Protein AF-0000000074144371 (afdb_homodimer)

Radius of gyration: 29.21 Å; Cα contacts (8 Å, |Δi|>4): 1105; chains: 2; bounding box: 71×114×64 Å

Secondary structure (DSSP, 8-state):
-HHHHHHHHHHHHHHHHHHHHHHS-S-----EEEEESTTSHHHHHHHHHHHHTT-EEEEEESS-HHHHHHHHHHHHHHTTTTSS---TTS--------S---------GGGGEEEEE--TTSHHHHHHHHHHHHHHT----EEEE-------B-GGG--HHHHHHHHIIIIIHHHHHHHHHHHHHHTSSS-EEEEE--GGGTS--TTBHHHHHHHHHHHHHHHHHHHHHHHTT---EEEEEEE--B-BTTB-S--S-TTTSPPBPHHHHHHHHHHHHHHT--EEEEESGGGGGGGGTTTS-HHHHHHHHHHHTGGGSSS-----/-HHHHHHHHHHHHHHHHHHHHHHS-S-----EEEEESTTSHHHHHHHHHHHHTT-EEEEEESS-HHHHHHHHHHHHHHTTTTSS---TTS--------S---------GGGGEEEEE--TT-HHHHHHHHHHHHHHT----EEEE-------B-GGG--HHHHHHHHIIIIIHHHHHHHHHHHHHHTSSS-EEEEE--GGGTS--TTBHHHHHHHHHHHHHHHHHHHHHHHTT---EEEEEEE--B-BTTB-S--S-TTTSPPBPHHHHHHHHHHHHHHT--EEEEESGGGGGGGGTTTS-HHHHHHHHHHHTTTTTTT-----

Sequence (648 aa):
MCLLLFLIVVPVAAALVFSVFRLKNDMWRERCVVITGATGSLGRALCKICLQLGDQVIAVDVKDADSVKSVLSEVTATGAGVAARGDENVRARNVSSTGSKKDTEPVKAVDRLLTVTCDITKQADVDRLFQRIQESKWQPEVLVNAAAIAPKKMLLDSSGDELLHCLSVNVAGQLNVIRSLRNLLERAKKPHIINIASALAHFSAVGVGAYAASKAALLSVHETLENELRQQHSNIDMSLYSFGQFESPMFPEDTPNKFLAPILKAEDVAISIAYNIRKHKCGRHFKPRYVHAMPWMRPLPLWLQRIARAFSGMDNVYARKKEDMCLLLFLIVVPVAAALVFSVFRLKNDMWRERCVVITGATGSLGRALCKICLQLGDQVIAVDVKDADSVKSVLSEVTATGAGVAARGDENVRARNVSSTGSKKDTEPVKAVDRLLTVTCDITKQADVDRLFQRIQESKWQPEVLVNAAAIAPKKMLLDSSGDELLHCLSVNVAGQLNVIRSLRNLLERAKKPHIINIASALAHFSAVGVGAYAASKAALLSVHETLENELRQQHSNIDMSLYSFGQFESPMFPEDTPNKFLAPILKAEDVAISIAYNIRKHKCGRHFKPRYVHAMPWMRPLPLWLQRIARAFSGMDNVYARKKED

Foldseek 3Di:
DVVVVVVPVVVVVLVVLVVVVPPVDDQQDAAEEEEEPCLFQLNLLLLLSSLLSVHQYEYEYQDDPVSNCVSNVVSQVCSVPVPPPPDPPVPPPCPDPPDDPPPPPPCGSVNRYHYANADLLDLVRLLVVLVVCVVNVHQHAEYEYPWAAFAFAFPVPDDPVRLVVRLSGLPVSVVSNCVSCVVSNLPDPQHEYEHEAELLLLPPAGRRRSNSVNRVNRVVVQVVVQVVCVVVVGNYFYAYEYEYAACTPNQPDPQPCCPLTPHDRSNVVSSVVVVCVSVVPHYYHYPDPCSVCSNVLVVDDPVVNVVVCVVRCRHVRRDDPPDD/DVVVVVVPVVVVVLVVLVVVVPPVDDQQDAAEEEEEPCLFQLNLLLLLSSLLSVHQYEYEYQDDPVSNCVSNVVSQVCSVPVPPPPPPPPPPPCPDPPDDPPPPPPCGSVNRYHYANADLLDLVRLLVVLVVCVVNVHQHAEYEYPFAAFAFAFPVPDDPVRLVVRLSGLPVSVVSNCVSCVVSNLPDPQHEYEHEAELLLLPPAGRRRSNSVNRVNRVVVQVVVQVVCVVVVGNYFYAYEYEYAACTPNQPDPQPCCPLTPHDRSNVVSSVVVVCVSVVPHYYHYPDPNSVCSNVLVPDDPVVNVVVCVVRCRHVRRPDPVPD

InterPro domains:
  IPR002347 Short-chain dehydrogenase/reductase SDR [PF00106] (110-254)
  IPR002347 Short-chain dehydrogenase/reductase SDR [PR00081] (32-49)
  IPR002347 Short-chain dehydrogenase/reductase SDR [PR00081] (185-201)
  IPR002347 Short-chain dehydrogenase/reductase SDR [PR00081] (211-230)
  IPR036291 NAD(P)-binding domain superfamily [SSF51735] (29-311)

Solvent-accessible surface area (backbone atoms only — not comparable to full-atom values): 34228 Å² total; per-residue (Å²): 115,72,70,61,52,59,66,51,51,54,54,46,52,53,42,46,52,40,48,59,57,58,58,69,73,87,76,75,67,67,45,27,36,37,30,30,22,24,72,40,65,50,21,37,31,33,53,44,52,39,42,74,68,59,20,35,35,38,37,25,20,66,57,52,53,66,59,44,46,60,66,44,49,67,47,48,63,50,66,68,67,71,66,71,80,63,70,80,76,74,67,72,74,77,70,83,74,74,73,87,82,73,81,75,70,78,82,54,53,65,80,32,53,44,70,42,63,28,45,48,68,37,66,71,35,42,52,49,50,48,50,52,44,60,72,66,68,62,67,44,26,32,39,37,48,52,42,67,68,58,61,77,44,44,56,85,78,47,52,29,65,58,38,43,49,37,31,33,44,41,30,23,10,48,48,38,47,51,56,67,43,42,70,58,26,60,71,32,91,72,12,35,40,35,43,62,50,29,36,32,33,46,51,48,33,33,17,29,21,41,31,17,15,19,25,16,18,33,53,27,40,49,54,17,48,55,51,47,34,55,74,66,66,49,72,58,42,50,29,40,36,26,33,53,56,42,66,26,94,77,40,62,90,53,57,77,44,52,84,78,48,54,64,40,53,37,57,61,51,26,50,52,52,53,51,30,60,68,68,64,61,66,40,84,44,58,36,57,77,64,38,67,52,33,39,53,44,68,56,43,56,67,71,58,41,52,49,52,45,64,71,59,37,51,51,62,48,47,51,78,80,68,71,135,116,73,71,61,51,58,66,52,50,56,53,46,52,53,43,46,53,39,47,59,54,56,59,68,74,87,77,74,68,68,45,27,36,35,31,31,21,24,71,41,66,50,20,37,32,34,52,43,53,41,43,74,68,58,19,35,35,37,37,26,19,66,57,52,53,65,59,43,45,62,66,44,48,67,47,48,62,49,65,68,67,72,66,71,82,63,70,80,76,74,69,72,75,76,70,80,75,74,73,86,82,76,82,75,71,77,83,54,55,66,80,33,51,46,72,42,64,29,44,48,67,38,66,69,36,42,51,48,51,49,50,51,44,59,72,68,69,62,67,45,27,31,39,37,47,51,42,66,67,59,62,78,43,44,57,86,79,46,52,28,66,57,39,42,50,39,31,34,45,41,30,23,10,48,49,39,48,50,56,66,42,42,69,58,24,58,71,32,91,70,13,36,41,35,43,63,49,32,37,34,34,46,51,47,32,35,19,28,20,43,32,16,13,19,24,17,18,33,52,27,39,50,54,16,49,55,51,48,36,53,75,66,66,48,72,59,43,51,29,41,36,25,34,52,55,42,68,26,93,76,40,63,87,54,57,75,44,50,83,78,48,54,64,39,52,39,57,61,52,25,51,53,50,52,51,30,61,68,69,63,63,65,41,84,44,58,37,58,76,65,37,66,52,32,40,55,44,67,56,43,56,67,72,58,40,52,51,51,42,64,72,57,36,52,51,60,50,53,65,64,79,77,72,129

Structure (mmCIF, N/CA/C/O backbone):
data_AF-0000000074144371-model_v1
#
loop_
_entity.id
_entity.type
_entity.pdbx_description
1 polymer 'Short chain dehydrogenase DHRS family protein'
#
loop_
_atom_site.group_PDB
_atom_site.id
_atom_site.type_symbol
_atom_site.label_atom_id
_atom_site.label_alt_id
_atom_site.label_comp_id
_atom_site.label_asym_id
_atom_site.label_entity_id
_atom_site.label_seq_id
_atom_site.pdbx_PDB_ins_code
_atom_site.Cartn_x
_atom_site.Cartn_y
_atom_site.Cartn_z
_atom_site.occupancy
_atom_site.B_iso_or_equiv
_atom_site.auth_seq_id
_atom_site.auth_comp_id
_atom_site.auth_asym_id
_atom_site.auth_atom_id
_atom_site.pdbx_PDB_model_num
ATOM 1 N N . MET A 1 1 ? 35.781 28.562 2.957 1 28.86 1 MET A N 1
ATOM 2 C CA . MET A 1 1 ? 35.062 29.641 2.289 1 28.86 1 MET A CA 1
ATOM 3 C C . MET A 1 1 ? 33.688 29.172 1.84 1 28.86 1 MET A 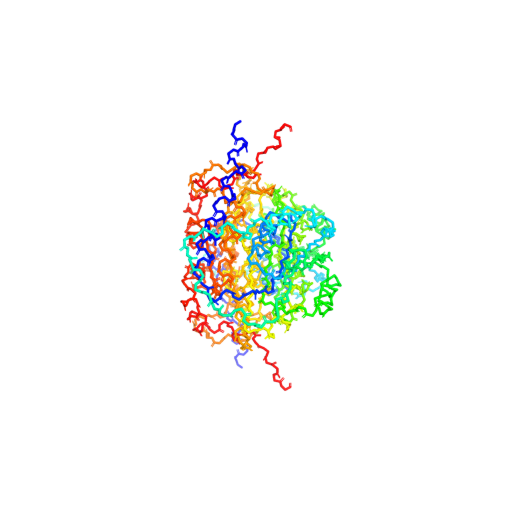C 1
ATOM 5 O O . MET A 1 1 ? 32.75 29.984 1.72 1 28.86 1 MET A O 1
ATOM 9 N N . CYS A 1 2 ? 33.594 27.906 1.422 1 31.33 2 CYS A N 1
ATOM 10 C CA . CYS A 1 2 ? 32.375 27.344 0.85 1 31.33 2 CYS A CA 1
ATOM 11 C C . CYS A 1 2 ? 31.359 27.047 1.938 1 31.33 2 CYS A C 1
ATOM 13 O O . CYS A 1 2 ? 30.156 26.953 1.659 1 31.33 2 CYS A O 1
ATOM 15 N N . LEU A 1 3 ? 31.812 26.734 3.16 1 35.78 3 LEU A N 1
ATOM 16 C CA . LEU A 1 3 ? 30.938 26.438 4.285 1 35.78 3 LEU A CA 1
ATOM 17 C C . LEU A 1 3 ? 30.203 27.688 4.754 1 35.78 3 LEU A C 1
ATOM 19 O O . LEU A 1 3 ? 29.031 27.625 5.16 1 35.78 3 LEU A O 1
ATOM 23 N N . LEU A 1 4 ? 30.891 28.875 4.625 1 36.31 4 LEU A N 1
ATOM 24 C CA . LEU A 1 4 ? 30.344 30.156 5.098 1 36.31 4 LEU A CA 1
ATOM 25 C C . LEU A 1 4 ? 29.219 30.625 4.184 1 36.31 4 LEU A C 1
ATOM 27 O O . LEU A 1 4 ? 28.297 31.297 4.637 1 36.31 4 LEU A O 1
ATOM 31 N N . LEU A 1 5 ? 29.344 30.297 2.898 1 34.91 5 LEU A N 1
ATOM 32 C CA . LEU A 1 5 ? 28.344 30.75 1.949 1 34.91 5 LEU A CA 1
ATOM 33 C C . LEU A 1 5 ? 27.031 30 2.141 1 34.91 5 LEU A C 1
ATOM 35 O O . LEU A 1 5 ? 25.953 30.562 1.955 1 34.91 5 LEU A O 1
ATOM 39 N N . PHE A 1 6 ? 27.078 28.75 2.551 1 36.94 6 PHE A N 1
ATOM 40 C CA . PHE A 1 6 ? 25.875 27.938 2.752 1 36.94 6 PHE A CA 1
ATOM 41 C C . PHE A 1 6 ? 25.094 28.422 3.967 1 36.94 6 PHE A C 1
ATOM 43 O O . PHE A 1 6 ? 23.875 28.359 3.986 1 36.94 6 PHE A O 1
ATOM 50 N N . LEU A 1 7 ? 25.719 29.062 4.973 1 38 7 LEU A N 1
ATOM 51 C CA . LEU A 1 7 ? 25.078 29.578 6.184 1 38 7 LEU A CA 1
ATOM 52 C C . LEU A 1 7 ? 24.344 30.875 5.902 1 38 7 LEU A C 1
ATOM 54 O O . LEU A 1 7 ? 23.453 31.266 6.672 1 38 7 LEU A O 1
ATOM 58 N N . ILE A 1 8 ? 24.766 31.672 4.879 1 39.94 8 ILE A N 1
ATOM 59 C CA . ILE A 1 8 ? 24.203 33 4.625 1 39.94 8 ILE A CA 1
ATOM 60 C C . ILE A 1 8 ? 23.047 32.875 3.627 1 39.94 8 ILE A C 1
ATOM 62 O O . ILE A 1 8 ? 22.047 33.594 3.75 1 39.94 8 ILE A O 1
ATOM 66 N N . VAL A 1 9 ? 23.109 31.969 2.691 1 40.44 9 VAL A N 1
ATOM 67 C CA . VAL A 1 9 ? 22.156 31.922 1.592 1 40.44 9 VAL A CA 1
ATOM 68 C C . VAL A 1 9 ? 20.844 31.297 2.068 1 40.44 9 VAL A C 1
ATOM 70 O O . VAL A 1 9 ? 19.766 31.734 1.682 1 40.44 9 VAL A O 1
ATOM 73 N N . VAL A 1 10 ? 20.875 30.438 3.025 1 42.78 10 VAL A N 1
ATOM 74 C CA . VAL A 1 10 ? 19.656 29.797 3.494 1 42.78 10 VAL A CA 1
ATOM 75 C C . VAL A 1 10 ? 18.828 30.781 4.309 1 42.78 10 VAL A C 1
ATOM 77 O O . VAL A 1 10 ? 17.625 30.906 4.09 1 42.78 10 VAL A O 1
ATOM 80 N N . PRO A 1 11 ? 19.453 31.641 5.078 1 46.47 11 PRO A N 1
ATOM 81 C CA . PRO A 1 11 ? 18.641 32.625 5.797 1 46.47 11 PRO A CA 1
ATOM 82 C C . PRO A 1 11 ? 18.125 33.75 4.883 1 46.47 11 PRO A C 1
ATOM 84 O O . PRO A 1 11 ? 17 34.219 5.074 1 46.47 11 PRO A O 1
ATOM 87 N N . VAL A 1 12 ? 18.875 34.031 3.891 1 46.72 12 VAL A N 1
ATOM 88 C CA . VAL A 1 12 ? 18.438 35.125 3.02 1 46.72 12 VAL A CA 1
ATOM 89 C C . VAL A 1 12 ? 17.266 34.656 2.158 1 46.72 12 VAL A C 1
ATOM 91 O O . VAL A 1 12 ? 16.281 35.375 2.002 1 46.72 12 VAL A O 1
ATOM 94 N N . ALA A 1 13 ? 17.328 33.469 1.604 1 47.09 13 ALA A N 1
ATOM 95 C CA . ALA A 1 13 ? 16.203 33 0.804 1 47.09 13 ALA A CA 1
ATOM 96 C C . ALA A 1 13 ? 14.961 32.812 1.669 1 47.09 13 ALA A C 1
ATOM 98 O O . ALA A 1 13 ? 13.859 33.188 1.276 1 47.09 13 ALA A O 1
ATOM 99 N N . ALA A 1 14 ? 15.172 32.25 2.803 1 46.88 14 ALA A N 1
ATOM 100 C CA . ALA A 1 14 ? 14.055 32.156 3.744 1 46.88 14 ALA A CA 1
ATOM 101 C C . ALA A 1 14 ? 13.57 33.562 4.125 1 46.88 14 ALA A C 1
ATOM 103 O O . ALA A 1 14 ? 12.367 33.812 4.18 1 46.88 14 ALA A O 1
ATOM 104 N N . ALA A 1 15 ? 14.57 34.469 4.281 1 46 15 ALA A N 1
ATOM 105 C CA . ALA A 1 15 ? 14.219 35.844 4.621 1 46 15 ALA A CA 1
ATOM 106 C C . ALA A 1 15 ? 13.5 36.531 3.459 1 46 15 ALA A C 1
ATOM 108 O O . ALA A 1 15 ? 12.539 37.281 3.668 1 46 15 ALA A O 1
ATOM 109 N N . LEU A 1 16 ? 13.945 36.281 2.309 1 45.91 16 LEU A N 1
ATOM 110 C CA . LEU A 1 16 ? 13.281 36.875 1.15 1 45.91 16 LEU A CA 1
ATOM 111 C C . LEU A 1 16 ? 11.891 36.281 0.959 1 45.91 16 LEU A C 1
ATOM 113 O O . LEU A 1 16 ? 10.938 37 0.648 1 45.91 16 LEU A O 1
ATOM 117 N N . VAL A 1 17 ? 11.867 34.969 1.036 1 46.94 17 VAL A N 1
ATOM 118 C CA . VAL A 1 17 ? 10.547 34.375 0.971 1 46.94 17 VAL A CA 1
ATOM 119 C C . VAL A 1 17 ? 9.672 34.906 2.102 1 46.94 17 VAL A C 1
ATOM 121 O O . VAL A 1 17 ? 8.508 35.25 1.888 1 46.94 17 VAL A O 1
ATOM 124 N N . PHE A 1 18 ? 10.344 35.125 3.23 1 45.72 18 PHE A N 1
ATOM 125 C CA . PHE A 1 18 ? 9.633 35.688 4.363 1 45.72 18 PHE A CA 1
ATOM 126 C C . PHE A 1 18 ? 9.211 37.125 4.066 1 45.72 18 PHE A C 1
ATOM 128 O O . PHE A 1 18 ? 8.125 37.562 4.453 1 45.72 18 PHE A O 1
ATOM 135 N N . SER A 1 19 ? 10.203 37.906 3.58 1 43.84 19 SER A N 1
ATOM 136 C CA . SER A 1 19 ? 9.883 39.312 3.244 1 43.84 19 SER A CA 1
ATOM 137 C C . SER A 1 19 ? 8.766 39.375 2.209 1 43.84 19 SER A C 1
ATOM 139 O O . SER A 1 19 ? 7.875 40.219 2.305 1 43.84 19 SER A O 1
ATOM 141 N N . VAL A 1 20 ? 8.938 38.594 1.243 1 43.66 20 VAL A N 1
ATOM 142 C CA . VAL A 1 20 ? 7.867 38.594 0.251 1 43.66 20 VAL A CA 1
ATOM 143 C C . VAL A 1 20 ? 6.574 38.094 0.889 1 43.66 20 VAL A C 1
ATOM 145 O O . VAL A 1 20 ? 5.492 38.594 0.6 1 43.66 20 VAL A O 1
ATOM 148 N N . PHE A 1 21 ? 6.75 37.062 1.688 1 46.56 21 PHE A N 1
ATOM 149 C CA . PHE A 1 21 ? 5.598 36.531 2.404 1 46.56 21 PHE A CA 1
ATOM 150 C C . PHE A 1 21 ? 5.094 37.5 3.441 1 46.56 21 PHE A C 1
ATOM 152 O O . PHE A 1 21 ? 3.889 37.594 3.68 1 46.56 21 PHE A O 1
ATOM 159 N N . ARG A 1 22 ? 5.945 38.188 4.23 1 40.16 22 ARG A N 1
ATOM 160 C CA . ARG A 1 22 ? 5.527 39.219 5.148 1 40.16 22 ARG A CA 1
ATOM 161 C C . ARG A 1 22 ? 4.812 40.344 4.402 1 40.16 22 ARG A C 1
ATOM 163 O O . ARG A 1 22 ? 4.062 41.125 5.004 1 40.16 22 ARG A O 1
ATOM 170 N N . LEU A 1 23 ? 5.402 40.875 3.365 1 37.81 23 LEU A N 1
ATOM 171 C CA . LEU A 1 23 ? 4.801 42.062 2.797 1 37.81 23 LEU A CA 1
ATOM 172 C C . LEU A 1 23 ? 3.312 41.875 2.537 1 37.81 23 LEU A C 1
ATOM 174 O O . LEU A 1 23 ? 2.566 42.812 2.363 1 37.81 23 LEU A O 1
ATOM 178 N N . LYS A 1 24 ? 2.967 40.875 1.668 1 40.84 24 LYS A N 1
ATOM 179 C CA . LYS A 1 24 ? 1.528 41.062 1.482 1 40.84 24 LYS A CA 1
ATOM 180 C C . LYS A 1 24 ? 0.771 40.75 2.775 1 40.84 24 LYS A C 1
ATOM 182 O O . LYS A 1 24 ? 0.89 39.656 3.338 1 40.84 24 LYS A O 1
ATOM 187 N N . ASN A 1 25 ? 0.218 41.844 3.51 1 39.19 25 ASN A N 1
ATOM 188 C CA . ASN A 1 25 ? -0.415 42.281 4.75 1 39.19 25 ASN A CA 1
ATOM 189 C C . ASN A 1 25 ? -1.131 41.125 5.445 1 39.19 25 ASN A C 1
ATOM 191 O O . ASN A 1 25 ? -0.771 40.75 6.562 1 39.19 25 ASN A O 1
ATOM 195 N N . ASP A 1 26 ? -2.594 41.312 5.562 1 40.81 26 ASP A N 1
ATOM 196 C CA . ASP A 1 26 ? -3.814 41.125 6.344 1 40.81 26 ASP A CA 1
ATOM 197 C C . ASP A 1 26 ? -4.105 39.656 6.59 1 40.81 26 ASP A C 1
ATOM 199 O O . ASP A 1 26 ? -4.844 39.312 7.516 1 40.81 26 ASP A O 1
ATOM 203 N N . MET A 1 27 ? -3.93 38.656 5.672 1 46.44 27 MET A N 1
ATOM 204 C CA . MET A 1 27 ? -4.73 37.438 5.762 1 46.44 27 MET A CA 1
ATOM 205 C C . MET A 1 27 ? -3.922 36.312 6.379 1 46.44 27 MET A C 1
ATOM 207 O O . MET A 1 27 ? -4.293 35.125 6.258 1 46.44 27 MET A O 1
ATOM 211 N N . TRP A 1 28 ? -2.719 36.594 6.922 1 57.47 28 TRP A N 1
ATOM 212 C CA . TRP A 1 28 ? -1.955 35.469 7.445 1 57.47 28 TRP A CA 1
ATOM 213 C C . TRP A 1 28 ? -2.426 35.094 8.852 1 57.47 28 TRP A C 1
ATOM 215 O O . TRP A 1 28 ? -2.211 35.844 9.805 1 57.47 28 TRP A O 1
ATOM 225 N N . ARG A 1 29 ? -3.338 34.469 8.93 1 70.12 29 ARG A N 1
ATOM 226 C CA . ARG A 1 29 ? -3.828 34.031 10.227 1 70.12 29 ARG A CA 1
ATOM 227 C C . ARG A 1 29 ? -2.973 32.906 10.773 1 70.12 29 ARG A C 1
ATOM 229 O O . ARG A 1 29 ? -2.658 31.953 10.055 1 70.12 29 ARG A O 1
ATOM 236 N N . GLU A 1 30 ? -2.262 33.219 11.914 1 85.5 30 GLU A N 1
ATOM 237 C CA . GLU A 1 30 ? -1.576 32.156 12.656 1 85.5 30 GLU A CA 1
ATOM 238 C C . GLU A 1 30 ? -2.469 30.922 12.812 1 85.5 30 GLU A C 1
ATOM 240 O O . GLU A 1 30 ? -3.68 31.047 13.008 1 85.5 30 GLU A O 1
ATOM 245 N N . ARG A 1 31 ? -1.855 29.828 12.547 1 92 31 ARG A N 1
ATOM 246 C CA . ARG A 1 31 ? -2.572 28.562 12.672 1 92 31 ARG A CA 1
ATOM 247 C C . ARG A 1 31 ? -1.916 27.672 13.719 1 92 31 ARG A C 1
ATOM 249 O O . ARG A 1 31 ? -0.771 27.891 14.109 1 92 31 ARG A O 1
ATOM 256 N N . CYS A 1 32 ? -2.668 26.797 14.219 1 96.06 32 CYS A N 1
ATOM 257 C CA . CYS A 1 32 ? -2.119 25.719 15.031 1 96.06 32 CYS A CA 1
ATOM 258 C C . CYS A 1 32 ? -1.886 24.469 14.203 1 96.06 32 CYS A C 1
ATOM 260 O O . CYS A 1 32 ? -2.84 23.844 13.734 1 96.06 32 CYS A O 1
ATOM 262 N N . VAL A 1 33 ? -0.602 24.094 14.062 1 97.12 33 VAL A N 1
ATOM 263 C CA . VAL A 1 33 ? -0.212 23.031 13.156 1 97.12 33 VAL A CA 1
ATOM 264 C C . VAL A 1 33 ? 0.346 21.844 13.953 1 97.12 33 VAL A C 1
ATOM 266 O O . VAL A 1 33 ? 1.271 22.016 14.75 1 97.12 33 VAL A O 1
ATOM 269 N N . VAL A 1 34 ? -0.248 20.688 13.781 1 98 34 VAL A N 1
ATOM 270 C CA . VAL A 1 34 ? 0.283 19.453 14.336 1 98 34 VAL A CA 1
ATOM 271 C C . VAL A 1 34 ? 1.189 18.766 13.305 1 98 34 VAL A C 1
ATOM 273 O O . VAL A 1 34 ? 0.774 18.516 12.172 1 98 34 VAL A O 1
ATOM 276 N N . ILE A 1 35 ? 2.447 18.484 13.68 1 97.25 35 ILE A N 1
ATOM 277 C CA . ILE A 1 35 ? 3.42 17.891 12.758 1 97.25 35 ILE A CA 1
ATOM 278 C C . ILE A 1 35 ? 3.969 16.594 13.352 1 97.25 35 ILE A C 1
ATOM 280 O O . ILE A 1 35 ? 4.668 16.609 14.367 1 97.25 35 ILE A O 1
ATOM 284 N N . THR A 1 36 ? 3.6 15.477 12.711 1 97.81 36 THR A N 1
ATOM 285 C CA . THR A 1 36 ? 4.219 14.219 13.117 1 97.81 36 THR A CA 1
ATOM 286 C C . THR A 1 36 ? 5.578 14.047 12.445 1 97.81 36 THR A C 1
ATOM 288 O O . THR A 1 36 ? 5.824 14.609 11.375 1 97.81 36 THR A O 1
ATOM 291 N N . GLY A 1 37 ? 6.457 13.227 13.078 1 95.5 37 GLY A N 1
ATOM 292 C CA . GLY A 1 37 ? 7.805 13.102 12.555 1 95.5 37 GLY A CA 1
ATOM 293 C C . GLY A 1 37 ? 8.609 14.383 12.656 1 95.5 37 GLY A C 1
ATOM 294 O O . GLY A 1 37 ? 9.359 14.727 11.734 1 95.5 37 GLY A O 1
ATOM 295 N N . ALA A 1 38 ? 8.477 15.078 13.727 1 93.62 38 ALA A N 1
ATOM 296 C CA . ALA A 1 38 ? 9 16.422 13.891 1 93.62 38 ALA A CA 1
ATOM 297 C C . ALA A 1 38 ? 10.531 16.422 13.914 1 93.62 38 ALA A C 1
ATOM 299 O O . ALA A 1 38 ? 11.164 17.453 13.672 1 93.62 38 ALA A O 1
ATOM 300 N N . THR A 1 39 ? 11.156 15.32 14.172 1 89.56 39 THR A N 1
ATOM 301 C CA . THR A 1 39 ? 12.609 15.281 14.266 1 89.56 39 THR A CA 1
ATOM 302 C C . THR A 1 39 ? 13.227 14.836 12.945 1 89.56 39 THR A C 1
ATOM 304 O O . THR A 1 39 ? 14.445 14.867 12.781 1 89.56 39 THR A O 1
ATOM 307 N N . GLY A 1 40 ? 12.391 14.398 12.047 1 88.44 40 GLY A N 1
ATOM 308 C CA . GLY A 1 40 ? 12.898 14.055 10.727 1 88.44 40 GLY A CA 1
ATOM 309 C C . GLY A 1 40 ? 13.273 15.266 9.898 1 88.44 40 GLY A C 1
ATOM 310 O O . GLY A 1 40 ? 13.062 16.406 10.32 1 88.44 40 GLY A O 1
ATOM 311 N N . SER A 1 41 ? 13.82 15.055 8.727 1 86.12 41 SER A N 1
ATOM 312 C CA . SER A 1 41 ? 14.312 16.125 7.867 1 86.12 41 SER A CA 1
ATOM 313 C C . SER A 1 41 ? 13.195 17.094 7.5 1 86.12 41 SER A C 1
ATOM 315 O O . SER A 1 41 ? 13.328 18.297 7.699 1 86.12 41 SER A O 1
ATOM 317 N N . LEU A 1 42 ? 12.102 16.562 7.012 1 90.88 42 LEU A N 1
ATOM 318 C CA . LEU A 1 42 ? 10.992 17.422 6.621 1 90.88 42 LEU A CA 1
ATOM 319 C C . LEU A 1 42 ? 10.281 17.984 7.848 1 90.88 42 LEU A C 1
ATOM 321 O O . LEU A 1 42 ? 9.93 19.172 7.875 1 90.88 42 LEU A O 1
ATOM 325 N N . GLY A 1 43 ? 10.07 17.141 8.867 1 92.69 43 GLY A N 1
ATOM 326 C CA . GLY A 1 43 ? 9.398 17.578 10.078 1 92.69 43 GLY A CA 1
ATOM 327 C C . GLY A 1 43 ? 10.102 18.734 10.766 1 92.69 43 GLY A C 1
ATOM 328 O O . GLY A 1 43 ? 9.461 19.719 11.148 1 92.69 43 GLY A O 1
ATOM 329 N N . ARG A 1 44 ? 11.359 18.641 10.844 1 90 44 ARG A N 1
ATOM 330 C CA . ARG A 1 44 ? 12.156 19.688 11.477 1 90 44 ARG A CA 1
ATOM 331 C C . ARG A 1 44 ? 12.039 21 10.695 1 90 44 ARG A C 1
ATOM 333 O O . ARG A 1 44 ? 11.844 22.062 11.289 1 90 44 ARG A O 1
ATOM 340 N N . ALA A 1 45 ? 12.188 20.875 9.383 1 89.81 45 ALA A N 1
ATOM 341 C CA . ALA A 1 45 ? 12.094 22.047 8.523 1 89.81 45 ALA A CA 1
ATOM 342 C C . ALA A 1 45 ? 10.719 22.703 8.625 1 89.81 45 ALA A C 1
ATOM 344 O O . ALA A 1 45 ? 10.602 23.922 8.664 1 89.81 45 ALA A O 1
ATOM 345 N N . LEU A 1 46 ? 9.703 21.906 8.727 1 93.44 46 LEU A N 1
ATOM 346 C CA . LEU A 1 46 ? 8.336 22.406 8.82 1 93.44 46 LEU A CA 1
ATOM 347 C C . LEU A 1 46 ? 8.102 23.109 10.156 1 93.44 46 LEU A C 1
ATOM 349 O O . LEU A 1 46 ? 7.504 24.188 10.195 1 93.44 46 LEU A O 1
ATOM 353 N N . CYS A 1 47 ? 8.578 22.469 11.211 1 92.62 47 CYS A N 1
ATOM 354 C CA . CYS A 1 47 ? 8.445 23.094 12.523 1 92.62 47 CYS A CA 1
ATOM 355 C C . CYS A 1 47 ? 9.109 24.453 12.547 1 92.62 47 CYS A C 1
ATOM 357 O O . CYS A 1 47 ? 8.516 25.438 13.008 1 92.62 47 CYS A O 1
ATOM 359 N N . LYS A 1 48 ? 10.266 24.516 12.008 1 88.38 48 LYS A N 1
ATOM 360 C CA . LYS A 1 48 ? 11.031 25.766 11.992 1 88.38 48 LYS A CA 1
ATOM 361 C C . LYS A 1 48 ? 10.297 26.859 11.219 1 88.38 48 LYS A C 1
ATOM 363 O O . LYS A 1 48 ? 10.109 27.969 11.719 1 88.38 48 LYS A O 1
ATOM 368 N N . ILE A 1 49 ? 9.852 26.5 10.039 1 89.38 49 ILE A N 1
ATOM 369 C CA . ILE A 1 49 ? 9.227 27.484 9.164 1 89.38 49 ILE A CA 1
ATOM 370 C C . ILE A 1 49 ? 7.895 27.938 9.758 1 89.38 49 ILE A C 1
ATOM 372 O O . ILE A 1 49 ? 7.586 29.125 9.766 1 89.38 49 ILE A O 1
ATOM 376 N N . CYS A 1 50 ? 7.121 27.078 10.297 1 91.19 50 CYS A N 1
ATOM 377 C CA . CYS A 1 50 ? 5.832 27.438 10.891 1 91.19 50 CYS A CA 1
ATOM 378 C C . CYS A 1 50 ? 6.016 28.328 12.109 1 91.19 50 CYS A C 1
ATOM 380 O O . CYS A 1 50 ? 5.27 29.281 12.297 1 91.19 50 CYS A O 1
ATOM 382 N N . LEU A 1 51 ? 7.004 28.016 12.93 1 88.62 51 LEU A N 1
ATOM 383 C CA . LEU A 1 51 ? 7.289 28.859 14.094 1 88.62 51 LEU A CA 1
ATOM 384 C C . LEU A 1 51 ? 7.727 30.25 13.672 1 88.62 51 LEU A C 1
ATOM 386 O O . LEU A 1 51 ? 7.301 31.25 14.258 1 88.62 51 LEU A O 1
ATOM 390 N N . GLN A 1 52 ? 8.523 30.25 12.625 1 83.81 52 GLN A N 1
ATOM 391 C CA . GLN A 1 52 ? 9.008 31.531 12.102 1 83.81 52 GLN A CA 1
ATOM 392 C C . GLN A 1 52 ? 7.855 32.375 11.562 1 83.81 52 GLN A C 1
ATOM 394 O O . GLN A 1 52 ? 7.902 33.594 11.625 1 83.81 52 GLN A O 1
ATOM 399 N N . LEU A 1 53 ? 6.82 31.703 11.133 1 84.44 53 LEU A N 1
ATOM 400 C CA . LEU A 1 53 ? 5.668 32.406 10.562 1 84.44 53 LEU A CA 1
ATOM 401 C C . LEU A 1 53 ? 4.66 32.75 11.648 1 84.44 53 LEU A C 1
ATOM 403 O O . LEU A 1 53 ? 3.627 33.375 11.367 1 84.44 53 LEU A O 1
ATOM 407 N N . GLY A 1 54 ? 4.934 32.375 12.898 1 86 54 GLY A N 1
ATOM 408 C CA . GLY A 1 54 ? 4.109 32.75 14.031 1 86 54 GLY A CA 1
ATOM 409 C C . GLY A 1 54 ? 3.049 31.734 14.375 1 86 54 GLY A C 1
ATOM 410 O O . GLY A 1 54 ? 2.182 31.984 15.219 1 86 54 GLY A O 1
ATOM 411 N N . ASP A 1 55 ? 3.092 30.547 13.75 1 91.38 55 ASP A N 1
ATOM 412 C CA . ASP A 1 55 ? 2.125 29.484 14.023 1 91.38 55 ASP A CA 1
ATOM 413 C C . ASP A 1 55 ? 2.4 28.828 15.375 1 91.38 55 ASP A C 1
ATOM 415 O O . ASP A 1 55 ? 3.523 28.875 15.883 1 91.38 55 ASP A O 1
ATOM 419 N N . GLN A 1 56 ? 1.345 28.359 15.984 1 93.81 56 GLN A N 1
ATOM 420 C CA . GLN A 1 56 ? 1.514 27.375 17.047 1 93.81 56 GLN A CA 1
ATOM 421 C C . GLN A 1 56 ? 1.854 26 16.469 1 93.81 56 GLN A C 1
ATOM 423 O O . GLN A 1 56 ? 1.228 25.547 15.508 1 93.81 56 GLN A O 1
ATOM 428 N N . VAL A 1 57 ? 2.916 25.422 17.047 1 95.06 57 VAL A N 1
ATOM 429 C CA . VAL A 1 57 ? 3.367 24.156 16.5 1 95.06 57 VAL A CA 1
ATOM 430 C C . VAL A 1 57 ? 3.322 23.078 17.562 1 95.06 57 VAL A C 1
ATOM 432 O O . VAL A 1 57 ? 3.896 23.234 18.641 1 95.06 57 VAL A O 1
ATOM 435 N N . ILE A 1 58 ? 2.561 22.047 17.297 1 96.25 58 ILE A N 1
ATOM 436 C CA . ILE A 1 58 ? 2.613 20.828 18.094 1 96.25 58 ILE A CA 1
ATOM 437 C C . ILE A 1 58 ? 3.498 19.797 17.406 1 96.25 58 ILE A C 1
ATOM 439 O O . ILE A 1 58 ? 3.09 19.188 16.422 1 96.25 58 ILE A O 1
ATOM 443 N N . ALA A 1 59 ? 4.711 19.594 17.922 1 95.62 59 ALA A N 1
ATOM 444 C CA . ALA A 1 59 ? 5.711 18.703 17.344 1 95.62 59 ALA A CA 1
ATOM 445 C C . ALA A 1 59 ? 5.617 17.312 17.953 1 95.62 59 ALA A C 1
ATOM 447 O O . ALA A 1 59 ? 5.859 17.125 19.156 1 95.62 59 ALA A O 1
ATOM 448 N N . VAL A 1 60 ? 5.297 16.375 17.125 1 96.31 60 VAL A N 1
ATOM 449 C CA . VAL A 1 60 ? 5.059 15.008 17.562 1 96.31 60 VAL A CA 1
ATOM 450 C C . VAL A 1 60 ? 6.133 14.078 17 1 96.31 60 VAL A C 1
ATOM 452 O O . VAL A 1 60 ? 6.379 14.078 15.789 1 96.31 60 VAL A O 1
ATOM 455 N N . ASP A 1 61 ? 6.75 13.273 17.828 1 95.94 61 ASP A N 1
ATOM 456 C CA . ASP A 1 61 ? 7.754 12.32 17.375 1 95.94 61 ASP A CA 1
ATOM 457 C C . ASP A 1 61 ? 7.898 11.164 18.375 1 95.94 61 ASP A C 1
ATOM 459 O O . ASP A 1 61 ? 7.531 11.297 19.547 1 95.94 61 ASP A O 1
ATOM 463 N N . VAL A 1 62 ? 8.391 10.102 17.812 1 95.38 62 VAL A N 1
ATOM 464 C CA . VAL A 1 62 ? 8.625 8.953 18.672 1 95.38 62 VAL A CA 1
ATOM 465 C C . VAL A 1 62 ? 9.812 9.234 19.594 1 95.38 62 VAL A C 1
ATOM 467 O O . VAL A 1 62 ? 9.891 8.703 20.703 1 95.38 62 VAL A O 1
ATOM 470 N N . LYS A 1 63 ? 10.758 10.07 19.125 1 88.06 63 LYS A N 1
ATOM 471 C CA . LYS A 1 63 ? 11.906 10.453 19.938 1 88.06 63 LYS A CA 1
ATOM 472 C C . LYS A 1 63 ? 11.492 11.383 21.078 1 88.06 63 LYS A C 1
ATOM 474 O O . LYS A 1 63 ? 10.461 12.055 20.984 1 88.06 63 LYS A O 1
ATOM 479 N N . ASP A 1 64 ? 12.352 11.5 21.984 1 81.88 64 ASP A N 1
ATOM 480 C CA . ASP A 1 64 ? 12.023 12.25 23.203 1 81.88 64 ASP A CA 1
ATOM 481 C C . ASP A 1 64 ? 12.023 13.75 22.938 1 81.88 64 ASP A C 1
ATOM 483 O O . ASP A 1 64 ? 12.609 14.219 21.953 1 81.88 64 ASP A O 1
ATOM 487 N N . ALA A 1 65 ? 11.383 14.414 23.859 1 75 65 ALA A N 1
ATOM 488 C CA . ALA A 1 65 ? 11.141 15.852 23.766 1 75 65 ALA A CA 1
ATOM 489 C C . ALA A 1 65 ? 12.453 16.625 23.641 1 75 65 ALA A C 1
ATOM 491 O O . ALA A 1 65 ? 12.531 17.609 22.906 1 75 65 ALA A O 1
ATOM 492 N N . ASP A 1 66 ? 13.43 16.109 24.219 1 74.06 66 ASP A N 1
ATOM 493 C CA . ASP A 1 66 ? 14.711 16.812 24.188 1 74.06 66 ASP A CA 1
ATOM 494 C C . ASP A 1 66 ? 15.305 16.797 22.781 1 74.06 66 ASP A C 1
ATOM 496 O O . ASP A 1 66 ? 15.914 17.781 22.344 1 74.06 66 ASP A O 1
ATOM 500 N N . SER A 1 67 ? 15.062 15.773 22.125 1 73.31 67 SER A N 1
ATOM 501 C CA . SER A 1 67 ? 15.523 15.672 20.734 1 73.31 67 SER A CA 1
ATOM 502 C C . SER A 1 67 ? 14.789 16.656 19.844 1 73.31 67 SER A C 1
ATOM 504 O O . SER A 1 67 ? 15.406 17.312 18.984 1 73.31 67 SER A O 1
ATOM 506 N N . VAL A 1 68 ? 13.547 16.797 20.141 1 73.44 68 VAL A N 1
ATOM 507 C CA . VAL A 1 68 ? 12.734 17.719 19.344 1 73.44 68 VAL A CA 1
ATOM 508 C C . VAL A 1 68 ? 13.156 19.156 19.609 1 73.44 68 VAL A C 1
ATOM 510 O O . VAL A 1 68 ? 13.305 19.953 18.688 1 73.44 68 VAL A O 1
ATOM 513 N N . LYS A 1 69 ? 13.406 19.422 20.875 1 73 69 LYS A N 1
ATOM 514 C CA . LYS A 1 69 ? 13.812 20.766 21.266 1 73 69 LYS A CA 1
ATOM 515 C C . LYS A 1 69 ? 15.188 21.109 20.703 1 73 69 LYS A C 1
ATOM 517 O O . LYS A 1 69 ? 15.414 22.25 20.281 1 73 69 LYS A O 1
ATOM 522 N N . SER A 1 70 ? 16.016 20.156 20.719 1 69.88 70 SER A N 1
ATOM 523 C CA . SER A 1 70 ? 17.344 20.375 20.188 1 69.88 70 SER A CA 1
ATOM 524 C C . SER A 1 70 ? 17.297 20.75 18.703 1 69.88 70 SER A C 1
ATOM 526 O O . SER A 1 70 ? 18.062 21.609 18.25 1 69.88 70 SER A O 1
ATOM 528 N N . VAL A 1 71 ? 16.344 20.188 18.141 1 64.06 71 VAL A N 1
ATOM 529 C CA . VAL A 1 71 ? 16.219 20.406 16.703 1 64.06 71 VAL A CA 1
ATOM 530 C C . VAL A 1 71 ? 15.648 21.781 16.438 1 64.06 71 VAL A C 1
ATOM 532 O O . VAL A 1 71 ? 16.031 22.453 15.461 1 64.06 71 VAL A O 1
ATOM 535 N N . LEU A 1 72 ? 14.875 22.219 17.391 1 68.88 72 LEU A N 1
ATOM 536 C CA . LEU A 1 72 ? 14.172 23.469 17.141 1 68.88 72 LEU A CA 1
ATOM 537 C C . LEU A 1 72 ? 14.867 24.641 17.844 1 68.88 72 LEU A C 1
ATOM 539 O O . LEU A 1 72 ? 14.477 25.797 17.672 1 68.88 72 LEU A O 1
ATOM 543 N N . SER A 1 73 ? 15.836 24.359 18.672 1 64.81 73 SER A N 1
ATOM 544 C CA . SER A 1 73 ? 16.578 25.391 19.406 1 64.81 73 SER A CA 1
ATOM 545 C C . SER A 1 73 ? 17.156 26.422 18.469 1 64.81 73 SER A C 1
ATOM 547 O O . SER A 1 73 ? 17.25 27.609 18.812 1 64.81 73 SER A O 1
ATOM 549 N N . GLU A 1 74 ? 17.547 25.938 17.312 1 57.56 74 GLU A N 1
ATOM 550 C CA . GLU A 1 74 ? 18.125 26.906 16.406 1 57.56 74 GLU A CA 1
ATOM 551 C C . GLU A 1 74 ? 17.109 27.953 15.984 1 57.56 74 GLU A C 1
ATOM 553 O O . GLU A 1 74 ? 17.469 29.094 15.688 1 57.56 74 GLU A O 1
ATOM 558 N N . VAL A 1 75 ? 15.867 27.625 15.953 1 54.75 75 VAL A N 1
ATOM 559 C CA . VAL A 1 75 ? 14.812 28.531 15.492 1 54.75 75 VAL A CA 1
ATOM 560 C C . VAL A 1 75 ? 14.508 29.562 16.562 1 54.75 75 VAL A C 1
ATOM 562 O O . VAL A 1 75 ? 14.234 30.734 16.266 1 54.75 75 VAL A O 1
ATOM 565 N N . THR A 1 76 ? 14.492 29.156 17.828 1 51.03 76 THR A N 1
ATOM 566 C CA . THR A 1 76 ? 14.133 30.062 18.922 1 51.03 76 THR A CA 1
ATOM 567 C C . THR A 1 76 ? 15.188 31.141 19.094 1 51.03 76 THR A C 1
ATOM 569 O O . THR A 1 76 ? 14.875 32.25 19.531 1 51.03 76 THR A O 1
ATOM 572 N N . ALA A 1 77 ? 16.328 30.859 18.703 1 47.25 77 ALA A N 1
ATOM 573 C CA . ALA A 1 77 ? 17.359 31.875 18.844 1 47.25 77 ALA A CA 1
ATOM 574 C C . ALA A 1 77 ? 17.219 32.969 17.766 1 47.25 77 ALA A C 1
ATOM 576 O O . ALA A 1 77 ? 17.484 34.125 18.031 1 47.25 77 ALA A O 1
ATOM 577 N N . THR A 1 78 ? 16.797 32.531 16.625 1 42.47 78 THR A N 1
ATOM 578 C CA . THR A 1 78 ? 16.781 33.5 15.539 1 42.47 78 THR A CA 1
ATOM 579 C C . THR A 1 78 ? 15.508 34.344 15.578 1 42.47 78 THR A C 1
ATOM 581 O O . THR A 1 78 ? 15.438 35.406 14.969 1 42.47 78 THR A O 1
ATOM 584 N N . GLY A 1 79 ? 14.461 34 16.031 1 40.66 79 GLY A N 1
ATOM 585 C CA . GLY A 1 79 ? 13.25 34.781 16.094 1 40.66 79 GLY A CA 1
ATOM 586 C C . GLY A 1 79 ? 13.414 36.094 16.859 1 40.66 79 GLY A C 1
ATOM 587 O O . GLY A 1 79 ? 12.516 36.938 16.859 1 40.66 79 GLY A O 1
ATOM 588 N N . ALA A 1 80 ? 14.375 36.312 17.719 1 35.56 80 ALA A N 1
ATOM 589 C CA . ALA A 1 80 ? 14.617 37.625 18.312 1 35.56 80 ALA A CA 1
ATOM 590 C C . ALA A 1 80 ? 15.094 38.625 17.266 1 35.56 80 ALA A C 1
ATOM 592 O O . ALA A 1 80 ? 14.797 39.812 17.359 1 35.56 80 ALA A O 1
ATOM 593 N N . GLY A 1 81 ? 15.883 38.25 16.297 1 33.91 81 GLY A N 1
ATOM 594 C CA . GLY A 1 81 ? 16.562 39.219 15.445 1 33.91 81 GLY A CA 1
ATOM 595 C C . GLY A 1 81 ? 15.695 39.719 14.305 1 33.91 81 GLY A C 1
ATOM 596 O O . GLY A 1 81 ? 16.125 40.562 13.531 1 33.91 81 GLY A O 1
ATOM 597 N N . VAL A 1 82 ? 14.75 38.969 13.883 1 32.91 82 VAL A N 1
ATOM 598 C CA . VAL A 1 82 ? 14.062 39.469 12.688 1 32.91 82 VAL A CA 1
ATOM 599 C C . VAL A 1 82 ? 13.109 40.594 13.07 1 32.91 82 VAL A C 1
ATOM 601 O O . VAL A 1 82 ? 12.32 41.062 12.242 1 32.91 82 VAL A O 1
ATOM 604 N N . ALA A 1 83 ? 12.992 41.062 14.352 1 30.36 83 ALA A N 1
ATOM 605 C CA . ALA A 1 83 ? 12.18 42.281 14.562 1 30.36 83 ALA A CA 1
ATOM 606 C C . ALA A 1 83 ? 12.586 43.375 13.609 1 30.36 83 ALA A C 1
ATOM 608 O O . ALA A 1 83 ? 11.734 44 12.961 1 30.36 83 ALA A O 1
ATOM 609 N N . ALA A 1 84 ? 13.68 44.188 13.938 1 28.81 84 ALA A N 1
ATOM 610 C CA . ALA A 1 84 ? 13.859 45.656 13.797 1 28.81 84 ALA A CA 1
ATOM 611 C C . ALA A 1 84 ? 14.367 46 12.406 1 28.81 84 ALA A C 1
ATOM 613 O O . ALA A 1 84 ? 14.719 47.156 12.148 1 28.81 84 ALA A O 1
ATOM 614 N N . ARG A 1 85 ? 14.766 45.188 11.547 1 29.78 85 ARG A N 1
ATOM 615 C CA . ARG A 1 85 ? 15.336 45.969 10.461 1 29.78 85 ARG A CA 1
ATOM 616 C C . ARG A 1 85 ? 14.25 46.531 9.547 1 29.78 85 ARG A C 1
ATOM 618 O O . ARG A 1 85 ? 13.836 45.875 8.594 1 29.78 85 ARG A O 1
ATOM 625 N N . GLY A 1 86 ? 13.031 47.062 10.07 1 27.72 86 GLY A N 1
ATOM 626 C CA . GLY A 1 86 ? 12.219 48 9.328 1 27.72 86 GLY A CA 1
ATOM 627 C C . GLY A 1 86 ? 13.039 49.062 8.586 1 27.72 86 GLY A C 1
ATOM 628 O O . GLY A 1 86 ? 13.992 49.594 9.133 1 27.72 86 GLY A O 1
ATOM 629 N N . ASP A 1 87 ? 13.195 48.938 7.398 1 27.31 87 ASP A N 1
ATOM 630 C CA . ASP A 1 87 ? 13.688 50.125 6.707 1 27.31 87 ASP A CA 1
ATOM 631 C C . ASP A 1 87 ? 13.008 51.375 7.23 1 27.31 87 ASP A C 1
ATOM 633 O O . ASP A 1 87 ? 11.844 51.344 7.629 1 27.31 87 ASP A O 1
ATOM 637 N N . GLU A 1 88 ? 13.555 52.469 7.527 1 27.83 88 GLU A N 1
ATOM 638 C CA . GLU A 1 88 ? 13.273 53.875 7.801 1 27.83 88 GLU A CA 1
ATOM 639 C C . GLU A 1 88 ? 12.18 54.406 6.875 1 27.83 88 GLU A C 1
ATOM 641 O O . GLU A 1 88 ? 11.484 55.344 7.215 1 27.83 88 GLU A O 1
ATOM 646 N N . ASN A 1 89 ? 12.078 54.094 5.617 1 30.34 89 ASN A N 1
ATOM 647 C CA . ASN A 1 89 ? 11.258 54.969 4.801 1 30.34 89 ASN A CA 1
ATOM 648 C C . ASN A 1 89 ? 9.773 54.656 4.93 1 30.34 89 ASN A C 1
ATOM 650 O O . ASN A 1 89 ? 8.938 55.281 4.273 1 30.34 89 ASN A O 1
ATOM 654 N N . VAL A 1 90 ? 9.352 53.375 5.133 1 25.88 90 VAL A N 1
ATOM 655 C CA . VAL A 1 90 ? 7.895 53.438 5.195 1 25.88 90 VAL A CA 1
ATOM 656 C C . VAL A 1 90 ? 7.453 54 6.535 1 25.88 90 VAL A C 1
ATOM 658 O O . VAL A 1 90 ? 7.668 53.406 7.586 1 25.88 90 VAL A O 1
ATOM 661 N N . ARG A 1 91 ? 7.465 55.312 6.742 1 25.88 91 ARG A N 1
ATOM 662 C CA . ARG A 1 91 ? 6.859 56.188 7.746 1 25.88 91 ARG A CA 1
ATOM 663 C C . ARG A 1 91 ? 5.508 55.656 8.195 1 25.88 91 ARG A C 1
ATOM 665 O O . ARG A 1 91 ? 4.602 55.469 7.383 1 25.88 91 ARG A O 1
ATOM 672 N N . ALA A 1 92 ? 5.492 54.781 9.219 1 27.61 92 ALA A N 1
ATOM 673 C CA . ALA A 1 92 ? 4.289 54.625 10.031 1 27.61 92 ALA A CA 1
ATOM 674 C C . ALA A 1 92 ? 3.518 55.938 10.148 1 27.61 92 ALA A C 1
ATOM 676 O O . ALA A 1 92 ? 4.062 56.938 10.602 1 27.61 92 ALA A O 1
ATOM 677 N N . ARG A 1 93 ? 2.617 56.219 9.312 1 27.34 93 ARG A N 1
ATOM 678 C CA . ARG A 1 93 ? 1.7 57.25 9.797 1 27.34 93 ARG A CA 1
ATOM 679 C C . ARG A 1 93 ? 1.385 57.062 11.273 1 27.34 93 ARG A C 1
ATOM 681 O O . ARG A 1 93 ? 1.286 55.906 11.75 1 27.34 93 ARG A O 1
ATOM 688 N N . ASN A 1 94 ? 1.664 58 12.164 1 25.16 94 ASN A N 1
ATOM 689 C CA . ASN A 1 94 ? 1.412 58.312 13.57 1 25.16 94 ASN A CA 1
ATOM 690 C C . ASN A 1 94 ? -0.005 57.906 13.984 1 25.16 94 ASN A C 1
ATOM 692 O O . ASN A 1 94 ? -0.96 58.625 13.695 1 25.16 94 ASN A O 1
ATOM 696 N N . VAL A 1 95 ? -0.585 56.75 13.609 1 26.95 95 VAL A N 1
ATOM 697 C CA . VAL A 1 95 ? -1.872 56.656 14.297 1 26.95 95 VAL A CA 1
ATOM 698 C C . VAL A 1 95 ? -1.709 57.062 15.758 1 26.95 95 VAL A C 1
ATOM 700 O O . VAL A 1 95 ? -0.668 56.812 16.359 1 26.95 95 VAL A O 1
ATOM 703 N N . SER A 1 96 ? -2.262 58.062 16.25 1 27.7 96 SER A N 1
ATOM 704 C CA . SER A 1 96 ? -2.32 58.688 17.578 1 27.7 96 SER A CA 1
ATOM 705 C C . SER A 1 96 ? -2.217 57.656 18.688 1 27.7 96 SER A C 1
ATOM 707 O O . SER A 1 96 ? -2.783 56.562 18.578 1 27.7 96 SER A O 1
ATOM 709 N N . SER A 1 97 ? -1.062 57.594 19.5 1 27.84 97 SER A N 1
ATOM 710 C CA . SER A 1 97 ? -0.494 57.062 20.734 1 27.84 97 SER A CA 1
ATOM 711 C C . SER A 1 97 ? -1.527 57.031 21.844 1 27.84 97 SER A C 1
ATOM 713 O O . SER A 1 97 ? -1.172 56.938 23.031 1 27.84 97 SER A O 1
ATOM 715 N N . THR A 1 98 ? -2.773 57.438 21.719 1 28.2 98 THR A N 1
ATOM 716 C CA . THR A 1 98 ? -3.309 57.688 23.047 1 28.2 98 THR A CA 1
ATOM 717 C C . THR A 1 98 ? -3.209 56.438 23.922 1 28.2 98 THR A C 1
ATOM 719 O O . THR A 1 98 ? -3.146 56.531 25.156 1 28.2 98 THR A O 1
ATOM 722 N N . GLY A 1 99 ? -3.789 55.25 23.547 1 31.33 99 GLY A N 1
ATOM 723 C CA . GLY A 1 99 ? -4.121 54.406 24.688 1 31.33 99 GLY A CA 1
ATOM 724 C C . GLY A 1 99 ? -2.91 53.75 25.312 1 31.33 99 GLY A C 1
ATOM 725 O O . GLY A 1 99 ? -1.827 53.75 24.719 1 31.33 99 GLY A O 1
ATOM 726 N N . SER A 1 100 ? -2.879 53.031 26.578 1 32.47 100 SER A N 1
ATOM 727 C CA . SER A 1 100 ? -1.87 52.531 27.5 1 32.47 100 SER A CA 1
ATOM 728 C C . SER A 1 100 ? -0.861 51.656 26.812 1 32.47 100 SER A C 1
ATOM 730 O O . SER A 1 100 ? -1.237 50.812 25.984 1 32.47 100 SER A O 1
ATOM 732 N N . LYS A 1 101 ? 0.452 51.938 26.562 1 35.19 101 LYS A N 1
ATOM 733 C CA . LYS A 1 101 ? 1.754 51.375 26.188 1 35.19 101 LYS A CA 1
ATOM 734 C C . LYS A 1 101 ? 1.939 49.969 26.734 1 35.19 101 LYS A C 1
ATOM 736 O O . LYS A 1 101 ? 2.625 49.781 27.75 1 35.19 101 LYS A O 1
ATOM 741 N N . LYS A 1 102 ? 0.902 49.125 26.922 1 36.62 102 LYS A N 1
ATOM 742 C CA . LYS A 1 102 ? 1.261 47.844 27.516 1 36.62 102 LYS A CA 1
ATOM 743 C C . LYS A 1 102 ? 2.33 47.125 26.688 1 36.62 102 LYS A C 1
ATOM 745 O O . LYS A 1 102 ? 2.266 47.125 25.469 1 36.62 102 LYS A O 1
ATOM 750 N N . ASP A 1 103 ? 3.631 46.906 27.219 1 33.84 103 ASP A N 1
ATOM 751 C CA . ASP A 1 103 ? 4.855 46.156 26.906 1 33.84 103 ASP A CA 1
ATOM 752 C C . ASP A 1 103 ? 4.543 44.844 26.25 1 33.84 103 ASP A C 1
ATOM 754 O O . ASP A 1 103 ? 4.062 43.906 26.906 1 33.84 103 ASP A O 1
ATOM 758 N N . THR A 1 104 ? 4.074 44.719 25.094 1 33.97 104 THR A N 1
ATOM 759 C CA . THR A 1 104 ? 3.869 43.438 24.391 1 33.97 104 THR A CA 1
ATOM 760 C C . THR A 1 104 ? 5.164 42.625 24.344 1 33.97 104 THR A C 1
ATOM 762 O O . THR A 1 104 ? 6.109 43 23.641 1 33.97 104 THR A O 1
ATOM 765 N N . GLU A 1 105 ? 5.766 42 25.438 1 34.97 105 GLU A N 1
ATOM 766 C CA . GLU A 1 105 ? 6.863 41.031 25.422 1 34.97 105 GLU A CA 1
ATOM 767 C C . GLU A 1 105 ? 6.809 40.156 24.188 1 34.97 105 GLU A C 1
ATOM 769 O O . GLU A 1 105 ? 5.73 39.719 23.781 1 34.97 105 GLU A O 1
ATOM 774 N N . PRO A 1 106 ? 7.781 40.281 23.234 1 39.69 106 PRO A N 1
ATOM 775 C CA . PRO A 1 106 ? 7.844 39.406 22.062 1 39.69 106 PRO A CA 1
ATOM 776 C C . PRO A 1 106 ? 7.438 37.969 22.359 1 39.69 106 PRO A C 1
ATOM 778 O O . PRO A 1 106 ? 7.91 37.375 23.344 1 39.69 106 PRO A O 1
ATOM 781 N N . VAL A 1 107 ? 6.309 37.5 22.25 1 44.31 107 VAL A N 1
ATOM 782 C CA . VAL A 1 107 ? 5.91 36.125 22.406 1 44.31 107 VAL A CA 1
ATOM 783 C C . VAL A 1 107 ? 7.008 35.219 21.859 1 44.31 107 VAL A C 1
ATOM 785 O O . VAL A 1 107 ? 7.348 35.25 20.688 1 44.31 107 VAL A O 1
ATOM 788 N N . LYS A 1 108 ? 8.039 34.656 22.641 1 52.66 108 LYS A N 1
ATOM 789 C CA . LYS A 1 108 ? 9.18 33.812 22.328 1 52.66 108 LYS A CA 1
ATOM 790 C C . LYS A 1 108 ? 8.734 32.531 21.641 1 52.66 108 LYS A C 1
ATOM 792 O O . LYS A 1 108 ? 7.641 32.031 21.906 1 52.66 108 LYS A O 1
ATOM 797 N N . ALA A 1 109 ? 9.32 32.125 20.453 1 57.12 109 ALA A N 1
ATOM 798 C CA . ALA A 1 109 ? 9.125 30.891 19.688 1 57.12 109 ALA A CA 1
ATOM 799 C C . ALA A 1 109 ? 8.891 29.703 20.609 1 57.12 109 ALA A C 1
ATOM 801 O O . ALA A 1 109 ? 8.094 28.812 20.297 1 57.12 109 ALA A O 1
ATOM 802 N N . VAL A 1 110 ? 9.359 29.812 21.844 1 63.31 110 VAL A N 1
ATOM 803 C CA . VAL A 1 110 ? 9.273 28.703 22.781 1 63.31 110 VAL A CA 1
ATOM 804 C C . VAL A 1 110 ? 7.836 28.578 23.297 1 63.31 110 VAL A C 1
ATOM 806 O O . VAL A 1 110 ? 7.352 27.469 23.516 1 63.31 110 VAL A O 1
ATOM 809 N N . ASP A 1 111 ? 7.098 29.734 23.266 1 80.31 111 ASP A N 1
ATOM 810 C CA . ASP A 1 111 ? 5.738 29.703 23.797 1 80.31 111 ASP A CA 1
ATOM 811 C C . ASP A 1 111 ? 4.758 29.172 22.75 1 80.31 111 ASP A C 1
ATOM 813 O O . ASP A 1 111 ? 3.607 28.859 23.078 1 80.31 111 ASP A O 1
ATOM 817 N N . ARG A 1 112 ? 5.254 28.953 21.625 1 90.06 112 ARG A N 1
ATOM 818 C CA . ARG A 1 112 ? 4.363 28.516 20.547 1 90.06 112 ARG A CA 1
ATOM 819 C C . ARG A 1 112 ? 4.695 27.094 20.109 1 90.06 112 ARG A C 1
ATOM 821 O O . ARG A 1 112 ? 4.211 26.625 19.078 1 90.06 112 ARG A O 1
ATOM 828 N N . LEU A 1 113 ? 5.512 26.438 20.922 1 91.69 113 LEU A N 1
ATOM 829 C CA . LEU A 1 113 ? 5.922 25.062 20.594 1 91.69 113 LEU A CA 1
ATOM 830 C C . LEU A 1 113 ? 5.5 24.094 21.688 1 91.69 113 LEU A C 1
ATOM 832 O O . LEU A 1 113 ? 5.82 24.297 22.859 1 91.69 113 LEU A O 1
ATOM 836 N N . LEU A 1 114 ? 4.73 23.156 21.375 1 92.94 114 LEU A N 1
ATOM 837 C CA . LEU A 1 114 ? 4.41 22.016 22.234 1 92.94 114 LEU A CA 1
ATOM 838 C C . LEU A 1 114 ? 5.016 20.734 21.672 1 92.94 114 LEU A C 1
ATOM 840 O O . LEU A 1 114 ? 4.758 20.359 20.516 1 92.94 114 LEU A O 1
ATOM 844 N N . THR A 1 115 ? 5.902 20.094 22.438 1 93.56 115 THR A N 1
ATOM 845 C CA . THR A 1 115 ? 6.516 18.844 22.016 1 93.56 115 THR A CA 1
ATOM 846 C C . THR A 1 115 ? 5.832 17.656 22.703 1 93.56 115 THR A C 1
ATOM 848 O O . THR A 1 115 ? 5.602 17.672 23.906 1 93.56 115 THR A O 1
ATOM 851 N N . VAL A 1 116 ? 5.488 16.672 21.922 1 95 116 VAL A N 1
ATOM 852 C CA . VAL A 1 116 ? 4.832 15.484 22.469 1 95 116 VAL A CA 1
ATOM 853 C C . VAL A 1 116 ? 5.527 14.227 21.953 1 95 116 VAL A C 1
ATOM 855 O O . VAL A 1 116 ? 5.664 14.039 20.734 1 95 116 VAL A O 1
ATOM 858 N N . THR A 1 117 ? 6.02 13.375 22.875 1 96 117 THR A N 1
ATOM 859 C CA . THR A 1 117 ? 6.543 12.07 22.5 1 96 117 THR A CA 1
ATOM 860 C C . THR A 1 117 ? 5.402 11.094 22.219 1 96 117 THR A C 1
ATOM 862 O O . THR A 1 117 ? 4.555 10.852 23.078 1 96 117 THR A O 1
ATOM 865 N N . CYS A 1 118 ? 5.43 10.531 20.984 1 96.94 118 CYS A N 1
ATOM 866 C CA . CYS A 1 118 ? 4.32 9.672 20.594 1 96.94 118 CYS A CA 1
ATOM 867 C C . CYS A 1 118 ? 4.754 8.695 19.5 1 96.94 118 CYS A C 1
ATOM 869 O O . CYS A 1 118 ? 5.238 9.102 18.453 1 96.94 118 CYS A O 1
ATOM 871 N N . ASP A 1 119 ? 4.684 7.469 19.844 1 97.94 119 ASP A N 1
ATOM 872 C CA . ASP A 1 119 ? 4.727 6.457 18.781 1 97.94 119 ASP A CA 1
ATOM 873 C C . ASP A 1 119 ? 3.367 6.305 18.109 1 97.94 119 ASP A C 1
ATOM 875 O O . ASP A 1 119 ? 2.447 5.715 18.688 1 97.94 119 ASP A O 1
ATOM 879 N N . ILE A 1 120 ? 3.295 6.762 16.922 1 98.19 120 ILE A N 1
ATOM 880 C CA . ILE A 1 120 ? 1.999 6.883 16.266 1 98.19 120 ILE A CA 1
ATOM 881 C C . ILE A 1 120 ? 1.453 5.492 15.938 1 98.19 120 ILE A C 1
ATOM 883 O O . ILE A 1 120 ? 0.284 5.344 15.578 1 98.19 120 ILE A O 1
ATOM 887 N N . THR A 1 121 ? 2.301 4.406 16.016 1 97.75 121 THR A N 1
ATOM 888 C CA . THR A 1 121 ? 1.845 3.049 15.75 1 97.75 121 THR A CA 1
ATOM 889 C C . THR A 1 121 ? 1.128 2.471 16.969 1 97.75 121 THR A C 1
ATOM 891 O O . THR A 1 121 ? 0.503 1.412 16.875 1 97.75 121 THR A O 1
ATOM 894 N N . LYS A 1 122 ? 1.231 3.115 18.109 1 97.88 122 LYS A N 1
ATOM 895 C CA . LYS A 1 122 ? 0.592 2.674 19.344 1 97.88 122 LYS A CA 1
ATOM 896 C C . LYS A 1 122 ? -0.612 3.547 19.688 1 97.88 122 LYS A C 1
ATOM 898 O O . LYS A 1 122 ? -0.458 4.723 20.031 1 97.88 122 LYS A O 1
ATOM 903 N N . GLN A 1 123 ? -1.749 2.965 19.672 1 96.56 123 GLN A N 1
ATOM 904 C CA . GLN A 1 123 ? -2.979 3.709 19.922 1 96.56 123 GLN A CA 1
ATOM 905 C C . GLN A 1 123 ? -2.934 4.414 21.281 1 96.56 123 GLN A C 1
ATOM 907 O O . GLN A 1 123 ? -3.42 5.539 21.422 1 96.56 123 GLN A O 1
ATOM 912 N N . ALA A 1 124 ? -2.404 3.789 22.266 1 97.06 124 ALA A N 1
ATOM 913 C CA . ALA A 1 124 ? -2.312 4.379 23.594 1 97.06 124 ALA A CA 1
ATOM 914 C C . ALA A 1 124 ? -1.527 5.688 23.562 1 97.06 124 ALA A C 1
ATOM 916 O O . ALA A 1 124 ? -1.898 6.66 24.234 1 97.06 124 ALA A O 1
ATOM 917 N N . ASP A 1 125 ? -0.418 5.742 22.828 1 97.81 125 ASP A N 1
ATOM 918 C CA . ASP A 1 125 ? 0.376 6.961 22.672 1 97.81 125 ASP A CA 1
ATOM 919 C C . ASP A 1 125 ? -0.412 8.047 21.938 1 97.81 125 ASP A C 1
ATOM 921 O O . ASP A 1 125 ? -0.347 9.219 22.312 1 97.81 125 ASP A O 1
ATOM 925 N N . VAL A 1 126 ? -1.157 7.66 20.938 1 98.06 126 VAL A N 1
ATOM 926 C CA . VAL A 1 126 ? -1.941 8.609 20.156 1 98.06 126 VAL A CA 1
ATOM 927 C C . VAL A 1 126 ? -3.053 9.195 21.016 1 98.06 126 VAL A C 1
ATOM 929 O O . VAL A 1 126 ? -3.363 10.391 20.906 1 98.06 126 VAL A O 1
ATOM 932 N N . ASP A 1 127 ? -3.621 8.367 21.906 1 96.81 127 ASP A N 1
ATOM 933 C CA . ASP A 1 127 ? -4.621 8.859 22.844 1 96.81 127 ASP A CA 1
ATOM 934 C C . ASP A 1 127 ? -4.016 9.891 23.797 1 96.81 127 ASP A C 1
ATOM 936 O O . ASP A 1 127 ? -4.652 10.898 24.109 1 96.81 127 ASP A O 1
ATOM 940 N N . ARG A 1 128 ? -2.857 9.641 24.219 1 97.12 128 ARG A N 1
ATOM 941 C CA . ARG A 1 128 ? -2.164 10.594 25.078 1 97.12 128 ARG A CA 1
ATOM 942 C C . ARG A 1 128 ? -1.87 11.891 24.328 1 97.12 128 ARG A C 1
ATOM 944 O O . ARG A 1 128 ? -1.926 12.977 24.922 1 97.12 128 ARG A O 1
ATOM 951 N N . LEU A 1 129 ? -1.478 11.758 23.062 1 97.25 129 LEU A N 1
ATOM 952 C CA . LEU A 1 129 ? -1.304 12.945 22.234 1 97.25 129 LEU A CA 1
ATOM 953 C C . LEU A 1 129 ? -2.568 13.797 22.219 1 97.25 129 LEU A C 1
ATOM 955 O O . LEU A 1 129 ? -2.506 15.008 22.438 1 97.25 129 LEU A O 1
ATOM 959 N N . PHE A 1 130 ? -3.74 13.164 22 1 97.5 130 PHE A N 1
ATOM 960 C CA . PHE A 1 130 ? -5.031 13.844 22 1 97.5 130 PHE A CA 1
ATOM 961 C C . PHE A 1 130 ? -5.254 14.578 23.312 1 97.5 130 PHE A C 1
ATOM 963 O O . PHE A 1 130 ? -5.633 15.758 23.312 1 97.5 130 PHE A O 1
ATOM 970 N N . GLN A 1 131 ? -4.965 13.891 24.391 1 97.25 131 GLN A N 1
ATOM 971 C CA . GLN A 1 131 ? -5.16 14.469 25.719 1 97.25 131 GLN A CA 1
ATOM 972 C C . GLN A 1 131 ? -4.246 15.672 25.938 1 97.25 131 GLN A C 1
ATOM 974 O O . GLN A 1 131 ? -4.672 16.688 26.469 1 97.25 131 GLN A O 1
ATOM 979 N N . ARG A 1 132 ? -3.035 15.547 25.516 1 96.44 132 ARG A N 1
ATOM 980 C CA . ARG A 1 132 ? -2.072 16.641 25.672 1 96.44 132 ARG A CA 1
ATOM 981 C C . ARG A 1 132 ? -2.508 17.875 24.891 1 96.44 132 ARG A C 1
ATOM 983 O O . ARG A 1 132 ? -2.314 19 25.344 1 96.44 132 ARG A O 1
ATOM 990 N N . ILE A 1 133 ? -3.029 17.672 23.688 1 96.88 133 ILE A N 1
ATOM 991 C CA . ILE A 1 133 ? -3.518 18.781 22.891 1 96.88 133 ILE A CA 1
ATOM 992 C C . ILE A 1 133 ? -4.707 19.453 23.578 1 96.88 133 ILE A C 1
ATOM 994 O O . ILE A 1 133 ? -4.781 20.672 23.672 1 96.88 133 ILE A O 1
ATOM 998 N N . GLN A 1 134 ? -5.574 18.641 24.125 1 95.69 134 GLN A N 1
ATOM 999 C CA . GLN A 1 134 ? -6.73 19.188 24.844 1 95.69 134 GLN A CA 1
ATOM 1000 C C . GLN A 1 134 ? -6.293 20.016 26.047 1 95.69 134 GLN A C 1
ATOM 1002 O O . GLN A 1 134 ? -6.848 21.078 26.297 1 95.69 134 GLN A O 1
ATOM 1007 N N . GLU A 1 135 ? -5.32 19.547 26.703 1 96.25 135 GLU A N 1
ATOM 1008 C CA . GLU A 1 135 ? -4.82 20.219 27.891 1 96.25 135 GLU A CA 1
ATOM 1009 C C . GLU A 1 135 ? -4.176 21.547 27.547 1 96.25 135 GLU A C 1
ATOM 1011 O O . GLU A 1 135 ? -4.195 22.484 28.344 1 96.25 135 GLU A O 1
ATOM 1016 N N . SER A 1 136 ? -3.568 21.656 26.359 1 94.5 136 SER A N 1
ATOM 1017 C CA . SER A 1 136 ? -2.914 22.891 25.938 1 94.5 136 SER A CA 1
ATOM 1018 C C . SER A 1 136 ? -3.936 23.984 25.625 1 94.5 136 SER A C 1
ATOM 1020 O O . SER A 1 136 ? -3.588 25.156 25.562 1 94.5 136 SER A O 1
ATOM 1022 N N . LYS A 1 137 ? -5.156 23.641 25.312 1 94.44 137 LYS A N 1
ATOM 1023 C CA . LYS A 1 137 ? -6.266 24.516 24.953 1 94.44 137 LYS A CA 1
ATOM 1024 C C . LYS A 1 137 ? -6.055 25.141 23.578 1 94.44 137 LYS A C 1
ATOM 1026 O O . LYS A 1 137 ? -6.75 26.094 23.203 1 94.44 137 LYS A O 1
ATOM 1031 N N . TRP A 1 138 ? -5.016 24.672 22.906 1 95.56 138 TRP A N 1
ATOM 1032 C CA . TRP A 1 138 ? -4.832 25.094 21.531 1 95.56 138 TRP A CA 1
ATOM 1033 C C . TRP A 1 138 ? -5.848 24.422 20.609 1 95.56 138 TRP A C 1
ATOM 1035 O O . TRP A 1 138 ? -6.332 23.328 20.906 1 95.56 138 TRP A O 1
ATOM 1045 N N . GLN A 1 139 ? -6.215 25.109 19.531 1 96.31 139 GLN A N 1
ATOM 1046 C CA . GLN A 1 139 ? -7.129 24.562 18.531 1 96.31 139 GLN A CA 1
ATOM 1047 C C . GLN A 1 139 ? -6.375 24.156 17.266 1 96.31 139 GLN A C 1
ATOM 1049 O O . GLN A 1 139 ? -6.078 24.984 16.422 1 96.31 139 GLN A O 1
ATOM 1054 N N . PRO A 1 140 ? -6.113 22.828 17.141 1 97.44 140 PRO A N 1
ATOM 1055 C CA . PRO A 1 140 ? -5.457 22.391 15.906 1 97.44 140 PRO A CA 1
ATOM 1056 C C . PRO A 1 140 ? -6.277 22.719 14.656 1 97.44 140 PRO A C 1
ATOM 1058 O O . PRO A 1 140 ? -7.5 22.547 14.656 1 97.44 140 PRO A O 1
ATOM 1061 N N . GLU A 1 141 ? -5.582 23.219 13.672 1 97.44 141 GLU A N 1
ATOM 1062 C CA . GLU A 1 141 ? -6.23 23.562 12.414 1 97.44 141 GLU A CA 1
ATOM 1063 C C . GLU A 1 141 ? -5.648 22.766 11.25 1 97.44 141 GLU A C 1
ATOM 1065 O O . GLU A 1 141 ? -6.324 22.531 10.25 1 97.44 141 GLU A O 1
ATOM 1070 N N . VAL A 1 142 ? -4.395 22.391 11.359 1 98.06 142 VAL A N 1
ATOM 1071 C CA . VAL A 1 142 ? -3.697 21.672 10.297 1 98.06 142 VAL A CA 1
ATOM 1072 C C . VAL A 1 142 ? -2.961 20.469 10.883 1 98.06 142 VAL A C 1
ATOM 1074 O O . VAL A 1 142 ? -2.334 20.578 11.945 1 98.06 142 VAL A O 1
ATOM 1077 N N . LEU A 1 143 ? -3.09 19.359 10.273 1 98.56 143 LEU A N 1
ATOM 1078 C CA . LEU A 1 143 ? -2.307 18.156 10.57 1 98.56 143 LEU A CA 1
ATOM 1079 C C . LEU A 1 143 ? -1.396 17.797 9.406 1 98.56 143 LEU A C 1
ATOM 1081 O O . LEU A 1 143 ? -1.87 17.594 8.289 1 98.56 143 LEU A O 1
ATOM 1085 N N . VAL A 1 144 ? -0.087 17.828 9.641 1 98.44 144 VAL A N 1
ATOM 1086 C CA . VAL A 1 144 ? 0.883 17.359 8.648 1 98.44 144 VAL A CA 1
ATOM 1087 C C . VAL A 1 144 ? 1.44 16 9.07 1 98.44 144 VAL A C 1
ATOM 1089 O O . VAL A 1 144 ? 2.225 15.914 10.016 1 98.44 144 VAL A O 1
ATOM 1092 N N . ASN A 1 145 ? 1.042 15.008 8.359 1 98.25 145 ASN A N 1
ATOM 1093 C CA . ASN A 1 145 ? 1.557 13.656 8.578 1 98.25 145 ASN A CA 1
ATOM 1094 C C . ASN A 1 145 ? 2.891 13.445 7.867 1 98.25 145 ASN A C 1
ATOM 1096 O O . ASN A 1 145 ? 2.926 12.953 6.738 1 98.25 145 ASN A O 1
ATOM 1100 N N . ALA A 1 146 ? 3.982 13.734 8.625 1 96.62 146 ALA A N 1
ATOM 1101 C CA . ALA A 1 146 ? 5.305 13.672 8.016 1 96.62 146 ALA A CA 1
ATOM 1102 C C . ALA A 1 146 ? 6.125 12.523 8.594 1 96.62 146 ALA A C 1
ATOM 1104 O O . ALA A 1 146 ? 7.23 12.242 8.125 1 96.62 146 ALA A O 1
ATOM 1105 N N . ALA A 1 147 ? 5.629 11.859 9.641 1 96.38 147 ALA A N 1
ATOM 1106 C CA . ALA A 1 147 ? 6.328 10.703 10.203 1 96.38 147 ALA A CA 1
ATOM 1107 C C . ALA A 1 147 ? 6.438 9.578 9.18 1 96.38 147 ALA A C 1
ATOM 1109 O O . ALA A 1 147 ? 5.434 9.172 8.586 1 96.38 147 ALA A O 1
ATOM 1110 N N . ALA A 1 148 ? 7.656 9.117 8.922 1 95.44 148 ALA A N 1
ATOM 1111 C CA . ALA A 1 148 ? 7.867 8.023 7.984 1 95.44 148 ALA A CA 1
ATOM 1112 C C . ALA A 1 148 ? 9.25 7.402 8.164 1 95.44 148 ALA A C 1
ATOM 1114 O O . ALA A 1 148 ? 10.164 8.047 8.688 1 95.44 148 ALA A O 1
ATOM 1115 N N . ILE A 1 149 ? 9.344 6.188 7.805 1 94.25 149 ILE A N 1
ATOM 1116 C CA . ILE A 1 149 ? 10.633 5.504 7.699 1 94.25 149 ILE A CA 1
ATOM 1117 C C . ILE A 1 149 ? 10.82 4.988 6.273 1 94.25 149 ILE A C 1
ATOM 1119 O O . ILE A 1 149 ? 9.852 4.758 5.555 1 94.25 149 ILE A O 1
ATOM 1123 N N . ALA A 1 150 ? 12.031 4.879 5.848 1 92.19 150 ALA A N 1
ATOM 1124 C CA . ALA A 1 150 ? 12.375 4.406 4.508 1 92.19 150 ALA A CA 1
ATOM 1125 C C . ALA A 1 150 ? 13.531 3.412 4.559 1 92.19 150 ALA A C 1
ATOM 1127 O O . ALA A 1 150 ? 14.656 3.736 4.164 1 92.19 150 ALA A O 1
ATOM 1128 N N . PRO A 1 151 ? 13.227 2.199 4.961 1 91.12 151 PRO A N 1
ATOM 1129 C CA . PRO A 1 151 ? 14.305 1.209 4.973 1 91.12 151 PRO A CA 1
ATOM 1130 C C . PRO A 1 151 ? 14.875 0.941 3.582 1 91.12 151 PRO A C 1
ATOM 1132 O O . PRO A 1 151 ? 14.125 0.82 2.613 1 91.12 151 PRO A O 1
ATOM 1135 N N . LYS A 1 152 ? 16.188 0.914 3.502 1 90.25 152 LYS A N 1
ATOM 1136 C CA . LYS A 1 152 ? 16.891 0.554 2.275 1 90.25 152 LYS A CA 1
ATOM 1137 C C . LYS A 1 152 ? 17.328 -0.911 2.297 1 90.25 152 LYS A C 1
ATOM 1139 O O . LYS A 1 152 ? 18.344 -1.254 2.889 1 90.25 152 LYS A O 1
ATOM 1144 N N . LYS A 1 153 ? 16.594 -1.744 1.665 1 92.31 153 LYS A N 1
ATOM 1145 C CA . LYS A 1 153 ? 16.812 -3.188 1.629 1 92.31 153 LYS A CA 1
ATOM 1146 C C . LYS A 1 153 ? 16.016 -3.836 0.505 1 92.31 153 LYS A C 1
ATOM 1148 O O . LYS A 1 153 ? 14.875 -3.438 0.24 1 92.31 153 LYS A O 1
ATOM 1153 N N . MET A 1 154 ? 16.578 -4.77 -0.163 1 94 154 MET A N 1
ATOM 1154 C CA . MET A 1 154 ? 15.828 -5.531 -1.155 1 94 154 MET A CA 1
ATOM 1155 C C . MET A 1 154 ? 14.648 -6.254 -0.507 1 94 154 MET A C 1
ATOM 1157 O O . MET A 1 154 ? 14.781 -6.793 0.594 1 94 154 MET A O 1
ATOM 1161 N N . LEU A 1 155 ? 13.523 -6.254 -1.192 1 94.81 155 LEU A N 1
ATOM 1162 C CA . LEU A 1 155 ? 12.375 -6.992 -0.678 1 94.81 155 LEU A CA 1
ATOM 1163 C C . LEU A 1 155 ? 12.688 -8.484 -0.577 1 94.81 155 LEU A C 1
ATOM 1165 O O . LEU A 1 155 ? 12.266 -9.141 0.377 1 94.81 155 LEU A O 1
ATOM 1169 N N . LEU A 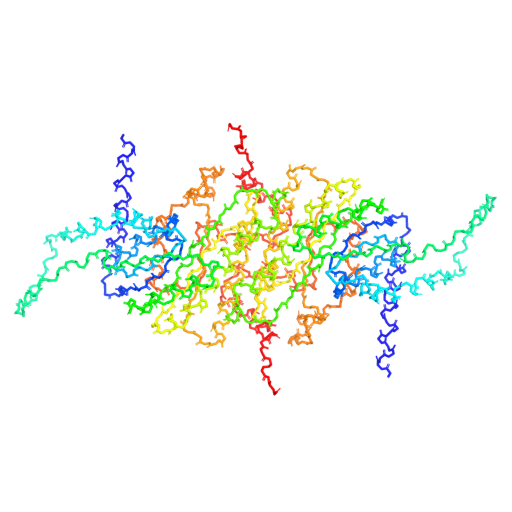1 156 ? 13.43 -8.961 -1.507 1 94 156 LEU A N 1
ATOM 1170 C CA . LEU A 1 156 ? 13.789 -10.375 -1.533 1 94 156 LEU A CA 1
ATOM 1171 C C . LEU A 1 156 ? 14.617 -10.75 -0.311 1 94 156 LEU A C 1
ATOM 1173 O O . LEU A 1 156 ? 14.742 -11.93 0.025 1 94 156 LEU A O 1
ATOM 1177 N N . ASP A 1 157 ? 15.18 -9.766 0.328 1 93.56 157 ASP A N 1
ATOM 1178 C CA . ASP A 1 157 ? 15.992 -9.977 1.522 1 93.56 157 ASP A CA 1
ATOM 1179 C C . ASP A 1 157 ? 15.266 -9.484 2.773 1 93.56 157 ASP A C 1
ATOM 1181 O O . ASP A 1 157 ? 15.852 -9.453 3.859 1 93.56 157 ASP A O 1
ATOM 1185 N N . SER A 1 158 ? 14.055 -9.047 2.619 1 94.38 158 SER A N 1
ATOM 1186 C CA . SER A 1 158 ? 13.273 -8.508 3.727 1 94.38 158 SER A CA 1
ATOM 1187 C C . SER A 1 158 ? 12.234 -9.516 4.203 1 94.38 158 SER A C 1
ATOM 1189 O O . SER A 1 158 ? 11.633 -10.227 3.395 1 94.38 158 SER A O 1
ATOM 1191 N N . SER A 1 159 ? 12.047 -9.562 5.52 1 94 159 SER A N 1
ATOM 1192 C CA . SER A 1 159 ? 10.961 -10.375 6.039 1 94 159 SER A CA 1
ATOM 1193 C C . SER A 1 159 ? 9.617 -9.664 5.906 1 94 159 SER A C 1
ATOM 1195 O O . SER A 1 159 ? 9.578 -8.445 5.727 1 94 159 SER A O 1
ATOM 1197 N N . GLY A 1 160 ? 8.57 -10.461 5.992 1 96.06 160 GLY A N 1
ATOM 1198 C CA . GLY A 1 160 ? 7.242 -9.867 6.051 1 96.06 160 GLY A CA 1
ATOM 1199 C C . GLY A 1 160 ? 7.074 -8.906 7.211 1 96.06 160 GLY A C 1
ATOM 1200 O O . GLY A 1 160 ? 6.414 -7.871 7.07 1 96.06 160 GLY A O 1
ATOM 1201 N N . ASP A 1 161 ? 7.742 -9.242 8.266 1 96.62 161 ASP A N 1
ATOM 1202 C CA . ASP A 1 161 ? 7.648 -8.406 9.461 1 96.62 161 ASP A CA 1
ATOM 1203 C C . ASP A 1 161 ? 8.312 -7.051 9.227 1 96.62 161 ASP A C 1
ATOM 1205 O O . ASP A 1 161 ? 7.832 -6.027 9.719 1 96.62 161 ASP A O 1
ATOM 1209 N N . GLU A 1 162 ? 9.414 -7.051 8.539 1 96.62 162 GLU A N 1
ATOM 1210 C CA . GLU A 1 162 ? 10.094 -5.793 8.219 1 96.62 162 GLU A CA 1
ATOM 1211 C C . GLU A 1 162 ? 9.234 -4.922 7.309 1 96.62 162 GLU A C 1
ATOM 1213 O O . GLU A 1 162 ? 9.117 -3.713 7.523 1 96.62 162 GLU A O 1
ATOM 1218 N N . LEU A 1 163 ? 8.695 -5.516 6.281 1 98 163 LEU A N 1
ATOM 1219 C CA . LEU A 1 163 ? 7.77 -4.797 5.406 1 98 163 LEU A CA 1
ATOM 1220 C C . LEU A 1 163 ? 6.586 -4.254 6.199 1 98 163 LEU A C 1
ATOM 1222 O O . LEU A 1 163 ? 6.207 -3.094 6.035 1 98 163 LEU A O 1
ATOM 1226 N N . LEU A 1 164 ? 6.078 -5.098 7.094 1 98.19 164 LEU A N 1
ATOM 1227 C CA . LEU A 1 164 ? 4.906 -4.719 7.875 1 98.19 164 LEU A CA 1
ATOM 1228 C C . LEU A 1 164 ? 5.234 -3.568 8.82 1 98.19 164 LEU A C 1
ATOM 1230 O O . LEU A 1 164 ? 4.387 -2.709 9.078 1 98.19 164 LEU A O 1
ATOM 1234 N N . HIS A 1 165 ? 6.371 -3.586 9.328 1 97.88 165 HIS A N 1
ATOM 1235 C CA . HIS A 1 165 ? 6.781 -2.488 10.203 1 97.88 165 HIS A CA 1
ATOM 1236 C C . HIS A 1 165 ? 6.75 -1.156 9.453 1 97.88 165 HIS A C 1
ATOM 1238 O O . HIS A 1 165 ? 6.273 -0.153 9.992 1 97.88 165 HIS A O 1
ATOM 1244 N N . CYS A 1 166 ? 7.258 -1.14 8.266 1 98 166 CYS A N 1
ATOM 1245 C CA . CYS A 1 166 ? 7.211 0.063 7.441 1 98 166 CYS A CA 1
ATOM 1246 C C . CYS A 1 166 ? 5.773 0.501 7.195 1 98 166 CYS A C 1
ATOM 1248 O O . CYS A 1 166 ? 5.449 1.685 7.32 1 98 166 CYS A O 1
ATOM 1250 N N . LEU A 1 167 ? 4.926 -0.418 6.934 1 98.62 167 LEU A N 1
ATOM 1251 C CA . LEU A 1 167 ? 3.512 -0.137 6.711 1 98.62 167 LEU A CA 1
ATOM 1252 C C . LEU A 1 167 ? 2.85 0.365 7.988 1 98.62 167 LEU A C 1
ATOM 1254 O O . LEU A 1 167 ? 1.945 1.203 7.938 1 98.62 167 LEU A O 1
ATOM 1258 N N . SER A 1 168 ? 3.283 -0.124 9.109 1 98.56 168 SER A N 1
ATOM 1259 C CA . SER A 1 168 ? 2.742 0.28 10.406 1 98.56 168 SER A CA 1
ATOM 1260 C C . SER A 1 168 ? 3.018 1.754 10.68 1 98.56 168 SER A C 1
ATOM 1262 O O . SER A 1 168 ? 2.127 2.486 11.117 1 98.56 168 SER A O 1
ATOM 1264 N N . VAL A 1 169 ? 4.156 2.174 10.375 1 98.19 169 VAL A N 1
ATOM 1265 C CA . VAL A 1 169 ? 4.555 3.551 10.656 1 98.19 169 VAL A CA 1
ATOM 1266 C C . VAL A 1 169 ? 3.998 4.477 9.57 1 98.19 169 VAL A C 1
ATOM 1268 O O . VAL A 1 169 ? 3.309 5.453 9.875 1 98.19 169 VAL A O 1
ATOM 1271 N N . ASN A 1 170 ? 4.223 4.129 8.312 1 98.25 170 ASN A N 1
ATOM 1272 C CA . ASN A 1 170 ? 3.98 5.035 7.195 1 98.25 170 ASN A CA 1
ATOM 1273 C C . ASN A 1 170 ? 2.498 5.094 6.832 1 98.25 170 ASN A C 1
ATOM 1275 O O . ASN A 1 170 ? 2.066 6 6.117 1 98.25 170 ASN A O 1
ATOM 1279 N N . VAL A 1 171 ? 1.722 4.109 7.289 1 98.56 171 VAL A N 1
ATOM 1280 C CA . VAL A 1 171 ? 0.341 4.051 6.82 1 98.56 171 VAL A CA 1
ATOM 1281 C C . VAL A 1 171 ? -0.606 3.947 8.016 1 98.56 171 VAL A C 1
ATOM 1283 O O . VAL A 1 171 ? -1.291 4.914 8.352 1 98.56 171 VAL A O 1
ATOM 1286 N N . ALA A 1 172 ? -0.515 2.848 8.766 1 98.56 172 ALA A N 1
ATOM 1287 C CA . ALA A 1 172 ? -1.469 2.605 9.844 1 98.56 172 ALA A CA 1
ATOM 1288 C C . ALA A 1 172 ? -1.328 3.652 10.945 1 98.56 172 ALA A C 1
ATOM 1290 O O . ALA A 1 172 ? -2.324 4.086 11.523 1 98.56 172 ALA A O 1
ATOM 1291 N N . GLY A 1 173 ? -0.096 3.984 11.266 1 98.44 173 GLY A N 1
ATOM 1292 C CA . GLY A 1 173 ? 0.141 5.004 12.281 1 98.44 173 GLY A CA 1
ATOM 1293 C C . GLY A 1 173 ? -0.453 6.352 11.914 1 98.44 173 GLY A C 1
ATOM 1294 O O . GLY A 1 173 ? -0.979 7.059 12.781 1 98.44 173 GLY A O 1
ATOM 1295 N N . GLN A 1 174 ? -0.371 6.711 10.68 1 97.81 174 GLN A N 1
ATOM 1296 C CA . GLN A 1 174 ? -0.94 7.969 10.219 1 97.81 174 GLN A CA 1
ATOM 1297 C C . GLN A 1 174 ? -2.461 7.969 10.344 1 97.81 174 GLN A C 1
ATOM 1299 O O . GLN A 1 174 ? -3.061 8.992 10.688 1 97.81 174 GLN A O 1
ATOM 1304 N N . LEU A 1 175 ? -3.055 6.832 10.023 1 98.25 175 LEU A N 1
ATOM 1305 C CA . LEU A 1 175 ? -4.496 6.695 10.195 1 98.25 175 LEU A CA 1
ATOM 1306 C C . LEU A 1 175 ? -4.887 6.867 11.656 1 98.25 175 LEU A C 1
ATOM 1308 O O . LEU A 1 175 ? -5.898 7.508 11.961 1 98.25 175 LEU A O 1
ATOM 1312 N N . ASN A 1 176 ? -4.109 6.293 12.602 1 98.38 176 ASN A N 1
ATOM 1313 C CA . ASN A 1 176 ? -4.363 6.457 14.023 1 98.38 176 ASN A CA 1
ATOM 1314 C C . ASN A 1 176 ? -4.441 7.93 14.414 1 98.38 176 ASN A C 1
ATOM 1316 O O . ASN A 1 176 ? -5.34 8.336 15.156 1 98.38 176 ASN A O 1
ATOM 1320 N N . VAL A 1 177 ? -3.545 8.719 13.883 1 98.38 177 VAL A N 1
ATOM 1321 C CA . VAL A 1 177 ? -3.467 10.141 14.227 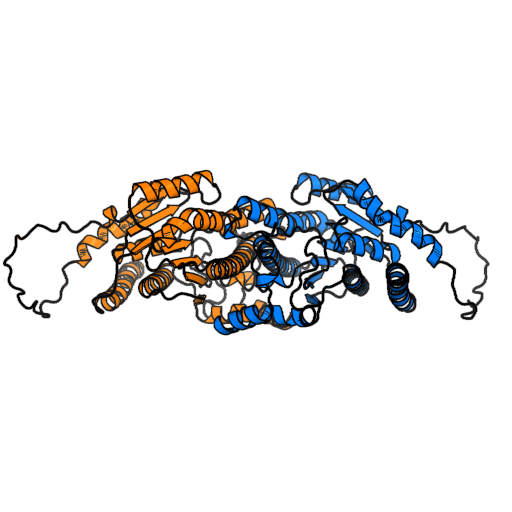1 98.38 177 VAL A CA 1
ATOM 1322 C C . VAL A 1 177 ? -4.664 10.875 13.633 1 98.38 177 VAL A C 1
ATOM 1324 O O . VAL A 1 177 ? -5.32 11.664 14.32 1 98.38 177 VAL A O 1
ATOM 1327 N N . ILE A 1 178 ? -4.973 10.625 12.375 1 98.12 178 ILE A N 1
ATOM 1328 C CA . ILE A 1 178 ? -6.082 11.273 11.688 1 98.12 178 ILE A CA 1
ATOM 1329 C C . ILE A 1 178 ? -7.383 11.008 12.445 1 98.12 178 ILE A C 1
ATOM 1331 O O . ILE A 1 178 ? -8.148 11.93 12.727 1 98.12 178 ILE A O 1
ATOM 1335 N N . ARG A 1 179 ? -7.598 9.766 12.797 1 96.94 179 ARG A N 1
ATOM 1336 C CA . ARG A 1 179 ? -8.828 9.383 13.469 1 96.94 179 ARG A CA 1
ATOM 1337 C C . ARG A 1 179 ? -8.938 10.047 14.844 1 96.94 179 ARG A C 1
ATOM 1339 O O . ARG A 1 179 ? -10 10.531 15.227 1 96.94 179 ARG A O 1
ATOM 1346 N N . SER A 1 180 ? -7.863 10.047 15.531 1 96.75 180 SER A N 1
ATOM 1347 C CA . SER A 1 180 ? -7.863 10.57 16.891 1 96.75 180 SER A CA 1
ATOM 1348 C C . SER A 1 180 ? -8.078 12.078 16.906 1 96.75 180 SER A C 1
ATOM 1350 O O . SER A 1 180 ? -8.703 12.609 17.828 1 96.75 180 SER A O 1
ATOM 1352 N N . LEU A 1 181 ? -7.594 12.805 15.906 1 97.31 181 LEU A N 1
ATOM 1353 C CA . LEU A 1 181 ? -7.617 14.258 15.938 1 97.31 181 LEU A CA 1
ATOM 1354 C C . LEU A 1 181 ? -8.758 14.805 15.078 1 97.31 181 LEU A C 1
ATOM 1356 O O . LEU A 1 181 ? -8.984 16.016 15.039 1 97.31 181 LEU A O 1
ATOM 1360 N N . ARG A 1 182 ? -9.469 13.938 14.391 1 96.81 182 ARG A N 1
ATOM 1361 C CA . ARG A 1 182 ? -10.477 14.352 13.414 1 96.81 182 ARG A CA 1
ATOM 1362 C C . ARG A 1 182 ? -11.492 15.297 14.039 1 96.81 182 ARG A C 1
ATOM 1364 O O . ARG A 1 182 ? -11.758 16.375 13.5 1 96.81 182 ARG A O 1
ATOM 1371 N N . ASN A 1 183 ? -12.031 14.93 15.195 1 95.62 183 ASN A N 1
ATOM 1372 C CA . ASN A 1 183 ? -13.055 15.742 15.836 1 95.62 183 ASN A CA 1
ATOM 1373 C C . ASN A 1 183 ? -12.508 17.109 16.25 1 95.62 183 ASN A C 1
ATOM 1375 O O . ASN A 1 183 ? -13.195 18.125 16.125 1 95.62 183 ASN A O 1
ATOM 1379 N N . LEU A 1 184 ? -11.336 17.125 16.75 1 96.69 184 LEU A N 1
ATOM 1380 C CA . LEU A 1 184 ? -10.703 18.391 17.125 1 96.69 184 LEU A CA 1
ATOM 1381 C C . LEU A 1 184 ? -10.477 19.266 15.898 1 96.69 184 LEU A C 1
ATOM 1383 O O . LEU A 1 184 ? -10.711 20.469 15.945 1 96.69 184 LEU A O 1
ATOM 1387 N N . LEU A 1 185 ? -10.055 18.672 14.812 1 97.56 185 LEU A N 1
ATOM 1388 C CA . LEU A 1 185 ? -9.797 19.406 13.578 1 97.56 185 LEU A CA 1
ATOM 1389 C C . LEU A 1 185 ? -11.094 19.984 13.008 1 97.56 185 LEU A C 1
ATOM 1391 O O . LEU A 1 185 ? -11.117 21.125 12.547 1 97.56 185 LEU A O 1
ATOM 1395 N N . GLU A 1 186 ? -12.109 19.234 13.094 1 97 186 GLU A N 1
ATOM 1396 C CA . GLU A 1 186 ? -13.391 19.641 12.508 1 97 186 GLU A CA 1
ATOM 1397 C C . GLU A 1 186 ? -13.953 20.875 13.211 1 97 186 GLU A C 1
ATOM 1399 O O . GLU A 1 186 ? -14.844 21.547 12.68 1 97 186 GLU A O 1
ATOM 1404 N N . ARG A 1 187 ? -13.484 21.188 14.406 1 96.62 187 ARG A N 1
ATOM 1405 C CA . ARG A 1 187 ? -13.93 22.375 15.141 1 96.62 187 ARG A CA 1
ATOM 1406 C C . ARG A 1 187 ? -13.297 23.641 14.586 1 96.62 187 ARG A C 1
ATOM 1408 O O . ARG A 1 187 ? -13.75 24.75 14.875 1 96.62 187 ARG A O 1
ATOM 1415 N N . ALA A 1 188 ? -12.258 23.5 13.828 1 95.81 188 ALA A N 1
ATOM 1416 C CA . ALA A 1 188 ? -11.586 24.656 13.227 1 95.81 188 ALA A CA 1
ATOM 1417 C C . ALA A 1 188 ? -12.375 25.188 12.031 1 95.81 188 ALA A C 1
ATOM 1419 O O . ALA A 1 188 ? -13.234 24.5 11.492 1 95.81 188 ALA A O 1
ATOM 1420 N N . LYS A 1 189 ? -12.109 26.375 11.664 1 91.38 189 LYS A N 1
ATOM 1421 C CA . LYS A 1 189 ? -12.828 27 10.562 1 91.38 189 LYS A CA 1
ATOM 1422 C C . LYS A 1 189 ? -12.422 26.391 9.219 1 91.38 189 LYS A C 1
ATOM 1424 O O . LYS A 1 189 ? -13.273 26.141 8.367 1 91.38 189 LYS A O 1
ATOM 1429 N N . LYS A 1 190 ? -11.156 26.172 9.016 1 93.38 190 LYS A N 1
ATOM 1430 C CA . LYS A 1 190 ? -10.641 25.609 7.77 1 93.38 190 LYS A CA 1
ATOM 1431 C C . LYS A 1 190 ? -9.617 24.516 8.039 1 93.38 190 LYS A C 1
ATOM 1433 O O . LYS A 1 190 ? -8.43 24.672 7.742 1 93.38 190 LYS A O 1
ATOM 1438 N N . PRO A 1 191 ? -10.102 23.422 8.578 1 97.38 191 PRO A N 1
ATOM 1439 C CA . PRO A 1 191 ? -9.164 22.344 8.906 1 97.38 191 PRO A CA 1
ATOM 1440 C C . PRO A 1 191 ? -8.578 21.672 7.668 1 97.38 191 PRO A C 1
ATOM 1442 O O . PRO A 1 191 ? -9.258 21.547 6.648 1 97.38 191 PRO A O 1
ATOM 1445 N N . HIS A 1 192 ? -7.289 21.328 7.773 1 97.81 192 HIS A N 1
ATOM 1446 C CA . HIS A 1 192 ? -6.504 20.828 6.652 1 97.81 192 HIS A CA 1
ATOM 1447 C C . HIS A 1 192 ? -5.613 19.656 7.078 1 97.81 192 HIS A C 1
ATOM 1449 O O . HIS A 1 192 ? -4.844 19.781 8.031 1 97.81 192 HIS A O 1
ATOM 1455 N N . ILE A 1 193 ? -5.785 18.531 6.48 1 98.44 193 ILE A N 1
ATOM 1456 C CA . ILE A 1 193 ? -4.895 17.406 6.699 1 98.44 193 ILE A CA 1
ATOM 1457 C C . ILE A 1 193 ? -3.965 17.234 5.5 1 98.44 193 ILE A C 1
ATOM 1459 O O . ILE A 1 193 ? -4.422 17.203 4.355 1 98.44 193 ILE A O 1
ATOM 1463 N N . ILE A 1 194 ? -2.678 17.141 5.758 1 98.38 194 ILE A N 1
ATOM 1464 C CA . ILE A 1 194 ? -1.65 17.016 4.73 1 98.38 194 ILE A CA 1
ATOM 1465 C C . ILE A 1 194 ? -0.916 15.688 4.902 1 98.38 194 ILE A C 1
ATOM 1467 O O . ILE A 1 194 ? -0.322 15.43 5.953 1 98.38 194 ILE A O 1
ATOM 1471 N N . ASN A 1 195 ? -1.005 14.82 3.926 1 98 195 ASN A N 1
ATOM 1472 C CA . ASN A 1 195 ? -0.229 13.586 3.869 1 98 195 ASN A CA 1
ATOM 1473 C C . ASN A 1 195 ? 0.971 13.719 2.938 1 98 195 ASN A C 1
ATOM 1475 O O . ASN A 1 195 ? 0.865 14.312 1.864 1 98 195 ASN A O 1
ATOM 1479 N N . ILE A 1 196 ? 2.092 13.172 3.355 1 96.38 196 ILE A N 1
ATOM 1480 C CA . ILE A 1 196 ? 3.32 13.234 2.572 1 96.38 196 ILE A CA 1
ATOM 1481 C C . ILE A 1 196 ? 3.572 11.891 1.898 1 96.38 196 ILE A C 1
ATOM 1483 O O . ILE A 1 196 ? 4.016 10.938 2.545 1 96.38 196 ILE A O 1
ATOM 1487 N N . ALA A 1 197 ? 3.334 11.844 0.647 1 94.31 197 ALA A N 1
ATOM 1488 C CA . ALA A 1 197 ? 3.629 10.648 -0.139 1 94.31 197 ALA A CA 1
ATOM 1489 C C . ALA A 1 197 ? 5.02 10.727 -0.767 1 94.31 197 ALA A C 1
ATOM 1491 O O . ALA A 1 197 ? 5.977 11.148 -0.115 1 94.31 197 ALA A O 1
ATOM 1492 N N . SER A 1 198 ? 5.203 10.102 -1.927 1 88.5 198 SER A N 1
ATOM 1493 C CA . SER A 1 198 ? 6.453 10.047 -2.676 1 88.5 198 SER A CA 1
ATOM 1494 C C . SER A 1 198 ? 6.199 9.773 -4.156 1 88.5 198 SER A C 1
ATOM 1496 O O . SER A 1 198 ? 5.145 9.25 -4.523 1 88.5 198 SER A O 1
ATOM 1498 N N . ALA A 1 199 ? 7.148 10.234 -4.918 1 85.31 199 ALA A N 1
ATOM 1499 C CA . ALA A 1 199 ? 7.141 9.773 -6.305 1 85.31 199 ALA A CA 1
ATOM 1500 C C . ALA A 1 199 ? 7.086 8.258 -6.383 1 85.31 199 ALA A C 1
ATOM 1502 O O . ALA A 1 199 ? 6.492 7.695 -7.309 1 85.31 199 ALA A O 1
ATOM 1503 N N . LEU A 1 200 ? 7.574 7.633 -5.422 1 85.88 200 LEU A N 1
ATOM 1504 C CA . LEU A 1 200 ? 7.684 6.18 -5.391 1 85.88 200 LEU A CA 1
ATOM 1505 C C . LEU A 1 200 ? 6.344 5.543 -5.039 1 85.88 200 LEU A C 1
ATOM 1507 O O . LEU A 1 200 ? 6.191 4.32 -5.129 1 85.88 200 LEU A O 1
ATOM 1511 N N . ALA A 1 201 ? 5.402 6.32 -4.699 1 86.56 201 ALA A N 1
ATOM 1512 C CA . ALA A 1 201 ? 4.043 5.812 -4.516 1 86.56 201 ALA A CA 1
ATOM 1513 C C . ALA A 1 201 ? 3.436 5.379 -5.848 1 86.56 201 ALA A C 1
ATOM 1515 O O . ALA A 1 201 ? 2.537 4.535 -5.883 1 86.56 201 ALA A O 1
ATOM 1516 N N . HIS A 1 202 ? 3.953 5.984 -6.879 1 86.81 202 HIS A N 1
ATOM 1517 C CA . HIS A 1 202 ? 3.373 5.805 -8.203 1 86.81 202 HIS A CA 1
ATOM 1518 C C . HIS A 1 202 ? 4.152 4.773 -9.016 1 86.81 202 HIS A C 1
ATOM 1520 O O . HIS A 1 202 ? 3.631 4.211 -9.977 1 86.81 202 HIS A O 1
ATOM 1526 N N . PHE A 1 203 ? 5.336 4.578 -8.656 1 86.06 203 PHE A N 1
ATOM 1527 C CA . PHE A 1 203 ? 6.223 3.668 -9.375 1 86.06 203 PHE A CA 1
ATOM 1528 C C . PHE A 1 203 ? 7.398 3.258 -8.5 1 86.06 203 PHE A C 1
ATOM 1530 O O . PHE A 1 203 ? 8.234 4.09 -8.141 1 86.06 203 PHE A O 1
ATOM 1537 N N . SER A 1 204 ? 7.52 1.987 -8.219 1 87.5 204 SER A N 1
ATOM 1538 C CA . SER A 1 204 ? 8.445 1.526 -7.188 1 87.5 204 SER A CA 1
ATOM 1539 C C . SER A 1 204 ? 9.859 1.383 -7.742 1 87.5 204 SER A C 1
ATOM 1541 O O . SER A 1 204 ? 10.055 1.3 -8.961 1 87.5 204 SER A O 1
ATOM 1543 N N . ALA A 1 205 ? 10.859 1.399 -6.848 1 83.75 205 ALA A N 1
ATOM 1544 C CA . ALA A 1 205 ? 12.266 1.24 -7.211 1 83.75 205 ALA A CA 1
ATOM 1545 C C . ALA A 1 205 ? 12.914 0.109 -6.418 1 83.75 205 ALA A C 1
ATOM 1547 O O . ALA A 1 205 ? 12.492 -0.19 -5.297 1 83.75 205 ALA A O 1
ATOM 1548 N N . VAL A 1 206 ? 13.961 -0.433 -7.031 1 87.88 206 VAL A N 1
ATOM 1549 C CA . VAL A 1 206 ? 14.727 -1.498 -6.395 1 87.88 206 VAL A CA 1
ATOM 1550 C C . VAL A 1 206 ? 15.453 -0.949 -5.168 1 87.88 206 VAL A C 1
ATOM 1552 O O . VAL A 1 206 ? 16 0.157 -5.203 1 87.88 206 VAL A O 1
ATOM 1555 N N . GLY A 1 207 ? 15.367 -1.686 -4.094 1 89.69 207 GLY A N 1
ATOM 1556 C CA . GLY A 1 207 ? 16.141 -1.335 -2.912 1 89.69 207 GLY A CA 1
ATOM 1557 C C . GLY A 1 207 ? 15.336 -0.542 -1.895 1 89.69 207 GLY A C 1
ATOM 1558 O O . GLY A 1 207 ? 15.797 -0.316 -0.774 1 89.69 207 GLY A O 1
ATOM 1559 N N . VAL A 1 208 ? 14.148 -0.101 -2.254 1 91.81 208 VAL A N 1
ATOM 1560 C CA . VAL A 1 208 ? 13.297 0.642 -1.331 1 91.81 208 VAL A CA 1
ATOM 1561 C C . VAL A 1 208 ? 11.859 0.142 -1.44 1 91.81 208 VAL A C 1
ATOM 1563 O O . VAL A 1 208 ? 10.914 0.934 -1.388 1 91.81 208 VAL A O 1
ATOM 1566 N N . GLY A 1 209 ? 11.766 -1.084 -1.617 1 94.75 209 GLY A N 1
ATOM 1567 C CA . GLY A 1 209 ? 10.469 -1.685 -1.893 1 94.75 209 GLY A CA 1
ATOM 1568 C C . GLY A 1 209 ? 9.469 -1.495 -0.766 1 94.75 209 GLY A C 1
ATOM 1569 O O . GLY A 1 209 ? 8.289 -1.235 -1.011 1 94.75 209 GLY A O 1
ATOM 1570 N N . ALA A 1 210 ? 9.969 -1.654 0.474 1 96.69 210 ALA A N 1
ATOM 1571 C CA . ALA A 1 210 ? 9.07 -1.478 1.607 1 96.69 210 ALA A CA 1
ATOM 1572 C C . ALA A 1 210 ? 8.547 -0.045 1.675 1 96.69 210 ALA A C 1
ATOM 1574 O O . ALA A 1 210 ? 7.359 0.179 1.924 1 96.69 210 ALA A O 1
ATOM 1575 N N . TYR A 1 211 ? 9.398 0.88 1.428 1 95.12 211 TYR A N 1
ATOM 1576 C CA . TYR A 1 211 ? 9.023 2.289 1.434 1 95.12 211 TYR A CA 1
ATOM 1577 C C . TYR A 1 211 ? 8.047 2.598 0.303 1 95.12 211 TYR A C 1
ATOM 1579 O O . TYR A 1 211 ? 6.996 3.197 0.529 1 95.12 211 TYR A O 1
ATOM 1587 N N . ALA A 1 212 ? 8.375 2.16 -0.898 1 95.38 212 ALA A N 1
ATOM 1588 C CA . ALA A 1 212 ? 7.52 2.396 -2.057 1 95.38 212 ALA A CA 1
ATOM 1589 C C . ALA A 1 212 ? 6.133 1.793 -1.845 1 95.38 212 ALA A C 1
ATOM 1591 O O . ALA A 1 212 ? 5.121 2.43 -2.141 1 95.38 212 ALA A O 1
ATOM 1592 N N . ALA A 1 213 ? 6.113 0.606 -1.306 1 97.88 213 ALA A N 1
ATOM 1593 C CA . ALA A 1 213 ? 4.84 -0.048 -1.028 1 97.88 213 ALA A CA 1
ATOM 1594 C C . ALA A 1 213 ? 4.023 0.748 -0.013 1 97.88 213 ALA A C 1
ATOM 1596 O O . ALA A 1 213 ? 2.809 0.903 -0.166 1 97.88 213 ALA A O 1
ATOM 1597 N N . SER A 1 214 ? 4.645 1.214 1.006 1 98.06 214 SER A N 1
ATOM 1598 C CA . SER A 1 214 ? 3.959 1.987 2.035 1 98.06 214 SER A CA 1
ATOM 1599 C C . SER A 1 214 ? 3.395 3.285 1.467 1 98.06 214 SER A C 1
ATOM 1601 O O . SER A 1 214 ? 2.295 3.703 1.832 1 98.06 214 SER A O 1
ATOM 1603 N N . LYS A 1 215 ? 4.141 3.893 0.638 1 96.81 215 LYS A N 1
ATOM 1604 C CA . LYS A 1 215 ? 3.682 5.156 0.072 1 96.81 215 LYS A CA 1
ATOM 1605 C C . LYS A 1 215 ? 2.562 4.93 -0.942 1 96.81 215 LYS A C 1
ATOM 1607 O O . LYS A 1 215 ? 1.659 5.758 -1.072 1 96.81 215 LYS A O 1
ATOM 1612 N N . ALA A 1 216 ? 2.641 3.832 -1.646 1 97.06 216 ALA A N 1
ATOM 1613 C CA . ALA A 1 216 ? 1.509 3.463 -2.494 1 97.06 216 ALA A CA 1
ATOM 1614 C C . ALA A 1 216 ? 0.248 3.244 -1.662 1 97.06 216 ALA A C 1
ATOM 1616 O O . ALA A 1 216 ? -0.832 3.717 -2.025 1 97.06 216 ALA A O 1
ATOM 1617 N N . ALA A 1 217 ? 0.394 2.531 -0.617 1 98.31 217 ALA A N 1
ATOM 1618 C CA . ALA A 1 217 ? -0.731 2.295 0.284 1 98.31 217 ALA A CA 1
ATOM 1619 C C . ALA A 1 217 ? -1.257 3.607 0.859 1 98.31 217 ALA A C 1
ATOM 1621 O O . ALA A 1 217 ? -2.471 3.807 0.958 1 98.31 217 ALA A O 1
ATOM 1622 N N . LEU A 1 218 ? -0.369 4.465 1.237 1 98.12 218 LEU A N 1
ATOM 1623 C CA . LEU A 1 218 ? -0.761 5.754 1.8 1 98.12 218 LEU A CA 1
ATOM 1624 C C . LEU A 1 218 ? -1.56 6.566 0.787 1 98.12 218 LEU A C 1
ATOM 1626 O O . LEU A 1 218 ? -2.545 7.215 1.144 1 98.12 218 LEU A O 1
ATOM 1630 N N . LEU A 1 219 ? -1.076 6.617 -0.408 1 96.81 219 LEU A N 1
ATOM 1631 C CA . LEU A 1 219 ? -1.811 7.293 -1.474 1 96.81 219 LEU A CA 1
ATOM 1632 C C . LEU A 1 219 ? -3.242 6.773 -1.56 1 96.81 219 LEU A C 1
ATOM 1634 O O . LEU A 1 219 ? -4.188 7.562 -1.654 1 96.81 219 LEU A O 1
ATOM 1638 N N . SER A 1 220 ? -3.402 5.492 -1.532 1 97 220 SER A N 1
ATOM 1639 C CA . SER A 1 220 ? -4.723 4.871 -1.574 1 97 220 SER A CA 1
ATOM 1640 C C . SER A 1 220 ? -5.555 5.262 -0.358 1 97 220 SER A C 1
ATOM 1642 O O . SER A 1 220 ? -6.742 5.574 -0.486 1 97 220 SER A O 1
ATOM 1644 N N . VAL A 1 221 ? -4.969 5.227 0.781 1 97.81 221 VAL A N 1
ATOM 1645 C CA . VAL A 1 221 ? -5.641 5.617 2.016 1 97.81 221 VAL A CA 1
ATOM 1646 C C . VAL A 1 221 ? -6.109 7.066 1.914 1 97.81 221 VAL A C 1
ATOM 1648 O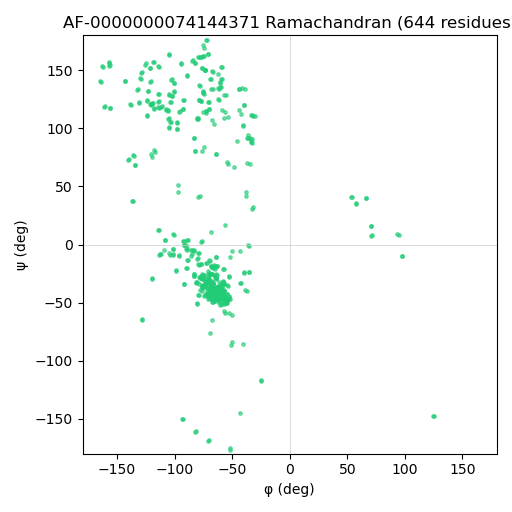 O . VAL A 1 221 ? -7.234 7.391 2.297 1 97.81 221 VAL A O 1
ATOM 1651 N N . HIS A 1 222 ? -5.234 7.902 1.419 1 97.25 222 HIS A N 1
ATOM 1652 C CA . HIS A 1 222 ? -5.586 9.305 1.22 1 97.25 222 HIS A CA 1
ATOM 1653 C C . HIS A 1 222 ? -6.836 9.445 0.358 1 97.25 222 HIS A C 1
ATOM 1655 O O . HIS A 1 222 ? -7.766 10.164 0.72 1 97.25 222 HIS A O 1
ATOM 1661 N N . GLU A 1 223 ? -6.828 8.773 -0.75 1 94.81 223 GLU A N 1
ATOM 1662 C CA . GLU A 1 223 ? -7.953 8.828 -1.677 1 94.81 223 GLU A CA 1
ATOM 1663 C C . GLU A 1 223 ? -9.25 8.398 -0.996 1 94.81 223 GLU A C 1
ATOM 1665 O O . GLU A 1 223 ? -10.289 9.031 -1.171 1 94.81 223 GLU A O 1
ATOM 1670 N N . THR A 1 224 ? -9.141 7.328 -0.267 1 95.12 224 THR A N 1
ATOM 1671 C CA . THR A 1 224 ? -10.32 6.805 0.42 1 95.12 224 THR A CA 1
ATOM 1672 C C . THR A 1 224 ? -10.82 7.793 1.465 1 95.12 224 THR A C 1
ATOM 1674 O O . THR A 1 224 ? -12.016 8.102 1.511 1 95.12 224 THR A O 1
ATOM 1677 N N . LEU A 1 225 ? -9.953 8.297 2.232 1 96.44 225 LEU A N 1
ATOM 1678 C CA . LEU A 1 225 ? -10.32 9.211 3.303 1 96.44 225 LEU A CA 1
ATOM 1679 C C . LEU A 1 225 ? -10.945 10.484 2.734 1 96.44 225 LEU A C 1
ATOM 1681 O O . LEU A 1 225 ? -11.93 10.992 3.275 1 96.44 225 LEU A O 1
ATOM 1685 N N . GLU A 1 226 ? -10.328 11.016 1.735 1 95.06 226 GLU A N 1
ATOM 1686 C CA . GLU A 1 226 ? -10.852 12.219 1.092 1 95.06 226 GLU A CA 1
ATOM 1687 C C . GLU A 1 226 ? -12.312 12.039 0.694 1 95.06 226 GLU A C 1
ATOM 1689 O O . GLU A 1 226 ? -13.141 12.914 0.942 1 95.06 226 GLU A O 1
ATOM 1694 N N . ASN A 1 227 ? -12.594 10.945 0.143 1 92.88 227 ASN A N 1
ATOM 1695 C CA . ASN A 1 227 ? -13.953 10.695 -0.333 1 92.88 227 ASN A CA 1
ATOM 1696 C C . ASN A 1 227 ? -14.898 10.375 0.819 1 92.88 227 ASN A C 1
ATOM 1698 O O . ASN A 1 227 ? -16.078 10.734 0.782 1 92.88 227 ASN A O 1
ATOM 1702 N N . GLU A 1 228 ? -14.461 9.664 1.817 1 93.62 228 GLU A N 1
ATOM 1703 C CA . GLU A 1 228 ? -15.289 9.398 2.992 1 93.62 228 GLU A CA 1
ATOM 1704 C C . GLU A 1 228 ? -15.641 10.695 3.721 1 93.62 228 GLU A C 1
ATOM 1706 O O . GLU A 1 228 ? -16.781 10.883 4.145 1 93.62 228 GLU A O 1
ATOM 1711 N N . LEU A 1 229 ? -14.695 11.531 3.822 1 94.88 229 LEU A N 1
ATOM 1712 C CA . LEU A 1 229 ? -14.93 12.82 4.457 1 94.88 229 LEU A CA 1
ATOM 1713 C C . LEU A 1 229 ? -15.953 13.633 3.674 1 94.88 229 LEU A C 1
ATOM 1715 O O . LEU A 1 229 ? -16.859 14.242 4.262 1 94.88 229 LEU A O 1
ATOM 1719 N N . ARG A 1 230 ? -15.781 13.617 2.42 1 91.44 230 ARG A N 1
ATOM 1720 C CA . ARG A 1 230 ? -16.734 14.328 1.567 1 91.44 230 ARG A CA 1
ATOM 1721 C C . ARG A 1 230 ? -18.141 13.766 1.734 1 91.44 230 ARG A C 1
ATOM 1723 O O . ARG A 1 230 ? -19.109 14.523 1.841 1 91.44 230 ARG A O 1
ATOM 1730 N N . GLN A 1 231 ? -18.25 12.516 1.785 1 90.12 231 GLN A N 1
ATOM 1731 C CA . GLN A 1 231 ? -19.547 11.867 1.932 1 90.12 231 GLN A CA 1
ATOM 1732 C C . GLN A 1 231 ? -20.188 12.219 3.27 1 90.12 231 GLN A C 1
ATOM 1734 O O . GLN A 1 231 ? -21.406 12.297 3.371 1 90.12 231 GLN A O 1
ATOM 1739 N N . GLN A 1 232 ? -19.406 12.461 4.203 1 92.81 232 GLN A N 1
ATOM 1740 C CA . GLN A 1 232 ? -19.906 12.805 5.531 1 92.81 232 GLN A CA 1
ATOM 1741 C C . GLN A 1 232 ? -20.047 14.312 5.688 1 92.81 232 GLN A C 1
ATOM 1743 O O . GLN A 1 232 ? -20.328 14.805 6.785 1 92.81 232 GLN A O 1
ATOM 1748 N N . HIS A 1 233 ? -19.781 14.992 4.648 1 94.75 233 HIS A N 1
ATOM 1749 C CA . HIS A 1 233 ? -19.875 16.453 4.629 1 94.75 233 HIS A CA 1
ATOM 1750 C C . HIS A 1 233 ? -18.984 17.078 5.695 1 94.75 233 HIS A C 1
ATOM 1752 O O . HIS A 1 233 ? -19.391 18.016 6.387 1 94.75 233 HIS A O 1
ATOM 1758 N N . SER A 1 234 ? -17.875 16.438 5.867 1 96.25 234 SER A N 1
ATOM 1759 C CA . SER A 1 234 ? -16.875 17.016 6.746 1 96.25 234 SER A CA 1
ATOM 1760 C C . SER A 1 234 ? -16.297 18.281 6.156 1 96.25 234 SER A C 1
ATOM 1762 O O . SER A 1 234 ? -16.188 18.422 4.938 1 96.25 234 SER A O 1
ATOM 1764 N N . ASN A 1 235 ? -15.883 19.219 7.031 1 97.12 235 ASN A N 1
ATOM 1765 C CA . ASN A 1 235 ? -15.281 20.453 6.547 1 97.12 235 ASN A CA 1
ATOM 1766 C C . ASN A 1 235 ? -13.766 20.312 6.387 1 97.12 235 ASN A C 1
ATOM 1768 O O . ASN A 1 235 ? -13.086 21.281 6.043 1 97.12 235 ASN A O 1
ATOM 1772 N N . ILE A 1 236 ? -13.25 19.141 6.617 1 97.88 236 ILE A N 1
ATOM 1773 C CA . ILE A 1 236 ? -11.812 18.906 6.516 1 97.88 236 ILE A CA 1
ATOM 1774 C C . ILE A 1 236 ? -11.414 18.766 5.047 1 97.88 236 ILE A C 1
ATOM 1776 O O . ILE A 1 236 ? -11.969 17.922 4.328 1 97.88 236 ILE A O 1
ATOM 1780 N N . ASP A 1 237 ? -10.453 19.609 4.617 1 97.31 237 ASP A N 1
ATOM 1781 C CA . ASP A 1 237 ? -9.82 19.438 3.311 1 97.31 237 ASP A CA 1
ATOM 1782 C C . ASP A 1 237 ? -8.531 18.625 3.42 1 97.31 237 ASP A C 1
ATOM 1784 O O . ASP A 1 237 ? -7.914 18.578 4.484 1 97.31 237 ASP A O 1
ATOM 1788 N N . MET A 1 238 ? -8.172 18.016 2.33 1 97.31 238 MET A N 1
ATOM 1789 C CA . MET A 1 238 ? -6.969 17.188 2.361 1 97.31 238 MET A CA 1
ATOM 1790 C C . MET A 1 238 ? -6.031 17.547 1.216 1 97.31 238 MET A C 1
ATOM 1792 O O . MET A 1 238 ? -6.48 18 0.156 1 97.31 238 MET A O 1
ATOM 1796 N N . SER A 1 239 ? -4.766 17.406 1.479 1 97.56 239 SER A N 1
ATOM 1797 C CA . SER A 1 239 ? -3.723 17.547 0.464 1 97.56 239 SER A CA 1
ATOM 1798 C C . SER A 1 239 ? -2.775 16.344 0.49 1 97.56 239 SER A C 1
ATOM 1800 O O . SER A 1 239 ? -2.471 15.812 1.558 1 97.56 239 SER A O 1
ATOM 1802 N N . LEU A 1 240 ? -2.375 15.953 -0.654 1 96.69 240 LEU A N 1
ATOM 1803 C CA . LEU A 1 240 ? -1.342 14.93 -0.814 1 96.69 240 LEU A CA 1
ATOM 1804 C C . LEU A 1 240 ? -0.131 15.5 -1.55 1 96.69 240 LEU A C 1
ATOM 1806 O O . LEU A 1 240 ? -0.266 16.047 -2.643 1 96.69 240 LEU A O 1
ATOM 1810 N N . TYR A 1 241 ? 1.012 15.43 -0.917 1 95.5 241 TYR A N 1
ATOM 1811 C CA . TYR A 1 241 ? 2.256 15.867 -1.537 1 95.5 241 TYR A CA 1
ATOM 1812 C C . TYR A 1 241 ? 3.084 14.68 -2.008 1 95.5 241 TYR A C 1
ATOM 1814 O O . TYR A 1 241 ? 3.416 13.797 -1.217 1 95.5 241 TYR A O 1
ATOM 1822 N N . SER A 1 242 ? 3.393 14.633 -3.242 1 93.25 242 SER A N 1
ATOM 1823 C CA . SER A 1 242 ? 4.309 13.648 -3.809 1 93.25 242 SER A CA 1
ATOM 1824 C C . SER A 1 242 ? 5.645 14.281 -4.18 1 93.25 242 SER A C 1
ATOM 1826 O O . SER A 1 242 ? 5.719 15.094 -5.102 1 93.25 242 SER A O 1
ATOM 1828 N N . PHE A 1 243 ? 6.637 13.805 -3.484 1 89.38 243 PHE A N 1
ATOM 1829 C CA . PHE A 1 243 ? 7.949 14.406 -3.682 1 89.38 243 PHE A CA 1
ATOM 1830 C C . PHE A 1 243 ? 8.914 13.414 -4.316 1 89.38 243 PHE A C 1
ATOM 1832 O O . PHE A 1 243 ? 8.75 12.203 -4.164 1 89.38 243 PHE A O 1
ATOM 1839 N N . GLY A 1 244 ? 9.852 13.977 -5.008 1 82.19 244 GLY A N 1
ATOM 1840 C CA . GLY A 1 244 ? 10.992 13.195 -5.477 1 82.19 244 GLY A CA 1
ATOM 1841 C C . GLY A 1 244 ? 12.055 13 -4.414 1 82.19 244 GLY A C 1
ATOM 1842 O O . GLY A 1 244 ? 11.781 13.117 -3.219 1 82.19 244 GLY A O 1
ATOM 1843 N N . GLN A 1 245 ? 13.289 12.656 -4.793 1 67.31 245 GLN A N 1
ATOM 1844 C CA . GLN A 1 245 ? 14.375 12.336 -3.871 1 67.31 245 GLN A CA 1
ATOM 1845 C C . GLN A 1 245 ? 14.859 13.586 -3.135 1 67.31 245 GLN A C 1
ATOM 1847 O O . GLN A 1 245 ? 15.031 14.641 -3.744 1 67.31 245 GLN A O 1
ATOM 1852 N N . PHE A 1 246 ? 14.766 13.43 -1.739 1 59.84 246 PHE A N 1
ATOM 1853 C CA . PHE A 1 246 ? 15.305 14.461 -0.864 1 59.84 246 PHE A CA 1
ATOM 1854 C C . PHE A 1 246 ? 16.766 14.195 -0.541 1 59.84 246 PHE A C 1
ATOM 1856 O O . PHE A 1 246 ? 17.203 13.039 -0.541 1 59.84 246 PHE A O 1
ATOM 1863 N N . GLU A 1 247 ? 17.5 15.266 -0.411 1 54.59 247 GLU A N 1
ATOM 1864 C CA . GLU A 1 247 ? 18.719 15.086 0.369 1 54.59 247 GLU A CA 1
ATOM 1865 C C . GLU A 1 247 ? 18.406 14.734 1.819 1 54.59 247 GLU A C 1
ATOM 1867 O O . GLU A 1 247 ? 17.828 15.547 2.547 1 54.59 247 GLU A O 1
ATOM 1872 N N . SER A 1 248 ? 18.062 13.625 2.193 1 54.69 248 SER A N 1
ATOM 1873 C CA . SER A 1 248 ? 17.766 13.234 3.566 1 54.69 248 SER A CA 1
ATOM 1874 C C . SER A 1 248 ? 18.672 12.102 4.027 1 54.69 248 SER A C 1
ATOM 1876 O O . SER A 1 248 ? 19.25 11.383 3.205 1 54.69 248 SER A O 1
ATOM 1878 N N . PRO A 1 249 ? 19.047 12.281 5.293 1 47.31 249 PRO A N 1
ATOM 1879 C CA . PRO A 1 249 ? 19.766 11.109 5.781 1 47.31 249 PRO A CA 1
ATOM 1880 C C . PRO A 1 249 ? 19.156 9.797 5.309 1 47.31 249 PRO A C 1
ATOM 1882 O O . PRO A 1 249 ? 19.828 8.766 5.25 1 47.31 249 PRO A O 1
ATOM 1885 N N . MET A 1 250 ? 17.844 9.938 5 1 48 250 MET A N 1
ATOM 1886 C CA . MET A 1 250 ? 17.172 8.711 4.555 1 48 250 MET A CA 1
ATOM 1887 C C . MET A 1 250 ? 17.656 8.305 3.166 1 48 250 MET A C 1
ATOM 1889 O O . MET A 1 250 ? 17.688 7.121 2.836 1 48 250 MET A O 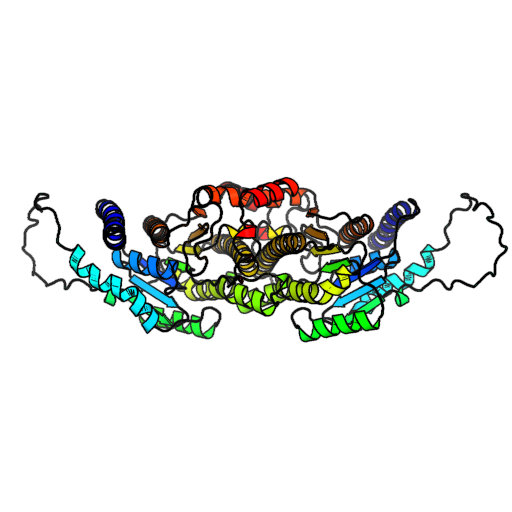1
ATOM 1893 N N . PHE A 1 251 ? 17.906 9.297 2.291 1 51.09 251 PHE A N 1
ATOM 1894 C CA . PHE A 1 251 ? 18.422 9.062 0.942 1 51.09 251 PHE A CA 1
ATOM 1895 C C . PHE A 1 251 ? 19.75 9.766 0.732 1 51.09 251 PHE A C 1
ATOM 1897 O O . PHE A 1 251 ? 19.797 10.898 0.241 1 51.09 251 PHE A O 1
ATOM 1904 N N . PRO A 1 252 ? 20.844 9.289 1.211 1 45 252 PRO A N 1
ATOM 1905 C CA . PRO A 1 252 ? 22.078 10.023 0.927 1 45 252 PRO A CA 1
ATOM 1906 C C . PRO A 1 252 ? 22.266 10.312 -0.562 1 45 252 PRO A C 1
ATOM 1908 O O . PRO A 1 252 ? 21.516 9.789 -1.393 1 45 252 PRO A O 1
ATOM 1911 N N . GLU A 1 253 ? 23.391 10.93 -1.063 1 46.62 253 GLU A N 1
ATOM 1912 C CA . GLU A 1 253 ? 23.891 11.641 -2.238 1 46.62 253 GLU A CA 1
ATOM 1913 C C . GLU A 1 253 ? 23.594 10.859 -3.518 1 46.62 253 GLU A C 1
ATOM 1915 O O . GLU A 1 253 ? 23.938 11.312 -4.617 1 46.62 253 GLU A O 1
ATOM 1920 N N . ASP A 1 254 ? 23.062 9.656 -3.549 1 46.22 254 ASP A N 1
ATOM 1921 C CA . ASP A 1 254 ? 23.469 8.938 -4.754 1 46.22 254 ASP A CA 1
ATOM 1922 C C . ASP A 1 254 ? 22.406 9.047 -5.84 1 46.22 254 ASP A C 1
ATOM 1924 O O . ASP A 1 254 ? 21.578 8.141 -6.008 1 46.22 254 ASP A O 1
ATOM 1928 N N . THR A 1 255 ? 21.922 10.234 -6.02 1 49.88 255 THR A N 1
ATOM 1929 C CA . THR A 1 255 ? 21.016 10.203 -7.164 1 49.88 255 THR A CA 1
ATOM 1930 C C . THR A 1 255 ? 21.797 10.086 -8.469 1 49.88 255 THR A C 1
ATOM 1932 O O . THR A 1 255 ? 22.672 10.906 -8.75 1 49.88 255 THR A O 1
ATOM 1935 N N . PRO A 1 256 ? 21.656 9.078 -9.133 1 46.03 256 PRO A N 1
ATOM 1936 C CA . PRO A 1 256 ? 22.5 8.969 -10.32 1 46.03 256 PRO A CA 1
ATOM 1937 C C . PRO A 1 256 ? 22.344 10.141 -11.281 1 46.03 256 PRO A C 1
ATOM 1939 O O . PRO A 1 256 ? 23.297 10.539 -11.945 1 46.03 256 PRO A O 1
ATOM 1942 N N . ASN A 1 257 ? 21.125 10.562 -11.562 1 45.62 257 ASN A N 1
ATOM 1943 C CA . ASN A 1 257 ? 21.031 11.609 -12.57 1 45.62 257 ASN A CA 1
ATOM 1944 C C . ASN A 1 257 ? 20.438 12.891 -11.992 1 45.62 257 ASN A C 1
ATOM 1946 O O . ASN A 1 257 ? 19.203 13.016 -11.867 1 45.62 257 ASN A O 1
ATOM 1950 N N . LYS A 1 258 ? 21.203 13.648 -11.32 1 50.16 258 LYS A N 1
ATOM 1951 C CA . LYS A 1 258 ? 20.938 14.93 -10.68 1 50.16 258 LYS A CA 1
ATOM 1952 C C . LYS A 1 258 ? 20.094 15.828 -11.578 1 50.16 258 LYS A C 1
ATOM 1954 O O . LYS A 1 258 ? 19.328 16.656 -11.094 1 50.16 258 LYS A O 1
ATOM 1959 N N . PHE A 1 259 ? 20.359 15.625 -12.844 1 43.19 259 PHE A N 1
ATOM 1960 C CA . PHE A 1 259 ? 19.703 16.531 -13.789 1 43.19 259 PHE A CA 1
ATOM 1961 C C . PHE A 1 259 ? 18.219 16.219 -13.875 1 43.19 259 PHE A C 1
ATOM 1963 O O . PHE A 1 259 ? 17.391 17.141 -13.945 1 43.19 259 PHE A O 1
ATOM 1970 N N . LEU A 1 260 ? 17.891 14.969 -13.875 1 45.97 260 LEU A N 1
ATOM 1971 C CA . LEU A 1 260 ? 16.5 14.594 -14.117 1 45.97 260 LEU A CA 1
ATOM 1972 C C . LEU A 1 260 ? 15.727 14.516 -12.805 1 45.97 260 LEU A C 1
ATOM 1974 O O . LEU A 1 260 ? 14.508 14.703 -12.789 1 45.97 260 LEU A O 1
ATOM 1978 N N . ALA A 1 261 ? 16.5 14.375 -11.789 1 53.72 261 ALA A N 1
ATOM 1979 C CA . ALA A 1 261 ? 15.867 14.242 -10.484 1 53.72 261 ALA A CA 1
ATOM 1980 C C . ALA A 1 261 ? 16.625 15.023 -9.414 1 53.72 261 ALA A C 1
ATOM 1982 O O . ALA A 1 261 ? 17.375 14.438 -8.625 1 53.72 261 ALA A O 1
ATOM 1983 N N . PRO A 1 262 ? 16.438 16.406 -9.516 1 53.44 262 PRO A N 1
ATOM 1984 C CA . PRO A 1 262 ? 17.188 17.156 -8.508 1 53.44 262 PRO A CA 1
ATOM 1985 C C . PRO A 1 262 ? 16.812 16.781 -7.082 1 53.44 262 PRO A C 1
ATOM 1987 O O . PRO A 1 262 ? 15.664 16.391 -6.828 1 53.44 262 PRO A O 1
ATOM 1990 N N . ILE A 1 263 ? 17.766 16.75 -6.254 1 62.69 263 ILE A N 1
ATOM 1991 C CA . ILE A 1 263 ? 17.578 16.484 -4.836 1 62.69 263 ILE A CA 1
ATOM 1992 C C . ILE A 1 263 ? 16.875 17.672 -4.168 1 62.69 263 ILE A C 1
ATOM 1994 O O . ILE A 1 263 ? 17.328 18.812 -4.309 1 62.69 263 ILE A O 1
ATOM 1998 N N . LEU A 1 264 ? 15.742 17.422 -3.678 1 71.69 264 LEU A N 1
ATOM 1999 C CA . LEU A 1 264 ? 14.977 18.453 -2.994 1 71.69 264 LEU A CA 1
ATOM 2000 C C . LEU A 1 264 ? 15.539 18.719 -1.603 1 71.69 264 LEU A C 1
ATOM 2002 O O . LEU A 1 264 ? 15.906 17.781 -0.886 1 71.69 264 LEU A O 1
ATOM 2006 N N . LYS A 1 265 ? 15.734 19.984 -1.309 1 80.06 265 LYS A N 1
ATOM 2007 C CA . LYS A 1 265 ? 16.047 20.375 0.065 1 80.06 265 LYS A CA 1
ATOM 2008 C C . LYS A 1 265 ? 14.789 20.391 0.932 1 80.06 265 LYS A C 1
ATOM 2010 O O . LYS A 1 265 ? 13.742 20.875 0.508 1 80.06 265 LYS A O 1
ATOM 2015 N N . ALA A 1 266 ? 14.875 19.875 2.098 1 86.06 266 ALA A N 1
ATOM 2016 C CA . ALA A 1 266 ? 13.758 19.797 3.027 1 86.06 266 ALA A CA 1
ATOM 2017 C C . ALA A 1 266 ? 13.18 21.188 3.297 1 86.06 266 ALA A C 1
ATOM 2019 O O . ALA A 1 266 ? 11.961 21.359 3.4 1 86.06 266 ALA A O 1
ATOM 2020 N N . GLU A 1 267 ? 14.016 22.172 3.295 1 85.12 267 GLU A N 1
ATOM 2021 C CA . GLU A 1 267 ? 13.594 23.547 3.584 1 85.12 267 GLU A CA 1
ATOM 2022 C C . GLU A 1 267 ? 12.703 24.094 2.475 1 85.12 267 GLU A C 1
ATOM 2024 O O . GLU A 1 267 ? 11.695 24.75 2.75 1 85.12 267 GLU A O 1
ATOM 2029 N N . ASP A 1 268 ? 13.07 23.781 1.22 1 83.38 268 ASP A N 1
ATOM 2030 C CA . ASP A 1 268 ? 12.281 24.25 0.087 1 83.38 268 ASP A CA 1
ATOM 2031 C C . ASP A 1 268 ? 10.898 23.625 0.083 1 83.38 268 ASP A C 1
ATOM 2033 O O . ASP A 1 268 ? 9.898 24.297 -0.186 1 83.38 268 ASP A O 1
ATOM 2037 N N . VAL A 1 269 ? 10.914 22.422 0.428 1 89.19 269 VAL A N 1
ATOM 2038 C CA . VAL A 1 269 ? 9.648 21.703 0.479 1 89.19 269 VAL A CA 1
ATOM 2039 C C . VAL A 1 269 ? 8.789 22.234 1.623 1 89.19 269 VAL A C 1
ATOM 2041 O O . VAL A 1 269 ? 7.598 22.484 1.448 1 89.19 269 VAL A O 1
ATOM 2044 N N . ALA A 1 270 ? 9.406 22.438 2.715 1 91.88 270 ALA A N 1
ATOM 2045 C CA . ALA A 1 270 ? 8.703 22.953 3.887 1 91.88 270 ALA A CA 1
ATOM 2046 C C . ALA A 1 270 ? 8.078 24.312 3.602 1 91.88 270 ALA A C 1
ATOM 2048 O O . ALA A 1 270 ? 6.945 24.594 4 1 91.88 270 ALA A O 1
ATOM 2049 N N . ILE A 1 271 ? 8.805 25.141 2.896 1 88.81 271 ILE A N 1
ATOM 2050 C CA . ILE A 1 271 ? 8.32 26.469 2.541 1 88.81 271 ILE A CA 1
ATOM 2051 C C . ILE A 1 271 ? 7.078 26.344 1.658 1 88.81 271 ILE A C 1
ATOM 2053 O O . ILE A 1 271 ? 6.086 27.047 1.869 1 88.81 271 ILE A O 1
ATOM 2057 N N . SER A 1 272 ? 7.176 25.422 0.725 1 89.56 272 SER A N 1
ATOM 2058 C CA . SER A 1 272 ? 6.051 25.219 -0.179 1 89.56 272 SER A CA 1
ATOM 2059 C C . SER A 1 272 ? 4.812 24.75 0.58 1 89.56 272 SER A C 1
ATOM 2061 O O . SER A 1 272 ? 3.707 25.25 0.341 1 89.56 272 SER A O 1
ATOM 2063 N N . ILE A 1 273 ? 4.992 23.844 1.496 1 94.19 273 ILE A N 1
ATOM 2064 C CA . ILE A 1 273 ? 3.879 23.312 2.273 1 94.19 273 ILE A CA 1
ATOM 2065 C C . ILE A 1 273 ? 3.307 24.406 3.17 1 94.19 273 ILE A C 1
ATOM 2067 O O . ILE A 1 273 ? 2.088 24.594 3.244 1 94.19 273 ILE A O 1
ATOM 2071 N N . ALA A 1 274 ? 4.176 25.203 3.828 1 91.81 274 ALA A N 1
ATOM 2072 C CA . ALA A 1 274 ? 3.732 26.297 4.699 1 91.81 274 ALA A CA 1
ATOM 2073 C C . ALA A 1 274 ? 2.93 27.328 3.918 1 91.81 274 ALA A C 1
ATOM 2075 O O . ALA A 1 274 ? 1.911 27.828 4.402 1 91.81 274 ALA A O 1
ATOM 2076 N N . TYR A 1 275 ? 3.396 27.578 2.748 1 88.25 275 TYR A N 1
ATOM 2077 C CA . TYR A 1 275 ? 2.691 28.5 1.876 1 88.25 275 TYR A CA 1
ATOM 2078 C C . TYR A 1 275 ? 1.294 27.984 1.547 1 88.25 275 TYR A C 1
ATOM 2080 O O . TYR A 1 275 ? 0.315 28.734 1.631 1 88.25 275 TYR A O 1
ATOM 2088 N N . ASN A 1 276 ? 1.223 26.75 1.201 1 90.81 276 ASN A N 1
ATOM 2089 C CA . ASN A 1 276 ? -0.061 26.156 0.844 1 90.81 276 ASN A CA 1
ATOM 2090 C C . ASN A 1 276 ? -1 26.078 2.045 1 90.81 276 ASN A C 1
ATOM 2092 O O . ASN A 1 276 ? -2.217 26.219 1.895 1 90.81 276 ASN A O 1
ATOM 2096 N N . ILE A 1 277 ? -0.436 25.875 3.197 1 91.69 277 ILE A N 1
ATOM 2097 C CA . ILE A 1 277 ? -1.229 25.875 4.422 1 91.69 277 ILE A CA 1
ATOM 2098 C C . ILE A 1 277 ? -1.851 27.266 4.621 1 91.69 277 ILE A C 1
ATOM 2100 O O . ILE A 1 277 ? -3.049 27.375 4.895 1 91.69 277 ILE A O 1
ATOM 2104 N N . ARG A 1 278 ? -1.122 28.234 4.383 1 88 278 ARG A N 1
ATOM 2105 C CA . ARG A 1 278 ? -1.565 29.609 4.602 1 88 278 ARG A CA 1
ATOM 2106 C C . ARG A 1 278 ? -2.645 30 3.598 1 88 278 ARG A C 1
ATOM 2108 O O . ARG A 1 278 ? -3.619 30.656 3.955 1 88 278 ARG A O 1
ATOM 2115 N N . LYS A 1 279 ? -2.461 29.609 2.428 1 88.38 279 LYS A N 1
ATOM 2116 C CA . LYS A 1 279 ? -3.416 29.938 1.376 1 88.38 279 LYS A CA 1
ATOM 2117 C C . LYS A 1 279 ? -4.566 28.938 1.339 1 88.38 279 LYS A C 1
ATOM 2119 O O . LYS A 1 279 ? -5.5 29.078 0.549 1 88.38 279 LYS A O 1
ATOM 2124 N N . HIS A 1 280 ? -4.477 27.891 2.18 1 91.75 280 HIS A N 1
ATOM 2125 C CA . HIS A 1 280 ? -5.434 26.797 2.219 1 91.75 280 HIS A CA 1
ATOM 2126 C C . HIS A 1 280 ? -5.617 26.172 0.836 1 91.75 280 HIS A C 1
ATOM 2128 O O . HIS A 1 280 ? -6.75 25.969 0.388 1 91.75 280 HIS A O 1
ATOM 2134 N N . LYS A 1 281 ? -4.508 26.047 0.176 1 91.44 281 LYS A N 1
ATOM 2135 C CA . LYS A 1 281 ? -4.508 25.344 -1.106 1 91.44 281 LYS A CA 1
ATOM 2136 C C . LYS A 1 281 ? -4.48 23.828 -0.91 1 91.44 281 LYS A C 1
ATOM 2138 O O . LYS A 1 281 ? -3.443 23.266 -0.567 1 91.44 281 LYS A O 1
ATOM 2143 N N . CYS A 1 282 ? -5.633 23.219 -1.215 1 93.56 282 CYS A N 1
ATOM 2144 C CA . CYS A 1 282 ? -5.766 21.797 -0.992 1 93.56 282 CYS A CA 1
ATOM 2145 C C . CYS A 1 282 ? -5.703 21.031 -2.309 1 93.56 282 CYS A C 1
ATOM 2147 O O . CYS A 1 282 ? -5.734 21.625 -3.383 1 93.56 282 CYS A O 1
ATOM 2149 N N . GLY A 1 283 ? -5.473 19.719 -2.215 1 94.38 283 GLY A N 1
ATOM 2150 C CA . GLY A 1 283 ? -5.449 18.875 -3.404 1 94.38 283 GLY A CA 1
ATOM 2151 C C . GLY A 1 283 ? -4.164 18.094 -3.551 1 94.38 283 GLY A C 1
ATOM 2152 O O . GLY A 1 283 ? -3.633 17.562 -2.566 1 94.38 283 GLY A O 1
ATOM 2153 N N . ARG A 1 284 ? -3.766 17.875 -4.855 1 94.44 284 ARG A N 1
ATOM 2154 C CA . ARG A 1 284 ? -2.57 17.094 -5.156 1 94.44 284 ARG A CA 1
ATOM 2155 C C . ARG A 1 284 ? -1.403 18 -5.527 1 94.44 284 ARG A C 1
ATOM 2157 O O . ARG A 1 284 ? -1.538 18.875 -6.383 1 94.44 284 ARG A O 1
ATOM 2164 N N . HIS A 1 285 ? -0.299 17.797 -4.852 1 93.25 285 HIS A N 1
ATOM 2165 C CA . HIS A 1 285 ? 0.901 18.578 -5.117 1 93.25 285 HIS A CA 1
ATOM 2166 C C . HIS A 1 285 ? 2.078 17.688 -5.48 1 93.25 285 HIS A C 1
ATOM 2168 O O . HIS A 1 285 ? 2.307 16.656 -4.836 1 93.25 285 HIS A O 1
ATOM 2174 N N . PHE A 1 286 ? 2.789 18.016 -6.555 1 90.31 286 PHE A N 1
ATOM 2175 C CA . PHE A 1 286 ? 3.936 17.25 -7.051 1 90.31 286 PHE A CA 1
ATOM 2176 C C . PHE A 1 286 ? 5.168 18.141 -7.145 1 90.31 286 PHE A C 1
ATOM 2178 O O . PHE A 1 286 ? 5.121 19.219 -7.742 1 90.31 286 PHE A O 1
ATOM 2185 N N . LYS A 1 287 ? 6.195 17.734 -6.5 1 86.5 287 LYS A N 1
ATOM 2186 C CA . LYS A 1 287 ? 7.469 18.453 -6.59 1 86.5 287 LYS A CA 1
ATOM 2187 C C . LYS A 1 287 ? 8.641 17.469 -6.59 1 86.5 287 LYS A C 1
ATOM 2189 O O . LYS A 1 287 ? 8.648 16.5 -5.836 1 86.5 287 LYS A O 1
ATOM 2194 N N . PRO A 1 288 ? 9.789 17.656 -7.418 1 83.25 288 PRO A N 1
ATOM 2195 C CA . PRO A 1 288 ? 9.93 18.672 -8.469 1 83.25 288 PRO A CA 1
ATOM 2196 C C . PRO A 1 288 ? 9.047 18.391 -9.68 1 83.25 288 PRO A C 1
ATOM 2198 O O . PRO A 1 288 ? 8.125 17.578 -9.609 1 83.25 288 PRO A O 1
ATOM 2201 N N . ARG A 1 289 ? 9.211 19.062 -10.797 1 78.81 289 ARG A N 1
ATOM 2202 C CA . ARG A 1 289 ? 8.312 19.062 -11.945 1 78.81 289 ARG A CA 1
ATOM 2203 C C . ARG A 1 289 ? 8.18 17.656 -12.523 1 78.81 289 ARG A C 1
ATOM 2205 O O . ARG A 1 289 ? 7.102 17.266 -12.969 1 78.81 289 ARG A O 1
ATOM 2212 N N . TYR A 1 290 ? 9.242 16.859 -12.508 1 80.81 290 TYR A N 1
ATOM 2213 C CA . TYR A 1 290 ? 9.203 15.547 -13.148 1 80.81 290 TYR A CA 1
ATOM 2214 C C . TYR A 1 290 ? 8.234 14.609 -12.43 1 80.81 290 TYR A C 1
ATOM 2216 O O . TYR A 1 290 ? 7.762 13.633 -13.008 1 80.81 290 TYR A O 1
ATOM 2224 N N . VAL A 1 291 ? 7.895 14.867 -11.195 1 86.69 291 VAL A N 1
ATOM 2225 C CA . VAL A 1 291 ? 7.035 13.992 -10.406 1 86.69 291 VAL A CA 1
ATOM 2226 C C . VAL A 1 291 ? 5.617 14.008 -10.969 1 86.69 291 VAL A C 1
ATOM 2228 O O . VAL A 1 291 ? 4.848 13.07 -10.766 1 86.69 291 VAL A O 1
ATOM 2231 N N . HIS A 1 292 ? 5.332 15.023 -11.742 1 85.69 292 HIS A N 1
ATOM 2232 C CA . HIS A 1 292 ? 4.035 15.078 -12.406 1 85.69 292 HIS A CA 1
ATOM 2233 C C . HIS A 1 292 ? 3.879 13.938 -13.406 1 85.69 292 HIS A C 1
ATOM 2235 O O . HIS A 1 292 ? 2.756 13.562 -13.758 1 85.69 292 HIS A O 1
ATOM 2241 N N . ALA A 1 293 ? 4.969 13.422 -13.805 1 86.06 293 ALA A N 1
ATOM 2242 C CA . ALA A 1 293 ? 4.938 12.383 -14.828 1 86.06 293 ALA A CA 1
ATOM 2243 C C . ALA A 1 293 ? 4.793 11 -14.203 1 86.06 293 ALA A C 1
ATOM 2245 O O . ALA A 1 293 ? 4.43 10.039 -14.891 1 86.06 293 ALA A O 1
ATOM 2246 N N . MET A 1 294 ? 4.977 10.891 -12.953 1 87.56 294 MET A N 1
ATOM 2247 C CA . MET A 1 294 ? 5.098 9.594 -12.297 1 87.56 294 MET A CA 1
ATOM 2248 C C . MET A 1 294 ? 3.77 8.836 -12.336 1 87.56 294 MET A C 1
ATOM 2250 O O . MET A 1 294 ? 3.74 7.637 -12.609 1 87.56 294 MET A O 1
ATOM 2254 N N . PRO A 1 295 ? 2.635 9.531 -12.156 1 88 295 PRO A N 1
ATOM 2255 C CA . PRO A 1 295 ? 1.356 8.82 -12.219 1 88 295 PRO A CA 1
ATOM 2256 C C . PRO A 1 295 ? 1.07 8.234 -13.602 1 88 295 PRO A C 1
ATOM 2258 O O . PRO A 1 295 ? 0.195 7.375 -13.742 1 88 295 PRO A O 1
ATOM 2261 N N . TRP A 1 296 ? 1.845 8.602 -14.578 1 88.81 296 TRP A N 1
ATOM 2262 C CA . TRP A 1 296 ? 1.619 8.148 -15.945 1 88.81 296 TRP A CA 1
ATOM 2263 C C . TRP A 1 296 ? 2.406 6.875 -16.234 1 88.81 296 TRP A C 1
ATOM 2265 O O . TRP A 1 296 ? 2.252 6.27 -17.297 1 88.81 296 TRP A O 1
ATOM 2275 N N . MET A 1 297 ? 3.105 6.391 -15.359 1 87.56 297 MET A N 1
ATOM 2276 C CA . MET A 1 297 ? 4.008 5.277 -15.625 1 87.56 297 MET A CA 1
ATOM 2277 C C . MET A 1 297 ? 3.248 3.955 -15.664 1 87.56 297 MET A C 1
ATOM 2279 O O . MET A 1 297 ? 3.43 3.156 -16.578 1 87.56 297 MET A O 1
ATOM 2283 N N . ARG A 1 298 ? 2.348 3.707 -14.766 1 86.06 298 ARG A N 1
ATOM 2284 C CA . ARG A 1 298 ? 1.7 2.406 -14.625 1 86.06 298 ARG A CA 1
ATOM 2285 C C . ARG A 1 298 ? 0.758 2.131 -15.789 1 86.06 298 ARG A C 1
ATOM 2287 O O . ARG A 1 298 ? 0.562 0.977 -16.172 1 86.06 298 ARG A O 1
ATOM 2294 N N . PRO A 1 299 ? 0.161 3.166 -16.391 1 86.69 299 PRO A N 1
ATOM 2295 C CA . PRO A 1 299 ? -0.678 2.896 -17.562 1 86.69 299 PRO A CA 1
ATOM 2296 C C . PRO A 1 299 ? 0.135 2.525 -18.797 1 86.69 299 PRO A C 1
ATOM 2298 O O . PRO A 1 299 ? -0.409 1.97 -19.766 1 86.69 299 PRO A O 1
ATOM 2301 N N . LEU A 1 300 ? 1.363 2.746 -18.859 1 87.62 300 LEU A N 1
ATOM 2302 C CA . LEU A 1 300 ? 2.193 2.477 -20.031 1 87.62 300 LEU A CA 1
ATOM 2303 C C . LEU A 1 300 ? 2.475 0.983 -20.156 1 87.62 300 LEU A C 1
ATOM 2305 O O . LEU A 1 300 ? 2.473 0.255 -19.172 1 87.62 300 LEU A O 1
ATOM 2309 N N . PRO A 1 301 ? 2.682 0.597 -21.422 1 86.94 301 PRO A N 1
ATOM 2310 C CA . PRO A 1 301 ? 3.098 -0.796 -21.609 1 86.94 301 PRO A CA 1
ATOM 2311 C C . PRO A 1 301 ? 4.398 -1.125 -20.875 1 86.94 301 PRO A C 1
ATOM 2313 O O . PRO A 1 301 ? 5.234 -0.241 -20.672 1 86.94 301 PRO A O 1
ATOM 2316 N N . LEU A 1 302 ? 4.52 -2.4 -20.531 1 87.12 302 LEU A N 1
ATOM 2317 C CA . LEU A 1 302 ? 5.629 -2.844 -19.703 1 87.12 302 LEU A CA 1
ATOM 2318 C C . LEU A 1 302 ? 6.969 -2.496 -20.344 1 87.12 302 LEU A C 1
ATOM 2320 O O . LEU A 1 302 ? 7.922 -2.133 -19.656 1 87.12 302 LEU A O 1
ATOM 2324 N N . TRP A 1 303 ? 7.074 -2.639 -21.641 1 86.44 303 TRP A N 1
ATOM 2325 C CA . TRP A 1 303 ? 8.344 -2.371 -22.297 1 86.44 303 TRP A CA 1
ATOM 2326 C C . TRP A 1 303 ? 8.734 -0.903 -22.156 1 86.44 303 TRP A C 1
ATOM 2328 O O . TRP A 1 303 ? 9.914 -0.579 -22.016 1 86.44 303 TRP A O 1
ATOM 2338 N N . LEU A 1 304 ? 7.75 -0.001 -22.203 1 87.25 304 LEU A N 1
ATOM 2339 C CA . LEU A 1 304 ? 8.023 1.42 -22.016 1 87.25 304 LEU A CA 1
ATOM 2340 C C . LEU A 1 304 ? 8.383 1.72 -20.562 1 87.25 304 LEU A C 1
ATOM 2342 O O . LEU A 1 304 ? 9.211 2.588 -20.297 1 87.25 304 LEU A O 1
ATOM 2346 N N . GLN A 1 305 ? 7.707 0.969 -19.688 1 88.06 305 GLN A N 1
ATOM 2347 C CA . GLN A 1 305 ? 8.062 1.108 -18.281 1 88.06 305 GLN A CA 1
ATOM 2348 C C . GLN A 1 305 ? 9.523 0.719 -18.047 1 88.06 305 GLN A C 1
ATOM 2350 O O . GLN A 1 305 ? 10.242 1.401 -17.312 1 88.06 305 GLN A O 1
ATOM 2355 N N . ARG A 1 306 ? 9.922 -0.327 -18.672 1 85.5 306 ARG A N 1
ATOM 2356 C CA . ARG A 1 306 ? 11.281 -0.825 -18.5 1 85.5 306 ARG A CA 1
ATOM 2357 C C . ARG A 1 306 ? 12.297 0.176 -19.047 1 85.5 306 ARG A C 1
ATOM 2359 O O . ARG A 1 306 ? 13.359 0.37 -18.453 1 85.5 306 ARG A O 1
ATOM 2366 N N . ILE A 1 307 ? 11.984 0.82 -20.141 1 83.81 307 ILE A N 1
ATOM 2367 C CA . ILE A 1 307 ? 12.859 1.824 -20.75 1 83.81 307 ILE A CA 1
ATOM 2368 C C . ILE A 1 307 ? 12.969 3.029 -19.812 1 83.81 307 ILE A C 1
ATOM 2370 O O . ILE A 1 307 ? 14.07 3.527 -19.562 1 83.81 307 ILE A O 1
ATOM 2374 N N . ALA A 1 308 ? 11.812 3.434 -19.328 1 82.88 308 ALA A N 1
ATOM 2375 C CA . ALA A 1 308 ? 11.797 4.578 -18.406 1 82.88 308 ALA A CA 1
ATOM 2376 C C . ALA A 1 308 ? 12.617 4.301 -17.156 1 82.88 308 ALA A C 1
ATOM 2378 O O . ALA A 1 308 ? 13.359 5.168 -16.688 1 82.88 308 ALA A O 1
ATOM 2379 N N . ARG A 1 309 ? 12.516 3.102 -16.703 1 82.38 309 ARG A N 1
ATOM 2380 C CA . ARG A 1 309 ? 13.281 2.693 -15.539 1 82.38 309 ARG A CA 1
ATOM 2381 C C . ARG A 1 309 ? 14.781 2.719 -15.82 1 82.38 309 ARG A C 1
ATOM 2383 O O . ARG A 1 309 ? 15.562 3.229 -15.016 1 82.38 309 ARG A O 1
ATOM 2390 N N . ALA A 1 310 ? 15.117 2.195 -16.875 1 78.94 310 ALA A N 1
ATOM 2391 C CA . ALA A 1 310 ? 16.531 2.127 -17.25 1 78.94 310 ALA A CA 1
ATOM 2392 C C . ALA A 1 310 ? 17.125 3.523 -17.406 1 78.94 310 ALA A C 1
ATOM 2394 O O . ALA A 1 310 ? 18.25 3.777 -16.953 1 78.94 310 ALA A O 1
ATOM 2395 N N . PHE A 1 311 ? 16.328 4.41 -17.891 1 77.12 311 PHE A N 1
ATOM 2396 C CA . PHE A 1 311 ? 16.812 5.758 -18.172 1 77.12 311 PHE A CA 1
ATOM 2397 C C . PHE A 1 311 ? 16.844 6.586 -16.891 1 77.12 311 PHE A C 1
ATOM 2399 O O . PHE A 1 311 ? 17.719 7.445 -16.734 1 77.12 311 PHE A O 1
ATOM 2406 N N . SER A 1 312 ? 15.945 6.324 -16.016 1 76.19 312 SER A N 1
ATOM 2407 C CA . SER A 1 312 ? 15.867 7.113 -14.797 1 76.19 312 SER A CA 1
ATOM 2408 C C . SER A 1 312 ? 16.969 6.734 -13.82 1 76.19 312 SER A C 1
ATOM 2410 O O . SER A 1 312 ? 17.359 7.539 -12.977 1 76.19 312 SER A O 1
ATOM 2412 N N . GLY A 1 313 ? 17.5 5.496 -13.875 1 74.12 313 GLY A N 1
ATOM 2413 C CA . GLY A 1 313 ? 18.484 4.996 -12.93 1 74.12 313 GLY A CA 1
ATOM 2414 C C . GLY A 1 313 ? 17.906 4.738 -11.547 1 74.12 313 GLY A C 1
ATOM 2415 O O . GLY A 1 313 ? 18.656 4.59 -10.578 1 74.12 313 GLY A O 1
ATOM 2416 N N . MET A 1 314 ? 16.688 4.68 -11.461 1 77.06 314 MET A N 1
ATOM 2417 C CA . MET A 1 314 ? 16.016 4.574 -10.172 1 77.06 314 MET A CA 1
ATOM 2418 C C . MET A 1 314 ? 16.375 3.266 -9.477 1 77.06 314 MET A C 1
ATOM 2420 O O . MET A 1 314 ? 16.391 3.193 -8.25 1 77.06 314 MET A O 1
ATOM 2424 N N . ASP A 1 315 ? 16.719 2.305 -10.195 1 76.94 315 ASP A N 1
ATOM 2425 C CA . ASP A 1 315 ? 16.953 0.984 -9.625 1 76.94 315 ASP A CA 1
ATOM 2426 C C . ASP A 1 315 ? 18.422 0.825 -9.195 1 76.94 315 ASP A C 1
ATOM 2428 O O . ASP A 1 315 ? 18.797 -0.198 -8.625 1 76.94 315 ASP A O 1
ATOM 2432 N N . ASN A 1 316 ? 19.203 1.745 -9.43 1 71.19 316 ASN A N 1
ATOM 2433 C CA . ASN A 1 316 ? 20.609 1.688 -9.086 1 71.19 316 ASN A CA 1
ATOM 2434 C C . ASN A 1 316 ? 20.922 2.557 -7.867 1 71.19 316 ASN A C 1
ATOM 2436 O O . ASN A 1 316 ? 22.031 2.488 -7.32 1 71.19 316 ASN A O 1
ATOM 2440 N N . VAL A 1 317 ? 19.938 3.262 -7.5 1 60.97 317 VAL A N 1
ATOM 2441 C CA . VAL A 1 317 ? 20.172 4.25 -6.453 1 60.97 317 VAL A CA 1
ATOM 2442 C C . VAL A 1 317 ? 20.312 3.549 -5.105 1 60.97 317 VAL A C 1
ATOM 2444 O O . VAL A 1 317 ? 21.156 3.922 -4.289 1 60.97 317 VAL A O 1
ATOM 2447 N N . TYR A 1 318 ? 19.609 2.521 -4.902 1 59.5 318 TYR A N 1
ATOM 2448 C CA . TYR A 1 318 ? 19.516 1.942 -3.568 1 59.5 318 TYR A CA 1
ATOM 2449 C C . TYR A 1 318 ? 20.25 0.608 -3.498 1 59.5 318 TYR A C 1
ATOM 2451 O O . TYR A 1 318 ? 20.328 -0.005 -2.43 1 59.5 318 TYR A O 1
ATOM 2459 N N . ALA A 1 319 ? 20.781 0.098 -4.59 1 53.72 319 ALA A N 1
ATOM 2460 C CA . ALA A 1 319 ? 21.484 -1.183 -4.594 1 53.72 319 ALA A CA 1
ATOM 2461 C C . ALA A 1 319 ? 22.719 -1.135 -3.693 1 53.72 319 ALA A C 1
ATOM 2463 O O . ALA A 1 319 ? 23.297 -0.067 -3.477 1 53.72 319 ALA A O 1
ATOM 2464 N N . ARG A 1 320 ? 23.188 -2.32 -2.936 1 47.91 320 ARG A N 1
ATOM 2465 C CA . ARG A 1 320 ? 24.219 -2.576 -1.935 1 47.91 320 ARG A CA 1
ATOM 2466 C C . ARG A 1 320 ? 25.547 -1.927 -2.33 1 47.91 320 ARG A C 1
ATOM 2468 O O . ARG A 1 320 ? 26.141 -2.285 -3.35 1 47.91 320 ARG A O 1
ATOM 2475 N N . LYS A 1 321 ? 26.016 -0.767 -2.088 1 37.88 321 LYS A N 1
ATOM 2476 C CA . LYS A 1 321 ? 27.469 -0.773 -1.942 1 37.88 321 LYS A CA 1
ATOM 2477 C C . LYS A 1 321 ? 27.922 -1.879 -0.992 1 37.88 321 LYS A C 1
ATOM 2479 O O . LYS A 1 321 ? 27.672 -1.815 0.211 1 37.88 321 LYS A O 1
ATOM 2484 N N . LYS A 1 322 ? 27.781 -3.221 -1.31 1 33.56 322 LYS A N 1
ATOM 2485 C CA . LYS A 1 322 ? 28.656 -4.145 -0.594 1 33.56 322 LYS A CA 1
ATOM 2486 C C . LYS A 1 322 ? 30.078 -3.594 -0.507 1 33.56 322 LYS A C 1
ATOM 2488 O O . LYS A 1 322 ? 31.031 -4.352 -0.303 1 33.56 322 LYS A O 1
ATOM 2493 N N . GLU A 1 323 ? 30.516 -2.5 -1.079 1 27.98 323 GLU A N 1
ATOM 2494 C CA . GLU A 1 323 ? 31.969 -2.605 -1.081 1 27.98 323 GLU A CA 1
ATOM 2495 C C . GLU A 1 323 ? 32.5 -3.117 0.26 1 27.98 323 GLU A C 1
ATOM 2497 O O . GLU A 1 323 ? 31.75 -3.139 1.249 1 27.98 323 GLU A O 1
ATOM 2502 N N . ASP A 1 324 ? 33.781 -2.541 0.658 1 23.56 324 ASP A N 1
ATOM 2503 C CA . ASP A 1 324 ? 34.938 -2.869 1.495 1 23.56 324 ASP A CA 1
ATOM 2504 C C . ASP A 1 324 ? 34.531 -2.867 2.975 1 23.56 324 ASP A C 1
ATOM 2506 O O . ASP A 1 324 ? 33.812 -1.983 3.434 1 23.56 324 ASP A O 1
ATOM 2510 N N . MET B 1 1 ? -36.75 -24.766 -12.125 1 29.22 1 MET B N 1
ATOM 2511 C CA . MET B 1 1 ? -36.25 -24.938 -13.492 1 29.22 1 MET B CA 1
ATOM 2512 C C . MET B 1 1 ? -34.969 -24.156 -13.719 1 29.22 1 MET B C 1
ATOM 2514 O O . MET B 1 1 ? -34.156 -24.531 -14.578 1 29.22 1 MET B O 1
ATOM 2518 N N . CYS B 1 2 ? -34.875 -22.984 -13.078 1 31.8 2 CYS B N 1
ATOM 2519 C CA . CYS B 1 2 ? -33.75 -22.078 -13.289 1 31.8 2 CYS B CA 1
ATOM 2520 C C . CYS B 1 2 ? -32.5 -22.578 -12.578 1 31.8 2 CYS B C 1
ATOM 2522 O O . CYS B 1 2 ? -31.375 -22.219 -12.938 1 31.8 2 CYS B O 1
ATOM 2524 N N . LEU B 1 3 ? -32.625 -23.312 -11.461 1 36 3 LEU B N 1
ATOM 2525 C CA . LEU B 1 3 ? -31.516 -23.859 -10.703 1 36 3 LEU B CA 1
ATOM 2526 C C . LEU B 1 3 ? -30.828 -24.984 -11.469 1 36 3 LEU B C 1
ATOM 2528 O O . LEU B 1 3 ? -29.609 -25.141 -11.391 1 36 3 LEU B O 1
ATOM 2532 N N . LEU B 1 4 ? -31.625 -25.734 -12.281 1 36.34 4 LEU B N 1
ATOM 2533 C CA . LEU B 1 4 ? -31.109 -26.891 -13.023 1 36.34 4 LEU B CA 1
ATOM 2534 C C . LEU B 1 4 ? -30.25 -26.438 -14.195 1 36.34 4 LEU B C 1
ATOM 2536 O O . LEU B 1 4 ? -29.312 -27.141 -14.586 1 36.34 4 LEU B O 1
ATOM 2540 N N . LEU B 1 5 ? -30.625 -25.281 -14.758 1 35.34 5 LEU B N 1
ATOM 2541 C CA . LEU B 1 5 ? -29.875 -24.812 -15.922 1 35.34 5 LEU B CA 1
ATOM 2542 C C . LEU B 1 5 ? -28.484 -24.312 -15.508 1 35.34 5 LEU B C 1
ATOM 2544 O O . LEU B 1 5 ? -27.531 -24.453 -16.266 1 35.34 5 LEU B O 1
ATOM 2548 N N . PHE B 1 6 ? -28.344 -23.781 -14.32 1 37.41 6 PHE B N 1
ATOM 2549 C CA . PHE B 1 6 ? -27.062 -23.266 -13.844 1 37.41 6 PHE B CA 1
ATOM 2550 C C . PHE B 1 6 ? -26.094 -24.406 -13.57 1 37.41 6 PHE B C 1
ATOM 2552 O O . PHE B 1 6 ? -24.891 -24.25 -13.773 1 37.41 6 PHE B O 1
ATOM 2559 N N . LEU B 1 7 ? -26.531 -25.625 -13.273 1 38.38 7 LEU B N 1
ATOM 2560 C CA . LEU B 1 7 ? -25.703 -26.797 -12.992 1 38.38 7 LEU B CA 1
ATOM 2561 C C . LEU B 1 7 ? -25.156 -27.391 -14.281 1 38.38 7 LEU B C 1
ATOM 2563 O O . LEU B 1 7 ? -24.172 -28.125 -14.258 1 38.38 7 LEU B O 1
ATOM 2567 N N . ILE B 1 8 ? -25.875 -27.219 -15.438 1 40.19 8 ILE B N 1
ATOM 2568 C CA . ILE B 1 8 ? -25.5 -27.875 -16.688 1 40.19 8 ILE B CA 1
ATOM 2569 C C . ILE B 1 8 ? -24.578 -26.953 -17.484 1 40.19 8 ILE B C 1
ATOM 2571 O O . ILE B 1 8 ? -23.625 -27.422 -18.125 1 40.19 8 ILE B O 1
ATOM 2575 N N . VAL B 1 9 ? -24.75 -25.656 -17.422 1 41.12 9 VAL B N 1
ATOM 2576 C CA . VAL B 1 9 ? -24.047 -24.734 -18.297 1 41.12 9 VAL B CA 1
ATOM 2577 C C . VAL B 1 9 ? -22.625 -24.531 -17.797 1 41.12 9 VAL B C 1
ATOM 2579 O O . VAL B 1 9 ? -21.688 -24.453 -18.594 1 41.12 9 VAL B O 1
ATOM 2582 N N . VAL B 1 10 ? -22.391 -24.672 -16.547 1 42.62 10 VAL B N 1
ATOM 2583 C CA . VAL B 1 10 ? -21.047 -24.453 -16 1 42.62 10 VAL B CA 1
ATOM 2584 C C . VAL B 1 10 ? -20.156 -25.641 -16.375 1 42.62 10 VAL B C 1
ATOM 2586 O O . VAL B 1 10 ? -19.031 -25.453 -16.844 1 42.62 10 VAL B O 1
ATOM 2589 N N . PRO B 1 11 ? -20.688 -26.828 -16.391 1 46.66 11 PRO B N 1
ATOM 2590 C CA . PRO B 1 11 ? -19.828 -27.953 -16.812 1 46.66 11 PRO B CA 1
ATOM 2591 C C . PRO B 1 11 ? -19.594 -27.969 -18.328 1 46.66 11 PRO B C 1
ATOM 2593 O O . PRO B 1 11 ? -18.5 -28.328 -18.766 1 46.66 11 PRO B O 1
ATOM 2596 N N . VAL B 1 12 ? -20.531 -27.484 -19.016 1 46.94 12 VAL B N 1
ATOM 2597 C CA . VAL B 1 12 ? -20.391 -27.547 -20.469 1 46.94 12 VAL B CA 1
ATOM 2598 C C . VAL B 1 12 ? -19.375 -26.5 -20.922 1 46.94 12 VAL B C 1
ATOM 2600 O O . VAL B 1 12 ? -18.516 -26.781 -21.766 1 46.94 12 VAL B O 1
ATOM 2603 N N . ALA B 1 13 ? -19.453 -25.297 -20.406 1 47 13 ALA B N 1
ATOM 2604 C CA . ALA B 1 13 ? -18.484 -24.297 -20.797 1 47 13 ALA B CA 1
ATOM 2605 C C . ALA B 1 13 ? -17.078 -24.672 -20.344 1 47 13 ALA B C 1
ATOM 2607 O O . ALA B 1 13 ? -16.109 -24.547 -21.109 1 47 13 ALA B O 1
ATOM 2608 N N . ALA B 1 14 ? -16.984 -25.141 -19.156 1 46.94 14 ALA B N 1
ATOM 2609 C CA . ALA B 1 14 ? -15.703 -25.672 -18.719 1 46.94 14 ALA B CA 1
ATOM 2610 C C . ALA B 1 14 ? -15.273 -26.859 -19.578 1 46.94 14 ALA B C 1
ATOM 2612 O O . ALA B 1 14 ? -14.109 -26.953 -19.969 1 46.94 14 ALA B O 1
ATOM 2613 N N . ALA B 1 15 ? -16.297 -27.672 -19.953 1 45.94 15 ALA B N 1
ATOM 2614 C CA . ALA B 1 15 ? -15.992 -28.812 -20.812 1 45.94 15 ALA B CA 1
ATOM 2615 C C . ALA B 1 15 ? -15.586 -28.375 -22.219 1 45.94 15 ALA B C 1
ATOM 2617 O O . ALA B 1 15 ? -14.672 -28.938 -22.812 1 45.94 15 ALA B O 1
ATOM 2618 N N . LEU B 1 16 ? -16.234 -27.391 -22.688 1 46.16 16 LEU B N 1
ATOM 2619 C CA . LEU B 1 16 ? -15.867 -26.875 -24 1 46.16 16 LEU B CA 1
ATOM 2620 C C . LEU B 1 16 ? -14.5 -26.203 -23.969 1 46.16 16 LEU B C 1
ATOM 2622 O O . LEU B 1 16 ? -13.695 -26.391 -24.891 1 46.16 16 LEU B O 1
ATOM 2626 N N . VAL B 1 17 ? -14.344 -25.391 -22.984 1 47.09 17 VAL B N 1
ATOM 2627 C CA . VAL B 1 17 ? -13.016 -24.797 -22.844 1 47.09 17 VAL B CA 1
ATOM 2628 C C . VAL B 1 17 ? -11.984 -25.922 -22.672 1 47.09 17 VAL B C 1
ATOM 2630 O O . VAL B 1 17 ? -10.914 -25.875 -23.297 1 47.09 17 VAL B O 1
ATOM 2633 N N . PHE B 1 18 ? -12.43 -26.938 -21.953 1 45.62 18 PHE B N 1
ATOM 2634 C CA . PHE B 1 18 ? -11.555 -28.094 -21.781 1 45.62 18 PHE B CA 1
ATOM 2635 C C . PHE B 1 18 ? -11.336 -28.812 -23.109 1 45.62 18 PHE B C 1
ATOM 2637 O O . PHE B 1 18 ? -10.234 -29.297 -23.391 1 45.62 18 PHE B O 1
ATOM 2644 N N . SER B 1 19 ? -12.469 -29.078 -23.797 1 43.97 19 SER B N 1
ATOM 2645 C CA . SER B 1 19 ? -12.352 -29.75 -25.094 1 43.97 19 SER B CA 1
ATOM 2646 C C . SER B 1 19 ? -11.484 -28.953 -26.047 1 43.97 19 SER B C 1
ATOM 2648 O O . SER B 1 19 ? -10.672 -29.516 -26.781 1 43.97 19 SER B O 1
ATOM 2650 N N . VAL B 1 20 ? -11.773 -27.734 -26.094 1 43.5 20 VAL B N 1
ATOM 2651 C CA . VAL B 1 20 ? -10.938 -26.922 -26.953 1 43.5 20 VAL B CA 1
ATOM 2652 C C . VAL B 1 20 ? -9.5 -26.922 -26.438 1 43.5 20 VAL B C 1
ATOM 2654 O O . VAL B 1 20 ? -8.547 -26.969 -27.219 1 43.5 20 VAL B O 1
ATOM 2657 N N . PHE B 1 21 ? -9.406 -26.828 -25.109 1 46.69 21 PHE B N 1
ATOM 2658 C CA . PHE B 1 21 ? -8.094 -26.875 -24.484 1 46.69 21 PHE B CA 1
ATOM 2659 C C . PHE B 1 21 ? -7.48 -28.266 -24.641 1 46.69 21 PHE B C 1
ATOM 2661 O O . PHE B 1 21 ? -6.266 -28.391 -24.797 1 46.69 21 PHE B O 1
ATOM 2668 N N . ARG B 1 22 ? -8.219 -29.359 -24.438 1 40.31 22 ARG B N 1
ATOM 2669 C CA . ARG B 1 22 ? -7.73 -30.703 -24.703 1 40.31 22 ARG B CA 1
ATOM 2670 C C . ARG B 1 22 ? -7.285 -30.859 -26.156 1 40.31 22 ARG B C 1
ATOM 2672 O O . ARG B 1 22 ? -6.48 -31.734 -26.469 1 40.31 22 ARG B O 1
ATOM 2679 N N . LEU B 1 23 ? -8.109 -30.5 -27.078 1 38.06 23 LEU B N 1
ATOM 2680 C CA . LEU B 1 23 ? -7.754 -30.844 -28.453 1 38.06 23 LEU B CA 1
ATOM 2681 C C . LEU B 1 23 ? -6.344 -30.359 -28.781 1 38.06 23 LEU B C 1
ATOM 2683 O O . LEU B 1 23 ? -5.754 -30.781 -29.781 1 38.06 23 LEU B O 1
ATOM 2687 N N . LYS B 1 24 ? -6.113 -29.047 -28.656 1 40.97 24 LYS B N 1
ATOM 2688 C CA . LYS B 1 24 ? -4.758 -28.859 -29.156 1 40.97 24 LYS B CA 1
ATOM 2689 C C . LYS B 1 24 ? -3.736 -29.562 -28.266 1 40.97 24 LYS B C 1
ATOM 2691 O O . LYS B 1 24 ? -3.65 -29.281 -27.062 1 40.97 24 LYS B O 1
ATOM 2696 N N . ASN B 1 25 ? -3.168 -30.781 -28.719 1 39.16 25 ASN B N 1
ATOM 2697 C CA . ASN B 1 25 ? -2.35 -31.938 -28.359 1 39.16 25 ASN B CA 1
ATOM 2698 C C . ASN B 1 25 ? -1.405 -31.625 -27.203 1 39.16 25 ASN B C 1
ATOM 2700 O O . ASN B 1 25 ? -1.504 -32.219 -26.141 1 39.16 25 ASN B O 1
ATOM 2704 N N . ASP B 1 26 ? 0.031 -31.719 -27.562 1 40.72 26 ASP B N 1
ATOM 2705 C CA . ASP B 1 26 ? 1.396 -32.094 -27.203 1 40.72 26 ASP B CA 1
ATOM 2706 C C . ASP B 1 26 ? 1.885 -31.266 -26 1 40.72 26 ASP B C 1
ATOM 2708 O O . ASP B 1 26 ? 2.795 -31.688 -25.281 1 40.72 26 ASP B O 1
ATOM 2712 N N . MET B 1 27 ? 1.641 -29.938 -25.828 1 46.12 27 MET B N 1
ATOM 2713 C CA . MET B 1 27 ? 2.572 -29.125 -25.047 1 46.12 27 MET B CA 1
ATOM 2714 C C . MET B 1 27 ? 2.035 -28.891 -23.641 1 46.12 27 MET B C 1
ATOM 2716 O O . MET B 1 27 ? 2.506 -27.984 -22.938 1 46.12 27 MET B O 1
ATOM 2720 N N . TRP B 1 28 ? 0.945 -29.547 -23.25 1 57.09 28 TRP B N 1
ATOM 2721 C CA . TRP B 1 28 ? 0.434 -29.203 -21.922 1 57.09 28 TRP B CA 1
ATOM 2722 C C . TRP B 1 28 ? 1.205 -29.953 -20.828 1 57.09 28 TRP B C 1
ATOM 2724 O O . TRP B 1 28 ? 1.09 -31.172 -20.703 1 57.09 28 TRP B O 1
ATOM 2734 N N . ARG B 1 29 ? 2.182 -29.547 -20.531 1 69.5 29 ARG B N 1
ATOM 2735 C CA . ARG B 1 29 ? 2.963 -30.156 -19.469 1 69.5 29 ARG B CA 1
ATOM 2736 C C . ARG B 1 29 ? 2.338 -29.875 -18.109 1 69.5 29 ARG B C 1
ATOM 2738 O O . ARG B 1 29 ? 1.963 -28.75 -17.797 1 69.5 29 ARG B O 1
ATOM 2745 N N . GLU B 1 30 ? 1.832 -30.984 -17.453 1 85.19 30 GLU B N 1
ATOM 2746 C CA . GLU B 1 30 ? 1.407 -30.891 -16.062 1 85.19 30 GLU B CA 1
ATOM 2747 C C . GLU B 1 30 ? 2.416 -30.109 -15.234 1 85.19 30 GLU B C 1
ATOM 2749 O O . GLU B 1 30 ? 3.625 -30.219 -15.445 1 85.19 30 GLU B O 1
ATOM 2754 N N . ARG B 1 31 ? 1.859 -29.234 -14.477 1 91.81 31 ARG B N 1
ATOM 2755 C CA . ARG B 1 31 ? 2.693 -28.406 -13.602 1 91.81 31 ARG B CA 1
ATOM 2756 C C . ARG B 1 31 ? 2.342 -28.641 -12.133 1 91.81 31 ARG B C 1
ATOM 2758 O O . ARG B 1 31 ? 1.284 -29.188 -11.828 1 91.81 31 ARG B O 1
ATOM 2765 N N . CYS B 1 32 ? 3.254 -28.359 -11.32 1 96 32 CYS B N 1
ATOM 2766 C CA . CYS B 1 32 ? 2.977 -28.297 -9.891 1 96 32 CYS B CA 1
ATOM 2767 C C . CYS B 1 32 ? 2.697 -26.859 -9.445 1 96 32 CYS B C 1
ATOM 2769 O O . CYS B 1 32 ? 3.59 -26.016 -9.477 1 96 32 CYS B O 1
ATOM 2771 N N . VAL B 1 33 ? 1.446 -26.625 -9.016 1 97.12 33 VAL B N 1
ATOM 2772 C CA . VAL B 1 33 ? 0.981 -25.281 -8.727 1 97.12 33 VAL B CA 1
ATOM 2773 C C . VAL B 1 33 ? 0.702 -25.141 -7.23 1 97.12 33 VAL B C 1
ATOM 2775 O O . VAL B 1 33 ? -0.055 -25.922 -6.656 1 97.12 33 VAL B O 1
ATOM 2778 N N . VAL B 1 34 ? 1.36 -24.172 -6.598 1 98 34 VAL B N 1
ATOM 2779 C CA . VAL B 1 34 ? 1.064 -23.797 -5.219 1 98 34 VAL B CA 1
ATOM 2780 C C . VAL B 1 34 ? 0.037 -22.672 -5.195 1 98 34 VAL B C 1
ATOM 2782 O O . VAL B 1 34 ? 0.241 -21.625 -5.82 1 98 34 VAL B O 1
ATOM 2785 N N . ILE B 1 35 ? -1.095 -22.859 -4.496 1 97.25 35 ILE B N 1
ATOM 2786 C CA . ILE B 1 35 ? -2.172 -21.891 -4.461 1 97.25 35 ILE B CA 1
ATOM 2787 C C . ILE B 1 35 ? -2.475 -21.5 -3.014 1 97.25 35 ILE B C 1
ATOM 2789 O O . ILE B 1 35 ? -2.957 -22.328 -2.234 1 97.25 35 ILE B O 1
ATOM 2793 N N . THR B 1 36 ? -2.141 -20.25 -2.662 1 97.81 36 THR B N 1
ATOM 2794 C CA . THR B 1 36 ? -2.553 -19.766 -1.35 1 97.81 36 THR B CA 1
ATOM 2795 C C . THR B 1 36 ? -3.996 -19.281 -1.384 1 97.81 36 THR B C 1
ATOM 2797 O O . THR B 1 36 ? -4.5 -18.891 -2.439 1 97.81 36 THR B O 1
ATOM 2800 N N . GLY B 1 37 ? -4.648 -19.281 -0.192 1 95.38 37 GLY B N 1
ATOM 2801 C CA . GLY B 1 37 ? -6.059 -18.922 -0.174 1 95.38 37 GLY B CA 1
ATOM 2802 C C . GLY B 1 37 ? -6.938 -19.922 -0.895 1 95.38 37 GLY B C 1
ATOM 2803 O O . GLY B 1 37 ? -7.875 -19.547 -1.596 1 95.38 37 GLY B O 1
ATOM 2804 N N . ALA B 1 38 ? -6.664 -21.156 -0.747 1 93.5 38 ALA B N 1
ATOM 2805 C CA . ALA B 1 38 ? -7.266 -22.234 -1.536 1 93.5 38 ALA B CA 1
ATOM 2806 C C . ALA B 1 38 ? -8.75 -22.391 -1.217 1 93.5 38 ALA B C 1
ATOM 2808 O O . ALA B 1 38 ? -9.508 -22.953 -2.012 1 93.5 38 ALA B O 1
ATOM 2809 N N . THR B 1 39 ? -9.203 -21.906 -0.114 1 89.31 39 THR B N 1
ATOM 2810 C CA . THR B 1 39 ? -10.594 -22.078 0.269 1 89.31 39 THR B CA 1
ATOM 2811 C C . THR B 1 39 ? -11.43 -20.859 -0.127 1 89.31 39 THR B C 1
ATOM 2813 O O . THR B 1 39 ? -12.656 -20.875 -0.013 1 89.31 39 THR B O 1
ATOM 2816 N N . GLY B 1 40 ? -10.758 -19.828 -0.537 1 88.38 40 GLY B N 1
ATOM 2817 C CA . GLY B 1 40 ? -11.484 -18.672 -1.027 1 88.38 40 GLY B CA 1
ATOM 2818 C C . GLY B 1 40 ? -12.133 -18.906 -2.379 1 88.38 40 GLY B C 1
ATOM 2819 O O . GLY B 1 40 ? -11.945 -19.953 -2.99 1 88.38 40 GLY B O 1
ATOM 2820 N N . SER B 1 41 ? -12.875 -17.953 -2.873 1 86 41 SER B N 1
ATOM 2821 C CA . SER B 1 41 ? -13.625 -18.078 -4.121 1 86 41 SER B CA 1
ATOM 2822 C C . SER B 1 41 ? -12.695 -18.344 -5.297 1 86 41 SER B C 1
ATOM 2824 O O . SER B 1 41 ? -12.891 -19.312 -6.039 1 86 41 SER B O 1
ATOM 2826 N N . LEU B 1 42 ? -11.695 -17.531 -5.445 1 90.81 42 LEU B N 1
ATOM 2827 C CA . LEU B 1 42 ? -10.758 -17.703 -6.555 1 90.81 42 LEU B CA 1
ATOM 2828 C C . LEU B 1 42 ? -9.875 -18.938 -6.328 1 90.81 42 LEU B C 1
ATOM 2830 O O . LEU B 1 42 ? -9.625 -19.703 -7.254 1 90.81 42 LEU B O 1
ATOM 2834 N N . GLY B 1 43 ? -9.391 -19.094 -5.07 1 92.56 43 GLY B N 1
ATOM 2835 C CA . GLY B 1 43 ? -8.531 -20.219 -4.75 1 92.56 43 GLY B CA 1
ATOM 2836 C C . GLY B 1 43 ? -9.172 -21.562 -5.027 1 92.56 43 GLY B C 1
ATOM 2837 O O . GLY B 1 43 ? -8.562 -22.438 -5.637 1 92.56 43 GLY B O 1
ATOM 2838 N N . ARG B 1 44 ? -10.375 -21.688 -4.648 1 89.88 44 ARG B N 1
ATOM 2839 C CA . ARG B 1 44 ? -11.117 -22.922 -4.867 1 89.88 44 ARG B CA 1
ATOM 2840 C C . ARG B 1 44 ? -11.273 -23.203 -6.359 1 89.88 44 ARG B C 1
ATOM 2842 O O . ARG B 1 44 ? -11.07 -24.328 -6.805 1 89.88 44 ARG B O 1
ATOM 2849 N N . ALA B 1 45 ? -11.672 -22.172 -7.082 1 89.69 45 ALA B N 1
ATOM 2850 C CA . ALA B 1 45 ? -11.859 -22.312 -8.523 1 89.69 45 ALA B CA 1
ATOM 2851 C C . ALA B 1 45 ? -10.555 -22.688 -9.211 1 89.69 45 ALA B C 1
ATOM 2853 O O . ALA B 1 45 ? -10.539 -23.531 -10.117 1 89.69 45 ALA B O 1
ATOM 2854 N N . LEU B 1 46 ? -9.469 -22.141 -8.766 1 93.38 46 LEU B N 1
ATOM 2855 C CA . LEU B 1 46 ? -8.164 -22.422 -9.344 1 93.38 46 LEU B CA 1
ATOM 2856 C C . LEU B 1 46 ? -7.734 -23.859 -9.055 1 93.38 46 LEU B C 1
ATOM 2858 O O . LEU B 1 46 ? -7.238 -24.547 -9.945 1 93.38 46 LEU B O 1
ATOM 2862 N N . CYS B 1 47 ? -7.926 -24.25 -7.805 1 92.56 47 CYS B N 1
ATOM 2863 C CA . CYS B 1 47 ? -7.59 -25.625 -7.445 1 92.56 47 CYS B CA 1
ATOM 2864 C C . CYS B 1 47 ? -8.359 -26.625 -8.312 1 92.56 47 CYS B C 1
ATOM 2866 O O . CYS B 1 47 ? -7.777 -27.562 -8.859 1 92.56 47 CYS B O 1
ATOM 2868 N N . LYS B 1 48 ? -9.602 -26.359 -8.477 1 88.38 48 LYS B N 1
ATOM 2869 C CA . LYS B 1 48 ? -10.461 -27.25 -9.258 1 88.38 48 LYS B CA 1
ATOM 2870 C C . LYS B 1 48 ? -10 -27.344 -10.711 1 88.38 48 LYS B C 1
ATOM 2872 O O . LYS B 1 48 ? -9.82 -28.438 -11.242 1 88.38 48 LYS B O 1
ATOM 2877 N N . ILE B 1 49 ? -9.781 -26.188 -11.297 1 89.31 49 ILE B N 1
ATOM 2878 C CA . ILE B 1 49 ? -9.43 -26.141 -12.711 1 89.31 49 ILE B CA 1
ATOM 2879 C C . ILE B 1 49 ? -8.055 -26.766 -12.93 1 89.31 49 ILE B C 1
ATOM 2881 O O . ILE B 1 49 ? -7.859 -27.531 -13.875 1 89.31 49 ILE B O 1
ATOM 2885 N N . CYS B 1 50 ? -7.113 -26.516 -12.109 1 91.12 50 CYS B N 1
ATOM 2886 C CA . CYS B 1 50 ? -5.77 -27.062 -12.242 1 91.12 50 CYS B CA 1
ATOM 2887 C C . CYS B 1 50 ? -5.785 -28.578 -12.086 1 91.12 50 CYS B C 1
ATOM 2889 O O . CYS B 1 50 ? -5.109 -29.297 -12.828 1 91.12 50 CYS B O 1
ATOM 2891 N N . LEU B 1 51 ? -6.551 -29.078 -11.125 1 88.56 51 LEU B N 1
ATOM 2892 C CA . LEU B 1 51 ? -6.672 -30.531 -10.938 1 88.56 51 LEU B CA 1
ATOM 2893 C C . LEU B 1 51 ? -7.312 -31.188 -12.156 1 88.56 51 LEU B C 1
ATOM 2895 O O . LEU B 1 51 ? -6.871 -32.25 -12.594 1 88.56 51 LEU B O 1
ATOM 2899 N N . GLN B 1 52 ? -8.297 -30.484 -12.664 1 83.88 52 GLN B N 1
ATOM 2900 C CA . GLN B 1 52 ? -8.992 -30.984 -13.844 1 83.88 52 GLN B CA 1
ATOM 2901 C C . GLN B 1 52 ? -8.055 -31.047 -15.047 1 83.88 52 GLN B C 1
ATOM 2903 O O . GLN B 1 52 ? -8.195 -31.922 -15.906 1 83.88 52 GLN B O 1
ATOM 2908 N N . LEU B 1 53 ? -7.078 -30.203 -15.039 1 84.31 53 LEU B N 1
ATOM 2909 C CA . LEU B 1 53 ? -6.125 -30.141 -16.141 1 84.31 53 LEU B CA 1
ATOM 2910 C C . LEU B 1 53 ? -4.961 -31.094 -15.914 1 84.31 53 LEU B C 1
ATOM 2912 O O . LEU B 1 53 ? -4.062 -31.203 -16.75 1 84.31 53 LEU B O 1
ATOM 2916 N N . GLY B 1 54 ? -4.938 -31.781 -14.766 1 85.94 54 GLY B N 1
ATOM 2917 C CA . GLY B 1 54 ? -3.943 -32.812 -14.492 1 85.94 54 GLY B CA 1
ATOM 2918 C C . GLY B 1 54 ? -2.748 -32.281 -13.719 1 85.94 54 GLY B C 1
ATOM 2919 O O . GLY B 1 54 ? -1.758 -33 -13.539 1 85.94 54 GLY B O 1
ATOM 2920 N N . ASP B 1 55 ? -2.799 -31.031 -13.242 1 91.31 55 ASP B N 1
ATOM 2921 C CA . ASP B 1 55 ? -1.704 -30.453 -12.477 1 91.31 55 ASP B CA 1
ATOM 2922 C C . ASP B 1 55 ? -1.643 -31.031 -11.07 1 91.31 55 ASP B C 1
ATOM 2924 O O . ASP B 1 55 ? -2.645 -31.531 -10.555 1 91.31 55 ASP B O 1
ATOM 2928 N N . GLN B 1 56 ? -0.452 -31.078 -10.547 1 93.81 56 GLN B N 1
ATOM 2929 C CA . GLN B 1 56 ? -0.316 -31.219 -9.102 1 93.81 56 GLN B CA 1
ATOM 2930 C C . GLN B 1 56 ? -0.641 -29.906 -8.383 1 93.81 56 GLN B C 1
ATOM 2932 O O . GLN B 1 56 ? -0.179 -28.828 -8.797 1 93.81 56 GLN B O 1
ATOM 2937 N N . VAL B 1 57 ? -1.514 -30.047 -7.379 1 95 57 VAL B N 1
ATOM 2938 C CA . VAL B 1 57 ? -1.951 -28.812 -6.711 1 95 57 VAL B CA 1
ATOM 2939 C C . VAL B 1 57 ? -1.598 -28.891 -5.227 1 95 57 VAL B C 1
ATOM 2941 O O . VAL B 1 57 ? -1.959 -29.844 -4.539 1 95 57 VAL B O 1
ATOM 2944 N N . ILE B 1 58 ? -0.804 -27.938 -4.785 1 96.19 58 ILE B N 1
ATOM 2945 C CA . ILE B 1 58 ? -0.585 -27.719 -3.357 1 96.19 58 ILE B CA 1
ATOM 2946 C C . ILE B 1 58 ? -1.494 -26.594 -2.863 1 96.19 58 ILE B C 1
ATOM 2948 O O . ILE B 1 58 ? -1.239 -25.422 -3.129 1 96.19 58 ILE B O 1
ATOM 2952 N N . ALA B 1 59 ? -2.559 -26.953 -2.137 1 95.56 59 ALA B N 1
ATOM 2953 C CA . ALA B 1 59 ? -3.568 -26.016 -1.649 1 95.56 59 ALA B CA 1
ATOM 2954 C C . ALA B 1 59 ? -3.23 -25.531 -0.245 1 95.56 59 ALA B C 1
ATOM 2956 O O . ALA B 1 59 ? -3.207 -26.312 0.705 1 95.56 59 ALA B O 1
ATOM 2957 N N . VAL B 1 60 ? -3.002 -24.266 -0.146 1 96.25 60 VAL B N 1
ATOM 2958 C CA . VAL B 1 60 ? -2.557 -23.656 1.104 1 96.25 60 VAL B CA 1
ATOM 2959 C C . VAL B 1 60 ? -3.635 -22.719 1.634 1 96.25 60 VAL B C 1
ATOM 2961 O O . VAL B 1 60 ? -4.117 -21.844 0.907 1 96.25 60 VAL B O 1
ATOM 2964 N N . ASP B 1 61 ? -4.004 -22.844 2.877 1 95.81 61 ASP B N 1
ATOM 2965 C CA . ASP B 1 61 ? -4.992 -21.969 3.498 1 95.81 61 ASP B CA 1
ATOM 2966 C C . ASP B 1 61 ? -4.832 -21.953 5.016 1 95.81 61 ASP B C 1
ATOM 2968 O O . ASP B 1 61 ? -4.254 -22.875 5.598 1 95.81 61 ASP B O 1
ATOM 2972 N N . VAL B 1 62 ? -5.32 -20.859 5.539 1 95.31 62 VAL B N 1
ATOM 2973 C CA . VAL B 1 62 ? -5.277 -20.766 6.992 1 95.31 62 VAL B CA 1
ATOM 2974 C C . VAL B 1 62 ? -6.281 -21.734 7.609 1 95.31 62 VAL B C 1
ATOM 2976 O O . VAL B 1 62 ? -6.09 -22.203 8.734 1 95.31 62 VAL B O 1
ATOM 2979 N N . LYS B 1 63 ? -7.363 -22.016 6.879 1 88.06 63 LYS B N 1
ATOM 2980 C CA . LYS B 1 63 ? -8.359 -22.969 7.344 1 88.06 63 LYS B CA 1
ATOM 2981 C C . LYS B 1 63 ? -7.816 -24.391 7.301 1 88.06 63 LYS B C 1
ATOM 2983 O O . LYS B 1 63 ? -6.891 -24.688 6.543 1 88.06 63 LYS B O 1
ATOM 2988 N N . ASP B 1 64 ? -8.484 -25.234 7.969 1 81.25 64 ASP B N 1
ATOM 2989 C CA . ASP B 1 64 ? -7.992 -26.609 8.133 1 81.25 64 ASP B CA 1
ATOM 2990 C C . ASP B 1 64 ? -8.18 -27.406 6.848 1 81.25 64 ASP B C 1
ATOM 2992 O O . ASP B 1 64 ? -8.992 -27.047 5.992 1 81.25 64 ASP B O 1
ATOM 2996 N N . ALA B 1 65 ? -7.449 -28.484 6.816 1 74.44 65 ALA B N 1
ATOM 2997 C CA . ALA B 1 65 ? -7.359 -29.359 5.648 1 74.44 65 ALA B CA 1
ATOM 2998 C C . ALA B 1 65 ? -8.734 -29.875 5.254 1 74.44 65 ALA B C 1
ATOM 3000 O O . ALA B 1 65 ? -9.039 -30 4.066 1 74.44 65 ALA B O 1
ATOM 3001 N N . ASP B 1 66 ? -9.523 -30.047 6.207 1 73.38 66 ASP B N 1
ATOM 3002 C CA . ASP B 1 66 ? -10.844 -30.609 5.922 1 73.38 66 ASP B CA 1
ATOM 3003 C C . ASP B 1 66 ? -11.695 -29.609 5.141 1 73.38 66 ASP B C 1
ATOM 3005 O O . ASP B 1 66 ? -12.461 -30 4.258 1 73.38 66 ASP B O 1
ATOM 3009 N N . SER B 1 67 ? -11.492 -28.422 5.414 1 72.69 67 SER B N 1
ATOM 3010 C CA . SER B 1 67 ? -12.203 -27.375 4.688 1 72.69 67 SER B CA 1
ATOM 3011 C C . SER B 1 67 ? -11.758 -27.312 3.229 1 72.69 67 SER B C 1
ATOM 3013 O O . SER B 1 67 ? -12.594 -27.188 2.328 1 72.69 67 SER B O 1
ATOM 3015 N N . VAL B 1 68 ? -10.5 -27.516 3.078 1 73 68 VAL B N 1
ATOM 3016 C CA . VAL B 1 68 ? -9.953 -27.484 1.727 1 73 68 VAL B CA 1
ATOM 3017 C C . VAL B 1 68 ? -10.445 -28.688 0.935 1 73 68 VAL B C 1
ATOM 3019 O O . VAL B 1 68 ? -10.836 -28.562 -0.227 1 73 68 VAL B O 1
ATOM 3022 N N . LYS B 1 69 ? -10.453 -29.812 1.594 1 72.38 69 LYS B N 1
ATOM 3023 C CA . LYS B 1 69 ? -10.891 -31.047 0.947 1 72.38 69 LYS B CA 1
ATOM 3024 C C . LYS B 1 69 ? -12.375 -30.984 0.588 1 72.38 69 LYS B C 1
ATOM 3026 O O . LYS B 1 69 ? -12.781 -31.453 -0.476 1 72.38 69 LYS B O 1
ATOM 3031 N N . SER B 1 70 ? -13.094 -30.438 1.472 1 69.31 70 SER B N 1
ATOM 3032 C CA . SER B 1 70 ? -14.523 -30.297 1.216 1 69.31 70 SER B CA 1
ATOM 3033 C C . SER B 1 70 ? -14.789 -29.469 -0.032 1 69.31 70 SER B C 1
ATOM 3035 O O . SER B 1 70 ? -15.695 -29.766 -0.806 1 69.31 70 SER B O 1
ATOM 3037 N N . VAL B 1 71 ? -13.93 -28.578 -0.165 1 63.47 71 VAL B N 1
ATOM 3038 C CA . VAL B 1 71 ? -14.109 -27.656 -1.278 1 63.47 71 VAL B CA 1
ATOM 3039 C C . VAL B 1 71 ? -13.719 -28.344 -2.588 1 63.47 71 VAL B C 1
ATOM 3041 O O . VAL B 1 71 ? -14.344 -28.109 -3.625 1 63.47 71 VAL B O 1
ATOM 3044 N N . LEU B 1 72 ? -12.82 -29.266 -2.445 1 68.25 72 LEU B N 1
ATOM 3045 C CA . LEU B 1 72 ? -12.289 -29.859 -3.662 1 68.25 72 LEU B CA 1
ATOM 3046 C C . LEU B 1 72 ? -12.938 -31.219 -3.926 1 68.25 72 LEU B C 1
ATOM 3048 O O . LEU B 1 72 ? -12.695 -31.828 -4.969 1 68.25 72 LEU B O 1
ATOM 3052 N N . SER B 1 73 ? -13.688 -31.719 -2.994 1 64.56 73 SER B N 1
ATOM 3053 C CA . SER B 1 73 ? -14.359 -33 -3.127 1 64.56 73 SER B CA 1
ATOM 3054 C C . SER B 1 73 ? -15.203 -33.062 -4.395 1 64.56 73 SER B C 1
ATOM 3056 O O . SER B 1 73 ? -15.336 -34.125 -5.02 1 64.56 73 SER B O 1
ATOM 3058 N N . GLU B 1 74 ? -15.758 -31.922 -4.695 1 57.38 74 GLU B N 1
ATOM 3059 C CA . GLU B 1 74 ? -16.594 -31.953 -5.891 1 57.38 74 GLU B CA 1
ATOM 3060 C C . GLU B 1 74 ? -15.773 -32.25 -7.137 1 57.38 74 GLU B C 1
ATOM 3062 O O . GLU B 1 74 ? -16.281 -32.844 -8.094 1 57.38 74 GLU B O 1
ATOM 3067 N N . VAL B 1 75 ? -14.547 -31.906 -7.156 1 54.69 75 VAL B N 1
ATOM 3068 C CA . VAL B 1 75 ? -13.688 -32.062 -8.328 1 54.69 75 VAL B CA 1
ATOM 3069 C C . VAL B 1 75 ? -13.258 -33.531 -8.445 1 54.69 75 VAL B C 1
ATOM 3071 O O . VAL B 1 75 ? -13.148 -34.062 -9.555 1 54.69 75 VAL B O 1
ATOM 3074 N N . THR B 1 76 ? -12.961 -34.188 -7.328 1 50.94 76 THR B N 1
ATOM 3075 C CA . THR B 1 76 ? -12.461 -35.562 -7.348 1 50.94 76 THR B CA 1
ATOM 3076 C C . THR B 1 76 ? -13.547 -36.531 -7.828 1 50.94 76 THR B C 1
ATOM 3078 O O . THR B 1 76 ? -13.25 -37.562 -8.414 1 50.94 76 THR B O 1
ATOM 3081 N N . ALA B 1 77 ? -14.719 -36.156 -7.641 1 47.44 77 ALA B N 1
ATOM 3082 C CA . ALA B 1 77 ? -15.789 -37.031 -8.094 1 47.44 77 ALA B CA 1
ATOM 3083 C C . ALA B 1 77 ? -15.961 -36.969 -9.609 1 47.44 77 ALA B C 1
ATOM 3085 O O . ALA B 1 77 ? -16.266 -37.969 -10.25 1 47.44 77 ALA B O 1
ATOM 3086 N N . THR B 1 78 ? -15.758 -35.812 -10.125 1 42.66 78 THR B N 1
ATOM 3087 C CA . THR B 1 78 ? -16.031 -35.656 -11.555 1 42.66 78 THR B CA 1
ATOM 3088 C C . THR B 1 78 ? -14.844 -36.125 -12.391 1 42.66 78 THR B C 1
ATOM 3090 O O . THR B 1 78 ? -14.984 -36.375 -13.586 1 42.66 78 THR B O 1
ATOM 3093 N N . GLY B 1 79 ? -13.711 -36.125 -12.031 1 40.94 79 GLY B N 1
ATOM 3094 C CA . GLY B 1 79 ? -12.57 -36.594 -12.812 1 40.94 79 GLY B CA 1
ATOM 3095 C C . GLY B 1 79 ? -12.695 -38.031 -13.258 1 40.94 79 GLY B C 1
ATOM 3096 O O . GLY B 1 79 ? -11.891 -38.5 -14.062 1 40.94 79 GLY B O 1
ATOM 3097 N N . ALA B 1 80 ? -13.477 -38.906 -12.68 1 35.66 80 ALA B N 1
ATOM 3098 C CA . ALA B 1 80 ? -13.703 -40.25 -13.234 1 35.66 80 ALA B CA 1
ATOM 3099 C C . ALA B 1 80 ? -14.461 -40.188 -14.555 1 35.66 80 ALA B C 1
ATOM 3101 O O . ALA B 1 80 ? -14.258 -41.031 -15.438 1 35.66 80 ALA B O 1
ATOM 3102 N N . GLY B 1 81 ? -15.422 -39.281 -14.727 1 34.09 81 GLY B N 1
ATOM 3103 C CA . GLY B 1 81 ? -16.328 -39.375 -15.859 1 34.09 81 GLY B CA 1
ATOM 3104 C C . GLY B 1 81 ? -15.758 -38.781 -17.125 1 34.09 81 GLY B C 1
ATOM 3105 O O . GLY B 1 81 ? -16.391 -38.812 -18.188 1 34.09 81 GLY B O 1
ATOM 3106 N N . VAL B 1 82 ? -14.867 -37.875 -17.031 1 33.12 82 VAL B N 1
ATOM 3107 C CA . VAL B 1 82 ? -14.469 -37.25 -18.297 1 33.12 82 VAL B CA 1
ATOM 3108 C C . VAL B 1 82 ? -13.547 -38.219 -19.062 1 33.12 82 VAL B C 1
ATOM 3110 O O . VAL B 1 82 ? -12.969 -37.844 -20.078 1 33.12 82 VAL B O 1
ATOM 3113 N N . ALA B 1 83 ? -13.242 -39.469 -18.609 1 30.53 83 ALA B N 1
ATOM 3114 C CA . ALA B 1 83 ? -12.5 -40.344 -19.516 1 30.53 83 ALA B CA 1
ATOM 3115 C C . ALA B 1 83 ? -13.172 -40.406 -20.891 1 30.53 83 ALA B C 1
ATOM 3117 O O . ALA B 1 83 ? -12.508 -40.219 -21.906 1 30.53 83 ALA B O 1
ATOM 3118 N N . ALA B 1 84 ? -14.203 -41.344 -21.094 1 28.94 84 ALA B N 1
ATOM 3119 C CA . ALA B 1 84 ? -14.516 -42.188 -22.234 1 28.94 84 ALA B CA 1
ATOM 3120 C C . ALA B 1 84 ? -15.367 -41.438 -23.266 1 28.94 84 ALA B C 1
ATOM 3122 O O . ALA B 1 84 ? -15.875 -42.031 -24.219 1 28.94 84 ALA B O 1
ATOM 3123 N N . ARG B 1 85 ? -15.875 -40.312 -23.094 1 29.84 85 ARG B N 1
ATOM 3124 C CA . ARG B 1 85 ? -16.766 -40.094 -24.234 1 29.84 85 ARG B CA 1
ATOM 3125 C C . ARG B 1 85 ? -15.961 -39.688 -25.469 1 29.84 85 ARG B C 1
ATOM 3127 O O . ARG B 1 85 ? -15.711 -38.531 -25.703 1 29.84 85 ARG B O 1
ATOM 3134 N N . GLY B 1 86 ? -14.727 -40.312 -25.797 1 27.95 86 GLY B N 1
ATOM 3135 C CA . GLY B 1 86 ? -14.203 -40.344 -27.156 1 27.95 86 GLY B CA 1
ATOM 3136 C C . GLY B 1 86 ? -15.273 -40.594 -28.203 1 27.95 86 GLY B C 1
ATOM 3137 O O . GLY B 1 86 ? -16.141 -41.469 -28.016 1 27.95 86 GLY B O 1
ATOM 3138 N N . ASP B 1 87 ? -15.703 -39.656 -28.859 1 27.41 87 ASP B N 1
ATOM 3139 C CA . ASP B 1 87 ? -16.469 -40.031 -30.047 1 27.41 87 ASP B CA 1
ATOM 3140 C C . ASP B 1 87 ? -15.852 -41.25 -30.75 1 27.41 87 ASP B C 1
ATOM 3142 O O . ASP B 1 87 ? -14.633 -41.438 -30.719 1 27.41 87 ASP B O 1
ATOM 3146 N N . GLU B 1 88 ? -16.453 -42.25 -31.172 1 27.89 88 GLU B N 1
ATOM 3147 C CA . GLU B 1 88 ? -16.281 -43.406 -32.062 1 27.89 88 GLU B CA 1
ATOM 3148 C C . GLU B 1 88 ? -15.477 -43.031 -33.281 1 27.89 88 GLU B C 1
ATOM 3150 O O . GLU B 1 88 ? -14.828 -43.906 -33.906 1 27.89 88 GLU B O 1
ATOM 3155 N N . ASN B 1 89 ? -15.594 -41.906 -33.938 1 30.17 89 ASN B N 1
ATOM 3156 C CA . ASN B 1 89 ? -15.07 -41.844 -35.281 1 30.17 89 ASN B CA 1
ATOM 3157 C C . ASN B 1 89 ? -13.562 -41.594 -35.312 1 30.17 89 ASN B C 1
ATOM 3159 O O . ASN B 1 89 ? -12.961 -41.469 -36.375 1 30.17 89 ASN B O 1
ATOM 3163 N N . VAL B 1 90 ? -12.953 -40.844 -34.344 1 26.14 90 VAL B N 1
ATOM 3164 C CA . VAL B 1 90 ? -11.523 -40.844 -34.656 1 26.14 90 VAL B CA 1
ATOM 3165 C C . VAL B 1 90 ? -10.898 -42.188 -34.312 1 26.14 90 VAL B C 1
ATOM 3167 O O . VAL B 1 90 ? -10.844 -42.594 -33.156 1 26.14 90 VAL B O 1
ATOM 3170 N N . ARG B 1 91 ? -10.945 -43.188 -35.156 1 26.22 91 ARG B N 1
ATOM 3171 C CA . ARG B 1 91 ? -10.234 -44.438 -35.312 1 26.22 91 ARG B CA 1
ATOM 3172 C C . ARG B 1 91 ? -8.781 -44.312 -34.875 1 26.22 91 ARG B C 1
ATOM 3174 O O . ARG B 1 91 ? -8.031 -43.469 -35.375 1 26.22 91 ARG B O 1
ATOM 3181 N N . ALA B 1 92 ? -8.523 -44.562 -33.594 1 28.31 92 ALA B N 1
ATOM 3182 C CA . ALA B 1 92 ? -7.195 -44.969 -33.156 1 28.31 92 ALA B CA 1
ATOM 3183 C C . ALA B 1 92 ? -6.477 -45.781 -34.188 1 28.31 92 ALA B C 1
ATOM 3185 O O . ALA B 1 92 ? -6.977 -46.844 -34.625 1 28.31 92 ALA B O 1
ATOM 3186 N N . ARG B 1 93 ? -5.766 -45.219 -35.125 1 27.2 93 ARG B N 1
ATOM 3187 C CA . ARG B 1 93 ? -4.836 -46.188 -35.719 1 27.2 93 ARG B CA 1
ATOM 3188 C C . ARG B 1 93 ? -4.234 -47.094 -34.656 1 27.2 93 ARG B C 1
ATOM 3190 O O . ARG B 1 93 ? -3.971 -46.656 -33.531 1 27.2 93 ARG B O 1
ATOM 3197 N N . ASN B 1 94 ? -4.398 -48.406 -34.688 1 24.88 94 ASN B N 1
ATOM 3198 C CA . ASN B 1 94 ? -3.91 -49.625 -34.031 1 24.88 94 ASN B CA 1
ATOM 3199 C C . ASN B 1 94 ? -2.418 -49.531 -33.719 1 24.88 94 ASN B C 1
ATOM 3201 O O . ASN B 1 94 ? -1.582 -49.688 -34.625 1 24.88 94 ASN B O 1
ATOM 3205 N N . VAL B 1 95 ? -1.849 -48.406 -33.156 1 26.83 95 VAL B N 1
ATOM 3206 C CA . VAL B 1 95 ? -0.459 -48.75 -32.844 1 26.83 95 VAL B CA 1
ATOM 3207 C C . VAL B 1 95 ? -0.387 -50.125 -32.25 1 26.83 95 VAL B C 1
ATOM 3209 O O . VAL B 1 95 ? -1.283 -50.531 -31.5 1 26.83 95 VAL B O 1
ATOM 3212 N N . SER B 1 96 ? 0.151 -51.125 -32.812 1 27.61 96 SER B N 1
ATOM 3213 C CA . SER B 1 96 ? 0.403 -52.5 -32.469 1 27.61 96 SER B CA 1
ATOM 3214 C C . SER B 1 96 ? 0.611 -52.688 -30.969 1 27.61 96 SER B C 1
ATOM 3216 O O . SER B 1 96 ? 1.239 -51.844 -30.312 1 27.61 96 SER B O 1
ATOM 3218 N N . SER B 1 97 ? -0.343 -53.375 -30.172 1 28.28 97 SER B N 1
ATOM 3219 C CA . SER B 1 97 ? -0.597 -54 -28.875 1 28.28 97 SER B CA 1
ATOM 3220 C C . SER B 1 97 ? 0.649 -54.688 -28.344 1 28.28 97 SER B C 1
ATOM 3222 O O . SER B 1 97 ? 0.558 -55.562 -27.469 1 28.28 97 SER B O 1
ATOM 3224 N N . THR B 1 98 ? 1.799 -54.719 -29 1 28.34 98 THR B N 1
ATOM 3225 C CA . THR B 1 98 ? 2.582 -55.812 -28.438 1 28.34 98 THR B CA 1
ATOM 3226 C C . THR B 1 98 ? 2.766 -55.656 -26.938 1 28.34 98 THR B C 1
ATOM 3228 O O . THR B 1 98 ? 2.941 -56.625 -26.203 1 28.34 98 THR B O 1
ATOM 3231 N N . GLY B 1 99 ? 3.375 -54.531 -26.406 1 31.19 99 GLY B N 1
ATOM 3232 C CA . GLY B 1 99 ? 3.982 -54.812 -25.125 1 31.19 99 GLY B CA 1
ATOM 3233 C C . GLY B 1 99 ? 2.969 -54.938 -24 1 31.19 99 GLY B C 1
ATOM 3234 O O . GLY B 1 99 ? 1.802 -54.562 -24.172 1 31.19 99 GLY B O 1
ATOM 3235 N N . SER B 1 100 ? 3.24 -55.375 -22.641 1 32.5 100 SER B N 1
ATOM 3236 C CA . SER B 1 100 ? 2.488 -55.812 -21.453 1 32.5 100 SER B CA 1
ATOM 3237 C C . SER B 1 100 ? 1.482 -54.75 -21.031 1 32.5 100 SER B C 1
ATOM 3239 O O . SER B 1 100 ? 1.803 -53.562 -21 1 32.5 100 SER B O 1
ATOM 3241 N N . LYS B 1 101 ? 0.111 -54.812 -21.141 1 35.5 101 LYS B N 1
ATOM 3242 C CA . LYS B 1 101 ? -1.164 -54.25 -20.719 1 35.5 101 LYS B CA 1
ATOM 3243 C C . LYS B 1 101 ? -1.091 -53.719 -19.281 1 35.5 101 LYS B C 1
ATOM 3245 O O . LYS B 1 101 ? -1.554 -54.406 -18.359 1 35.5 101 LYS B O 1
ATOM 3250 N N . LYS B 1 102 ? 0.053 -53.188 -18.781 1 36.5 102 LYS B N 1
ATOM 3251 C CA . LYS B 1 102 ? -0.038 -52.812 -17.375 1 36.5 102 LYS B CA 1
ATOM 3252 C C . LYS B 1 102 ? -1.165 -51.781 -17.172 1 36.5 102 LYS B C 1
ATOM 3254 O O . LYS B 1 102 ? -1.35 -50.875 -17.984 1 36.5 102 LYS B O 1
ATOM 3259 N N . ASP B 1 103 ? -2.307 -52.125 -16.375 1 34 103 ASP B N 1
ATOM 3260 C CA . ASP B 1 103 ? -3.486 -51.469 -15.797 1 34 103 ASP B CA 1
ATOM 3261 C C . ASP B 1 103 ? -3.17 -50.062 -15.312 1 34 103 ASP B C 1
ATOM 3263 O O . ASP B 1 103 ? -2.436 -49.875 -14.344 1 34 103 ASP B O 1
ATOM 3267 N N . THR B 1 104 ? -2.914 -49.094 -16.094 1 33.66 104 THR B N 1
ATOM 3268 C CA . THR B 1 104 ? -2.729 -47.719 -15.68 1 33.66 104 THR B CA 1
ATOM 3269 C C . THR B 1 104 ? -3.916 -47.219 -14.844 1 33.66 104 THR B C 1
ATOM 3271 O O . THR B 1 104 ? -5.016 -47.031 -15.375 1 33.66 104 THR B O 1
ATOM 3274 N N . GLU B 1 105 ? -4.219 -47.656 -13.555 1 35.03 105 GLU B N 1
ATOM 3275 C CA . GLU B 1 105 ? -5.191 -47.094 -12.633 1 35.03 105 GLU B CA 1
ATOM 3276 C C . GLU B 1 105 ? -5.285 -45.594 -12.797 1 35.03 105 GLU B C 1
ATOM 3278 O O . GLU B 1 105 ? -4.27 -44.906 -12.953 1 35.03 105 GLU B O 1
ATOM 3283 N N . PRO B 1 106 ? -6.418 -45.031 -13.312 1 40.03 106 PRO B N 1
ATOM 3284 C CA . PRO B 1 106 ? -6.617 -43.594 -13.438 1 40.03 106 PRO B CA 1
ATOM 3285 C C . PRO B 1 106 ? -6.02 -42.781 -12.273 1 40.03 106 PRO B C 1
ATOM 3287 O O . PRO B 1 106 ? -6.23 -43.156 -11.109 1 40.03 106 PRO B O 1
ATOM 3290 N N . VAL B 1 107 ? -4.902 -42.312 -12.258 1 44.31 107 VAL B N 1
ATOM 3291 C CA . VAL B 1 107 ? -4.352 -41.438 -11.227 1 44.31 107 VAL B CA 1
ATOM 3292 C C . VAL B 1 107 ? -5.445 -40.531 -10.688 1 44.31 107 VAL B C 1
ATOM 3294 O O . VAL B 1 107 ? -6.008 -39.719 -11.422 1 44.31 107 VAL B O 1
ATOM 3297 N N . LYS B 1 108 ? -6.25 -40.812 -9.594 1 52.62 108 LYS B N 1
ATOM 3298 C CA . LYS B 1 108 ? -7.352 -40.125 -8.938 1 52.62 108 LYS B CA 1
ATOM 3299 C C . LYS B 1 108 ? -6.941 -38.719 -8.523 1 52.62 108 LYS B C 1
ATOM 3301 O O . LYS B 1 108 ? -5.777 -38.469 -8.195 1 52.62 108 LYS B O 1
ATOM 3306 N N . ALA B 1 109 ? -7.688 -37.594 -8.852 1 57.06 109 ALA B N 1
ATOM 3307 C CA . ALA B 1 109 ? -7.539 -36.188 -8.477 1 57.06 109 ALA B CA 1
ATOM 3308 C C . ALA B 1 109 ? -7.02 -36.062 -7.043 1 57.06 109 ALA B C 1
ATOM 3310 O O . ALA B 1 109 ? -6.23 -35.156 -6.742 1 57.06 109 ALA B O 1
ATOM 3311 N N . VAL B 1 110 ? -7.242 -37.062 -6.254 1 63.28 110 VAL B N 1
ATOM 3312 C CA . VAL B 1 110 ? -6.867 -37.031 -4.844 1 63.28 110 VAL B CA 1
ATOM 3313 C C . VAL B 1 110 ? -5.355 -37.188 -4.707 1 63.28 110 VAL B C 1
ATOM 3315 O O . VAL B 1 110 ? -4.734 -36.594 -3.838 1 63.28 110 VAL B O 1
ATOM 3318 N N . ASP B 1 111 ? -4.73 -37.875 -5.73 1 80.25 111 ASP B N 1
ATOM 3319 C CA . ASP B 1 111 ? -3.295 -38.125 -5.633 1 80.25 111 ASP B CA 1
ATOM 3320 C C . ASP B 1 111 ? -2.498 -36.906 -6.105 1 80.25 111 ASP B C 1
ATOM 3322 O O . ASP B 1 111 ? -1.284 -36.844 -5.902 1 80.25 111 ASP B O 1
ATOM 3326 N N . ARG B 1 112 ? -3.188 -35.969 -6.59 1 89.94 112 ARG B N 1
ATOM 3327 C CA . ARG B 1 112 ? -2.494 -34.812 -7.133 1 89.94 112 ARG B CA 1
ATOM 3328 C C . ARG B 1 112 ? -2.777 -33.562 -6.297 1 89.94 112 ARG B C 1
ATOM 3330 O O . ARG B 1 112 ? -2.465 -32.469 -6.715 1 89.94 112 ARG B O 1
ATOM 3337 N N . LEU B 1 113 ? -3.355 -33.812 -5.117 1 91.62 113 LEU B N 1
ATOM 3338 C CA . LEU B 1 113 ? -3.695 -32.688 -4.238 1 91.62 113 LEU B CA 1
ATOM 3339 C C . LEU B 1 113 ? -2.98 -32.812 -2.896 1 91.62 113 LEU B C 1
ATOM 3341 O O . LEU B 1 113 ? -3.076 -33.844 -2.234 1 91.62 113 LEU B O 1
ATOM 3345 N N . LEU B 1 114 ? -2.205 -31.875 -2.551 1 92.81 114 LEU B N 1
ATOM 3346 C CA . LEU B 1 114 ? -1.62 -31.734 -1.223 1 92.81 114 LEU B CA 1
ATOM 3347 C C . LEU B 1 114 ? -2.205 -30.516 -0.508 1 92.81 114 LEU B C 1
ATOM 3349 O O . LEU B 1 114 ? -2.152 -29.391 -1.028 1 92.81 114 LEU B O 1
ATOM 3353 N N . THR B 1 115 ? -2.867 -30.734 0.623 1 93.5 115 THR B N 1
ATOM 3354 C CA . THR B 1 115 ? -3.436 -29.641 1.401 1 93.5 115 THR B CA 1
ATOM 3355 C C . THR B 1 115 ? -2.531 -29.297 2.58 1 93.5 115 THR B C 1
ATOM 3357 O O . THR B 1 115 ? -2.072 -30.188 3.303 1 93.5 115 THR B O 1
ATOM 3360 N N . VAL B 1 116 ? -2.252 -28.031 2.756 1 94.94 116 VAL B N 1
ATOM 3361 C CA . VAL B 1 116 ? -1.399 -27.578 3.85 1 94.94 116 VAL B CA 1
ATOM 3362 C C . VAL B 1 116 ? -2.07 -26.422 4.582 1 94.94 116 VAL B C 1
ATOM 3364 O O . VAL B 1 116 ? -2.43 -25.406 3.967 1 94.94 116 VAL B O 1
ATOM 3367 N N . THR B 1 117 ? -2.301 -26.578 5.898 1 95.94 117 THR B N 1
ATOM 3368 C CA . THR B 1 117 ? -2.77 -25.469 6.727 1 95.94 117 THR B CA 1
ATOM 3369 C C . THR B 1 117 ? -1.627 -24.516 7.043 1 95.94 117 THR B C 1
ATOM 3371 O O . THR B 1 117 ? -0.607 -24.922 7.605 1 95.94 117 THR B O 1
ATOM 3374 N N . CYS B 1 118 ? -1.84 -23.234 6.68 1 96.88 118 CYS B N 1
ATOM 3375 C CA . CYS B 1 118 ? -0.761 -22.266 6.84 1 96.88 118 CYS B CA 1
ATOM 3376 C C . CYS B 1 118 ? -1.312 -20.844 6.953 1 96.88 118 CYS B C 1
ATOM 3378 O O . CYS B 1 118 ? -2.033 -20.391 6.066 1 96.88 118 CYS B O 1
ATOM 3380 N N . ASP B 1 119 ? -1.068 -20.281 8.055 1 97.88 119 ASP B N 1
ATOM 3381 C CA . ASP B 1 119 ? -1.231 -18.828 8.133 1 97.88 119 ASP B CA 1
ATOM 3382 C C . ASP B 1 119 ? -0.022 -18.109 7.543 1 97.88 119 ASP B C 1
ATOM 3384 O O . ASP B 1 119 ? 1.041 -18.047 8.164 1 97.88 119 ASP B O 1
ATOM 3388 N N . ILE B 1 120 ? -0.225 -17.531 6.422 1 98.12 120 ILE B N 1
ATOM 3389 C CA . ILE B 1 120 ? 0.898 -17 5.652 1 98.12 120 ILE B CA 1
ATOM 3390 C C . ILE B 1 120 ? 1.494 -15.789 6.363 1 98.12 120 ILE B C 1
ATOM 3392 O O . ILE B 1 120 ? 2.576 -15.32 6.004 1 98.12 120 ILE B O 1
ATOM 3396 N N . THR B 1 121 ? 0.772 -15.188 7.383 1 97.75 121 THR B N 1
ATOM 3397 C CA . THR B 1 121 ? 1.289 -14.047 8.125 1 97.75 121 THR B CA 1
ATOM 3398 C C . THR B 1 121 ? 2.283 -14.492 9.195 1 97.75 121 THR B C 1
ATOM 3400 O O . THR B 1 121 ? 2.975 -13.672 9.789 1 97.75 121 THR B O 1
ATOM 3403 N N . LYS B 1 122 ? 2.354 -15.773 9.469 1 97.88 122 LYS B N 1
ATOM 3404 C CA . LYS B 1 122 ? 3.262 -16.344 10.461 1 97.88 122 LYS B CA 1
ATOM 3405 C C . LYS B 1 122 ? 4.426 -17.062 9.797 1 97.88 122 LYS B C 1
ATOM 3407 O O . LYS B 1 122 ? 4.238 -18.109 9.188 1 97.88 122 LYS B O 1
ATOM 3412 N N . GLN B 1 123 ? 5.582 -16.578 10 1 96.5 123 GLN B N 1
ATOM 3413 C CA . GLN B 1 123 ? 6.766 -17.141 9.367 1 96.5 123 GLN B CA 1
ATOM 3414 C C . GLN B 1 123 ? 6.926 -18.609 9.727 1 96.5 123 GLN B C 1
ATOM 3416 O O . GLN B 1 123 ? 7.328 -19.422 8.883 1 96.5 123 GLN B O 1
ATOM 3421 N N . ALA B 1 124 ? 6.668 -18.969 10.938 1 97 124 ALA B N 1
ATOM 3422 C CA . ALA B 1 124 ? 6.789 -20.359 11.375 1 97 124 ALA B CA 1
ATOM 3423 C C . ALA B 1 124 ? 5.898 -21.281 10.539 1 97 124 ALA B C 1
ATOM 3425 O O . ALA B 1 124 ? 6.305 -22.391 10.172 1 97 124 ALA B O 1
ATOM 3426 N N . ASP B 1 125 ? 4.66 -20.875 10.242 1 97.75 125 ASP B N 1
ATOM 3427 C CA . ASP B 1 125 ? 3.746 -21.641 9.406 1 97.75 125 ASP B CA 1
ATOM 3428 C C . ASP B 1 125 ? 4.273 -21.75 7.977 1 97.75 125 ASP B C 1
ATOM 3430 O O . ASP B 1 125 ? 4.18 -22.812 7.359 1 97.75 125 ASP B O 1
ATOM 3434 N N . VAL B 1 126 ? 4.836 -20.688 7.461 1 98 126 VAL B N 1
ATOM 3435 C CA . VAL B 1 126 ? 5.359 -20.672 6.098 1 98 126 VAL B CA 1
ATOM 3436 C C . VAL B 1 126 ? 6.562 -21.609 6 1 98 126 VAL B C 1
ATOM 3438 O O . VAL B 1 126 ? 6.742 -22.297 4.992 1 98 126 VAL B O 1
ATOM 3441 N N . ASP B 1 127 ? 7.375 -21.656 7.074 1 96.81 127 ASP B N 1
ATOM 3442 C CA . ASP B 1 127 ? 8.492 -22.578 7.117 1 96.81 127 ASP B CA 1
ATOM 3443 C C . ASP B 1 127 ? 8 -24.031 7.086 1 96.81 127 ASP B C 1
ATOM 3445 O O . ASP B 1 127 ? 8.594 -24.875 6.414 1 96.81 127 ASP B O 1
ATOM 3449 N N . ARG B 1 128 ? 6.973 -24.281 7.766 1 97.06 128 ARG B N 1
ATOM 3450 C CA . ARG B 1 128 ? 6.379 -25.625 7.75 1 97.06 128 ARG B CA 1
ATOM 3451 C C . ARG B 1 128 ? 5.828 -25.969 6.371 1 97.06 128 ARG B C 1
ATOM 3453 O O . ARG B 1 128 ? 5.906 -27.109 5.93 1 97.06 128 ARG B O 1
ATOM 3460 N N . LEU B 1 129 ? 5.211 -24.969 5.73 1 97.25 129 LEU B N 1
ATOM 3461 C CA . LEU B 1 129 ? 4.766 -25.156 4.355 1 97.25 129 LEU B CA 1
ATOM 3462 C C . LEU B 1 129 ? 5.922 -25.609 3.467 1 97.25 129 LEU B C 1
ATOM 3464 O O . LEU B 1 129 ? 5.797 -26.578 2.719 1 97.25 129 LEU B O 1
ATOM 3468 N N . PHE B 1 130 ? 7.078 -24.922 3.559 1 97.44 130 PHE B N 1
ATOM 3469 C CA . PHE B 1 130 ? 8.273 -25.25 2.801 1 97.44 130 PHE B CA 1
ATOM 3470 C C . PHE B 1 130 ? 8.688 -26.703 3.055 1 97.44 130 PHE B C 1
ATOM 3472 O O . PHE B 1 130 ? 8.945 -27.453 2.111 1 97.44 130 PHE B O 1
ATOM 3479 N N . GLN B 1 131 ? 8.68 -27.047 4.309 1 97.25 131 GLN B N 1
ATOM 3480 C CA . GLN B 1 131 ? 9.086 -28.391 4.703 1 97.25 131 GLN B CA 1
ATOM 3481 C C . GLN B 1 131 ? 8.125 -29.438 4.137 1 97.25 131 GLN B C 1
ATOM 3483 O O . GLN B 1 131 ? 8.562 -30.484 3.645 1 97.25 131 GLN B O 1
ATOM 3488 N N . ARG B 1 132 ? 6.875 -29.172 4.191 1 96.44 132 ARG B N 1
ATOM 3489 C CA . ARG B 1 132 ? 5.871 -30.094 3.684 1 96.44 132 ARG B CA 1
ATOM 3490 C C . ARG B 1 132 ? 6.027 -30.312 2.182 1 96.44 132 ARG B C 1
ATOM 3492 O O . ARG B 1 132 ? 5.844 -31.422 1.681 1 96.44 132 ARG B O 1
ATOM 3499 N N . ILE B 1 133 ? 6.316 -29.25 1.443 1 96.81 133 ILE B N 1
ATOM 3500 C CA . ILE B 1 133 ? 6.527 -29.344 0.004 1 96.81 133 ILE B CA 1
ATOM 3501 C C . ILE B 1 133 ? 7.77 -30.188 -0.278 1 96.81 133 ILE B C 1
ATOM 3503 O O . ILE B 1 133 ? 7.75 -31.062 -1.143 1 96.81 133 ILE B O 1
ATOM 3507 N N . GLN B 1 134 ? 8.789 -29.984 0.504 1 95.62 134 GLN B N 1
ATOM 3508 C CA . GLN B 1 134 ? 10.016 -30.766 0.338 1 95.62 134 GLN B CA 1
ATOM 3509 C C . GLN B 1 134 ? 9.758 -32.25 0.586 1 95.62 134 GLN B C 1
ATOM 3511 O O . GLN B 1 134 ? 10.25 -33.094 -0.154 1 95.62 134 GLN B O 1
ATOM 3516 N N . GLU B 1 135 ? 8.984 -32.5 1.546 1 96.19 135 GLU B N 1
ATOM 3517 C CA . GLU B 1 135 ? 8.68 -33.875 1.919 1 96.19 135 GLU B CA 1
ATOM 3518 C C . GLU B 1 135 ? 7.859 -34.562 0.835 1 96.19 135 GLU B C 1
ATOM 3520 O O . GLU B 1 135 ? 7.961 -35.781 0.656 1 96.19 135 GLU B O 1
ATOM 3525 N N . SER B 1 136 ? 7.016 -33.844 0.115 1 94.38 136 SER B N 1
ATOM 3526 C CA . SER B 1 136 ? 6.18 -34.406 -0.942 1 94.38 136 SER B CA 1
ATOM 3527 C C . SER B 1 136 ? 7.02 -34.812 -2.146 1 94.38 136 SER B C 1
ATOM 3529 O O . SER B 1 136 ? 6.566 -35.594 -2.99 1 94.38 136 SER B O 1
ATOM 3531 N N . LYS B 1 137 ? 8.18 -34.219 -2.34 1 94.44 137 LYS B N 1
ATOM 3532 C CA . LYS B 1 137 ? 9.117 -34.438 -3.439 1 94.44 137 LYS B CA 1
ATOM 3533 C C . LYS B 1 137 ? 8.578 -33.875 -4.742 1 94.44 137 LYS B C 1
ATOM 3535 O O . LYS B 1 137 ? 9.094 -34.156 -5.82 1 94.44 137 LYS B O 1
ATOM 3540 N N . TRP B 1 138 ? 7.465 -33.156 -4.609 1 95.5 138 TRP B N 1
ATOM 3541 C CA . TRP B 1 138 ? 6.973 -32.438 -5.777 1 95.5 138 TRP B CA 1
ATOM 3542 C C . TRP B 1 138 ? 7.836 -31.219 -6.07 1 95.5 138 TRP B C 1
ATOM 3544 O O . TRP B 1 138 ? 8.453 -30.641 -5.16 1 95.5 138 TRP B O 1
ATOM 3554 N N . GLN B 1 139 ? 7.922 -30.844 -7.348 1 96.25 139 GLN B N 1
ATOM 3555 C CA . GLN B 1 139 ? 8.664 -29.656 -7.77 1 96.25 139 GLN B CA 1
ATOM 3556 C C . GLN B 1 139 ? 7.715 -28.516 -8.125 1 96.25 139 GLN B C 1
ATOM 3558 O O . GLN B 1 139 ? 7.176 -28.484 -9.234 1 96.25 139 GLN B O 1
ATOM 3563 N N . PRO B 1 140 ? 7.555 -27.547 -7.18 1 97.38 140 PRO B N 1
ATOM 3564 C CA . PRO B 1 140 ? 6.707 -26.406 -7.523 1 97.38 140 PRO B CA 1
ATOM 3565 C C . PRO B 1 140 ? 7.23 -25.625 -8.734 1 97.38 140 PRO B C 1
ATOM 3567 O O . PRO B 1 140 ? 8.438 -25.406 -8.852 1 97.38 140 PRO B O 1
ATOM 3570 N N . GLU B 1 141 ? 6.312 -25.297 -9.594 1 97.44 141 GLU B N 1
ATOM 3571 C CA . GLU B 1 141 ? 6.664 -24.547 -10.789 1 97.44 141 GLU B CA 1
ATOM 3572 C C . GLU B 1 141 ? 5.934 -23.203 -10.828 1 97.44 141 GLU B C 1
ATOM 3574 O O . GLU B 1 141 ? 6.41 -22.25 -11.445 1 97.44 141 GLU B O 1
ATOM 3579 N N . VAL B 1 142 ? 4.766 -23.156 -10.242 1 98.06 142 VAL B N 1
ATOM 3580 C CA . VAL B 1 142 ? 3.939 -21.953 -10.258 1 98.06 142 VAL B CA 1
ATOM 3581 C C . VAL B 1 142 ? 3.445 -21.656 -8.844 1 98.06 142 VAL B C 1
ATOM 3583 O O . VAL B 1 142 ? 3.035 -22.562 -8.117 1 98.06 142 VAL B O 1
ATOM 3586 N N . LEU B 1 143 ? 3.547 -20.438 -8.43 1 98.56 143 LEU B N 1
ATOM 3587 C CA . LEU B 1 143 ? 2.949 -19.938 -7.199 1 98.56 143 LEU B CA 1
ATOM 3588 C C . LEU B 1 143 ? 1.858 -18.906 -7.504 1 98.56 143 LEU B C 1
ATOM 3590 O O . LEU B 1 143 ? 2.115 -17.891 -8.164 1 98.56 143 LEU B O 1
ATOM 3594 N N . VAL B 1 144 ? 0.629 -19.219 -7.105 1 98.44 144 VAL B N 1
ATOM 3595 C CA . VAL B 1 144 ? -0.474 -18.266 -7.207 1 98.44 144 VAL B CA 1
ATOM 3596 C C . VAL B 1 144 ? -0.813 -17.719 -5.824 1 98.44 144 VAL B C 1
ATOM 3598 O O . VAL B 1 144 ? -1.374 -18.422 -4.984 1 98.44 144 VAL B O 1
ATOM 3601 N N . ASN B 1 145 ? -0.475 -16.484 -5.617 1 98.19 145 ASN B N 1
ATOM 3602 C CA . ASN B 1 145 ? -0.812 -15.797 -4.379 1 98.19 145 ASN B CA 1
ATOM 3603 C C . ASN B 1 145 ? -2.234 -15.25 -4.414 1 98.19 145 ASN B C 1
ATOM 3605 O O . ASN B 1 145 ? -2.451 -14.094 -4.785 1 98.19 145 ASN B O 1
ATOM 3609 N N . ALA B 1 146 ? -3.176 -16.094 -3.918 1 96.56 146 ALA B N 1
ATOM 3610 C CA . ALA B 1 146 ? -4.586 -15.719 -4.004 1 96.56 146 ALA B CA 1
ATOM 3611 C C . ALA B 1 146 ? -5.168 -15.453 -2.621 1 96.56 146 ALA B C 1
ATOM 3613 O O . ALA B 1 146 ? -6.312 -15.008 -2.496 1 96.56 146 ALA B O 1
ATOM 3614 N N . ALA B 1 147 ? -4.414 -15.75 -1.553 1 96.25 147 ALA B N 1
ATOM 3615 C CA . ALA B 1 147 ? -4.879 -15.461 -0.198 1 96.25 147 ALA B CA 1
ATOM 3616 C C . ALA B 1 147 ? -5.09 -13.961 -0.001 1 96.25 147 ALA B C 1
ATOM 3618 O O . ALA B 1 147 ? -4.191 -13.164 -0.274 1 96.25 147 ALA B O 1
ATOM 3619 N N . ALA B 1 148 ? -6.297 -13.578 0.404 1 95.38 148 ALA B N 1
ATOM 3620 C CA . ALA B 1 148 ? -6.594 -12.164 0.649 1 95.38 148 ALA B CA 1
ATOM 3621 C C . ALA B 1 148 ? -7.852 -12.008 1.498 1 95.38 148 ALA B C 1
ATOM 3623 O O . ALA B 1 148 ? -8.695 -12.906 1.539 1 95.38 148 ALA B O 1
ATOM 3624 N N . ILE B 1 149 ? -7.902 -10.945 2.193 1 94.12 149 ILE B N 1
ATOM 3625 C CA . ILE B 1 149 ? -9.117 -10.523 2.883 1 94.12 149 ILE B CA 1
ATOM 3626 C C . ILE B 1 149 ? -9.539 -9.141 2.389 1 94.12 149 ILE B C 1
ATOM 3628 O O . ILE B 1 149 ? -8.711 -8.375 1.898 1 94.12 149 ILE B O 1
ATOM 3632 N N . ALA B 1 150 ? -10.805 -8.859 2.434 1 92.12 150 ALA B N 1
ATOM 3633 C CA . ALA B 1 150 ? -11.367 -7.59 1.988 1 92.12 150 ALA B CA 1
ATOM 3634 C C . ALA B 1 150 ? -12.391 -7.062 2.988 1 92.12 150 ALA B C 1
ATOM 3636 O O . ALA B 1 150 ? -13.594 -7.086 2.721 1 92.12 150 ALA B O 1
ATOM 3637 N N . PRO B 1 151 ? -11.906 -6.527 4.094 1 91 151 PRO B N 1
ATOM 3638 C CA . PRO B 1 151 ? -12.859 -5.969 5.051 1 91 151 PRO B CA 1
ATOM 3639 C C . PRO B 1 151 ? -13.672 -4.809 4.465 1 91 151 PRO B C 1
ATOM 3641 O O . PRO B 1 151 ? -13.109 -3.947 3.783 1 91 151 PRO B O 1
ATOM 3644 N N . LYS B 1 152 ? -14.969 -4.852 4.691 1 90.19 152 LYS B N 1
ATOM 3645 C CA . LYS B 1 152 ? -15.867 -3.768 4.305 1 90.19 152 LYS B CA 1
ATOM 3646 C C . LYS B 1 152 ? -16.156 -2.844 5.488 1 90.19 152 LYS B C 1
ATOM 3648 O O . LYS B 1 152 ? -17 -3.148 6.328 1 90.19 152 LYS B O 1
ATOM 3653 N N . LYS B 1 153 ? -15.5 -1.755 5.555 1 92.38 153 LYS B N 1
ATOM 3654 C CA . LYS B 1 153 ? -15.594 -0.782 6.641 1 92.38 153 LYS B CA 1
ATOM 3655 C C . LYS B 1 153 ? -14.977 0.553 6.234 1 92.38 153 LYS B C 1
ATOM 3657 O O . LYS B 1 153 ? -13.953 0.586 5.543 1 92.38 153 LYS B O 1
ATOM 3662 N N . MET B 1 154 ? -15.578 1.621 6.609 1 94.06 154 MET B N 1
ATOM 3663 C CA . MET B 1 154 ? -14.969 2.93 6.383 1 94.06 154 MET B CA 1
ATOM 3664 C C . MET B 1 154 ? -13.625 3.039 7.094 1 94.06 154 MET B C 1
ATOM 3666 O O . MET B 1 154 ? -13.477 2.568 8.227 1 94.06 154 MET B O 1
ATOM 3670 N N . LEU B 1 155 ? -12.672 3.65 6.434 1 95.06 155 LEU B N 1
ATOM 3671 C CA . LEU B 1 155 ? -11.383 3.865 7.078 1 95.06 155 LEU B CA 1
ATOM 3672 C C . LEU B 1 155 ? -11.523 4.758 8.305 1 95.06 155 LEU B C 1
ATOM 3674 O O . LEU B 1 155 ? -10.867 4.531 9.328 1 95.06 155 LEU B O 1
ATOM 3678 N N . LEU B 1 156 ? -12.383 5.703 8.203 1 94.25 156 LEU B N 1
ATOM 3679 C CA . LEU B 1 156 ? -12.609 6.637 9.305 1 94.25 156 LEU B CA 1
ATOM 3680 C C . LEU B 1 156 ? -13.141 5.91 10.531 1 94.25 156 LEU B C 1
ATOM 3682 O O . LEU B 1 156 ? -13.086 6.438 11.648 1 94.25 156 LEU B O 1
ATOM 3686 N N . ASP B 1 157 ? -13.656 4.727 10.336 1 93.81 157 ASP B N 1
ATOM 3687 C CA . ASP B 1 157 ? -14.195 3.922 11.43 1 93.81 157 ASP B CA 1
ATOM 3688 C C . ASP B 1 157 ? -13.281 2.73 11.727 1 93.81 157 ASP B C 1
ATOM 3690 O O . ASP B 1 157 ? -13.641 1.852 12.516 1 93.81 157 ASP B O 1
ATOM 3694 N N . SER B 1 158 ? -12.172 2.645 11.062 1 94.5 158 SER B N 1
ATOM 3695 C CA . SER B 1 158 ? -11.234 1.539 11.227 1 94.5 158 SER B CA 1
ATOM 3696 C C . SER B 1 158 ? -10.039 1.952 12.078 1 94.5 158 SER B C 1
ATOM 3698 O O . SER B 1 158 ? -9.547 3.078 11.961 1 94.5 158 SER B O 1
ATOM 3700 N N . SER B 1 159 ? -9.594 1.018 12.906 1 94.38 159 SER B N 1
ATOM 3701 C CA . SER B 1 159 ? -8.352 1.275 13.633 1 94.38 159 SER B CA 1
ATOM 3702 C C . SER B 1 159 ? -7.133 1.018 12.758 1 94.38 159 SER B C 1
ATOM 3704 O O . SER B 1 159 ? -7.23 0.34 11.727 1 94.38 159 SER B O 1
ATOM 3706 N N . GLY B 1 160 ? -6.023 1.58 13.188 1 96.31 160 GLY B N 1
ATOM 3707 C CA . GLY B 1 160 ? -4.773 1.257 12.523 1 96.31 160 GLY B CA 1
ATOM 3708 C C . GLY B 1 160 ? -4.465 -0.229 12.523 1 96.31 160 GLY B C 1
ATOM 3709 O O . GLY B 1 160 ? -3.939 -0.757 11.539 1 96.31 160 GLY B O 1
ATOM 3710 N N . ASP B 1 161 ? -4.875 -0.843 13.594 1 96.69 161 ASP B N 1
ATOM 3711 C CA . ASP B 1 161 ? -4.621 -2.275 13.719 1 96.69 161 ASP B CA 1
ATOM 3712 C C . ASP B 1 161 ? -5.434 -3.07 12.703 1 96.69 161 ASP B C 1
ATOM 3714 O O . ASP B 1 161 ? -4.953 -4.07 12.164 1 96.69 161 ASP B O 1
ATOM 3718 N N . GLU B 1 162 ? -6.641 -2.654 12.484 1 96.69 162 GLU B N 1
ATOM 3719 C CA . GLU B 1 162 ? -7.473 -3.32 11.484 1 96.69 162 GLU B CA 1
ATOM 3720 C C . GLU B 1 162 ? -6.895 -3.148 10.078 1 96.69 162 GLU B C 1
ATOM 3722 O O . GLU B 1 162 ? -6.848 -4.102 9.305 1 96.69 162 GLU B O 1
ATOM 3727 N N . LEU B 1 163 ? -6.52 -1.953 9.75 1 98.06 163 LEU B N 1
ATOM 3728 C CA . LEU B 1 163 ? -5.855 -1.7 8.477 1 98.06 163 LEU B CA 1
ATOM 3729 C C . LEU B 1 163 ? -4.59 -2.541 8.344 1 98.06 163 LEU B C 1
ATOM 3731 O O . LEU B 1 163 ? -4.355 -3.16 7.301 1 98.06 163 LEU B O 1
ATOM 3735 N N . LEU B 1 164 ? -3.846 -2.592 9.43 1 98.25 164 LEU B N 1
ATOM 3736 C CA . LEU B 1 164 ? -2.58 -3.318 9.422 1 98.25 164 LEU B CA 1
ATOM 3737 C C . LEU B 1 164 ? -2.814 -4.816 9.242 1 98.25 164 LEU B C 1
ATOM 3739 O O . LEU B 1 164 ? -2.018 -5.5 8.602 1 98.25 164 LEU B O 1
ATOM 3743 N N . HIS B 1 165 ? -3.816 -5.285 9.812 1 97.88 165 HIS B N 1
ATOM 3744 C CA . HIS B 1 165 ? -4.145 -6.695 9.641 1 97.88 165 HIS B CA 1
ATOM 3745 C C . HIS B 1 165 ? -4.379 -7.031 8.172 1 97.88 165 HIS B C 1
ATOM 3747 O O . HIS B 1 165 ? -3.896 -8.055 7.68 1 97.88 165 HIS B O 1
ATOM 3753 N N . CYS B 1 166 ? -5.113 -6.207 7.496 1 98 166 CYS B N 1
ATOM 3754 C CA . CYS B 1 166 ? -5.34 -6.398 6.066 1 98 166 CYS B CA 1
ATOM 3755 C C . CYS B 1 166 ? -4.023 -6.379 5.301 1 98 166 CYS B C 1
ATOM 3757 O O . CYS B 1 166 ? -3.787 -7.234 4.445 1 98 166 CYS B O 1
ATOM 3759 N N . LEU B 1 167 ? -3.166 -5.488 5.641 1 98.62 167 LEU B N 1
ATOM 3760 C CA . LEU B 1 167 ? -1.855 -5.383 5.008 1 98.62 167 LEU B CA 1
ATOM 3761 C C . LEU B 1 167 ? -0.998 -6.602 5.324 1 98.62 167 LEU B C 1
ATOM 3763 O O . LEU B 1 167 ? -0.204 -7.043 4.488 1 98.62 167 LEU B O 1
ATOM 3767 N N . SER B 1 168 ? -1.155 -7.141 6.5 1 98.56 168 SER B N 1
ATOM 3768 C CA . SER B 1 168 ? -0.403 -8.32 6.926 1 98.56 168 SER B CA 1
ATOM 3769 C C . SER B 1 168 ? -0.751 -9.531 6.07 1 98.56 168 SER B C 1
ATOM 3771 O O . SER B 1 168 ? 0.138 -10.266 5.633 1 98.56 168 SER B O 1
ATOM 3773 N N . VAL B 1 169 ? -1.956 -9.695 5.793 1 98.19 169 VAL B N 1
ATOM 3774 C CA . VAL B 1 169 ? -2.414 -10.852 5.035 1 98.19 169 VAL B CA 1
ATOM 3775 C C . VAL B 1 169 ? -2.174 -10.625 3.545 1 98.19 169 VAL B C 1
ATOM 3777 O O . VAL B 1 169 ? -1.524 -11.438 2.883 1 98.19 169 VAL B O 1
ATOM 3780 N N . ASN B 1 170 ? -2.621 -9.484 3.029 1 98.25 170 ASN B N 1
ATOM 3781 C CA . ASN B 1 170 ? -2.689 -9.25 1.592 1 98.25 170 ASN B CA 1
ATOM 3782 C C . ASN B 1 170 ? -1.321 -8.883 1.02 1 98.25 170 ASN B C 1
ATOM 3784 O O . ASN B 1 170 ? -1.125 -8.922 -0.197 1 98.25 170 ASN B O 1
ATOM 3788 N N . VAL B 1 171 ? -0.383 -8.492 1.881 1 98.56 171 VAL B N 1
ATOM 3789 C CA . VAL B 1 171 ? 0.876 -7.98 1.349 1 98.56 171 VAL B CA 1
ATOM 3790 C C . VAL B 1 171 ? 2.047 -8.711 2.006 1 98.56 171 VAL B C 1
ATOM 3792 O O . VAL B 1 171 ? 2.697 -9.547 1.376 1 98.56 171 VAL B O 1
ATOM 3795 N N . ALA B 1 172 ? 2.205 -8.531 3.32 1 98.56 172 ALA B N 1
ATOM 3796 C CA . ALA B 1 172 ? 3.371 -9.078 4.004 1 98.56 172 ALA B CA 1
ATOM 3797 C C . ALA B 1 172 ? 3.361 -10.602 3.967 1 98.56 172 ALA B C 1
ATOM 3799 O O . ALA B 1 172 ? 4.41 -11.234 3.82 1 98.56 172 ALA B O 1
ATOM 3800 N N . GLY B 1 173 ? 2.199 -11.188 4.18 1 98.44 173 GLY B N 1
ATOM 3801 C CA . GLY B 1 173 ? 2.078 -12.633 4.121 1 98.44 173 GLY B CA 1
ATOM 3802 C C . GLY B 1 173 ? 2.467 -13.211 2.771 1 98.44 173 GLY B C 1
ATOM 3803 O O . GLY B 1 173 ? 3.088 -14.273 2.701 1 98.44 173 GLY B O 1
ATOM 3804 N N . GLN B 1 174 ? 2.109 -12.547 1.725 1 97.81 174 GLN B N 1
ATOM 3805 C CA . GLN B 1 174 ? 2.457 -12.992 0.379 1 97.81 174 GLN B CA 1
ATOM 3806 C C . GLN B 1 174 ? 3.967 -12.953 0.16 1 97.81 174 GLN B C 1
ATOM 3808 O O . GLN B 1 174 ? 4.527 -13.828 -0.495 1 97.81 174 GLN B O 1
ATOM 3813 N N . LEU B 1 175 ? 4.582 -11.891 0.676 1 98.25 175 LEU B N 1
ATOM 3814 C CA . LEU B 1 175 ? 6.035 -11.797 0.597 1 98.25 175 LEU B CA 1
ATOM 3815 C C . LEU B 1 175 ? 6.695 -12.953 1.334 1 98.25 175 LEU B C 1
ATOM 3817 O O . LEU B 1 175 ? 7.684 -13.516 0.857 1 98.25 175 LEU B O 1
ATOM 3821 N N . ASN B 1 176 ? 6.172 -13.344 2.523 1 98.38 176 ASN B N 1
ATOM 3822 C CA . ASN B 1 176 ? 6.695 -14.484 3.268 1 98.38 176 ASN B CA 1
ATOM 3823 C C . ASN B 1 176 ? 6.715 -15.75 2.414 1 98.38 176 ASN B C 1
ATOM 3825 O O . ASN B 1 176 ? 7.703 -16.484 2.41 1 98.38 176 ASN B O 1
ATOM 3829 N N . VAL B 1 177 ? 5.664 -15.969 1.667 1 98.31 177 VAL B N 1
ATOM 3830 C CA . VAL B 1 177 ? 5.527 -17.172 0.853 1 98.31 177 VAL B CA 1
ATOM 3831 C C . VAL B 1 177 ? 6.512 -17.125 -0.315 1 98.31 177 VAL B C 1
ATOM 3833 O O . VAL B 1 177 ? 7.219 -18.094 -0.584 1 98.31 177 VAL B O 1
ATOM 3836 N N . ILE B 1 178 ? 6.586 -15.992 -1 1 98.12 178 ILE B N 1
ATOM 3837 C CA . ILE B 1 178 ? 7.477 -15.82 -2.143 1 98.12 178 ILE B CA 1
ATOM 3838 C C . ILE B 1 178 ? 8.914 -16.078 -1.716 1 98.12 178 ILE B C 1
ATOM 3840 O O . ILE B 1 178 ? 9.641 -16.844 -2.369 1 98.12 178 ILE B O 1
ATOM 3844 N N . ARG B 1 179 ? 9.305 -15.5 -0.617 1 96.88 179 ARG B N 1
ATOM 3845 C CA . ARG B 1 179 ? 10.68 -15.633 -0.142 1 96.88 179 ARG B CA 1
ATOM 3846 C C . ARG B 1 179 ? 10.992 -17.078 0.227 1 96.88 179 ARG B C 1
ATOM 3848 O O . ARG B 1 179 ? 12.07 -17.578 -0.098 1 96.88 179 ARG B O 1
ATOM 3855 N N . SER B 1 180 ? 10.086 -17.688 0.876 1 96.62 180 SER B N 1
ATOM 3856 C CA . SER B 1 180 ? 10.312 -19.047 1.371 1 96.62 180 SER B CA 1
ATOM 3857 C C . SER B 1 180 ? 10.391 -20.047 0.224 1 96.62 180 SER B C 1
ATOM 3859 O O . SER B 1 180 ? 11.133 -21.016 0.301 1 96.62 180 SER B O 1
ATOM 3861 N N . LEU B 1 181 ? 9.656 -19.828 -0.868 1 97.25 181 LEU B N 1
ATOM 3862 C CA . LEU B 1 181 ? 9.555 -20.812 -1.933 1 97.25 181 LEU B CA 1
ATOM 3863 C C . LEU B 1 181 ? 10.445 -20.438 -3.111 1 97.25 181 LEU B C 1
ATOM 3865 O O . LEU B 1 181 ? 10.555 -21.203 -4.078 1 97.25 181 LEU B O 1
ATOM 3869 N N . ARG B 1 182 ? 11.086 -19.297 -3.055 1 96.75 182 ARG B N 1
ATOM 3870 C CA . ARG B 1 182 ? 11.828 -18.75 -4.184 1 96.75 182 ARG B CA 1
ATOM 3871 C C . ARG B 1 182 ? 12.859 -19.766 -4.691 1 96.75 182 ARG B C 1
ATOM 3873 O O . ARG B 1 182 ? 12.914 -20.062 -5.887 1 96.75 182 ARG B O 1
ATOM 3880 N N . ASN B 1 183 ? 13.656 -20.312 -3.773 1 95.62 183 ASN B N 1
ATOM 3881 C CA . ASN B 1 183 ? 14.703 -21.234 -4.176 1 95.62 183 ASN B CA 1
ATOM 3882 C C . ASN B 1 183 ? 14.133 -22.5 -4.812 1 95.62 183 ASN B C 1
ATOM 3884 O O . ASN B 1 183 ? 14.688 -23.031 -5.777 1 95.62 183 ASN B O 1
ATOM 3888 N N . LEU B 1 184 ? 13.086 -23 -4.27 1 96.62 184 LEU B N 1
ATOM 3889 C CA . LEU B 1 184 ? 12.43 -24.172 -4.832 1 96.62 184 LEU B CA 1
ATOM 3890 C C . LEU B 1 184 ? 11.891 -23.875 -6.227 1 96.62 184 LEU B C 1
ATOM 3892 O O . LEU B 1 184 ? 12.023 -24.688 -7.137 1 96.62 184 LEU B O 1
ATOM 3896 N N . LEU B 1 185 ? 11.305 -22.703 -6.406 1 97.56 185 LEU B N 1
ATOM 3897 C CA . LEU B 1 185 ? 10.75 -22.312 -7.691 1 97.56 185 LEU B CA 1
ATOM 3898 C C . LEU B 1 185 ? 11.844 -22.156 -8.742 1 97.56 185 LEU B C 1
ATOM 3900 O O . LEU B 1 185 ? 11.672 -22.578 -9.891 1 97.56 185 LEU B O 1
ATOM 3904 N N . GLU B 1 186 ? 12.922 -21.641 -8.336 1 97 186 GLU B N 1
ATOM 3905 C CA . GLU B 1 186 ? 14.016 -21.359 -9.266 1 97 186 GLU B CA 1
ATOM 3906 C C . GLU B 1 186 ? 14.594 -22.641 -9.836 1 97 186 GLU B C 1
ATOM 3908 O O . GLU B 1 186 ? 15.297 -22.625 -10.852 1 97 186 GLU B O 1
ATOM 3913 N N . ARG B 1 187 ? 14.344 -23.781 -9.211 1 96.56 187 ARG B N 1
ATOM 3914 C CA . ARG B 1 187 ? 14.828 -25.078 -9.695 1 96.56 187 ARG B CA 1
ATOM 3915 C C . ARG B 1 187 ? 13.977 -25.562 -10.867 1 96.56 187 ARG B C 1
ATOM 3917 O O . ARG B 1 187 ? 14.383 -26.484 -11.586 1 96.56 187 ARG B O 1
ATOM 3924 N N . ALA B 1 188 ? 12.836 -25 -11.047 1 95.75 188 ALA B N 1
ATOM 3925 C CA . ALA B 1 188 ? 11.953 -25.391 -12.141 1 95.75 188 ALA B CA 1
ATOM 3926 C C . ALA B 1 188 ? 12.43 -24.797 -13.461 1 95.75 188 ALA B C 1
ATOM 3928 O O . ALA B 1 188 ? 13.227 -23.844 -13.477 1 95.75 188 ALA B O 1
ATOM 3929 N N . LYS B 1 189 ? 12 -25.328 -14.531 1 91.31 189 LYS B N 1
ATOM 3930 C CA . LYS B 1 189 ? 12.422 -24.875 -15.852 1 91.31 189 LYS B CA 1
ATOM 3931 C C . LYS B 1 189 ? 11.812 -23.516 -16.172 1 91.31 189 LYS B C 1
ATOM 3933 O O . LYS B 1 189 ? 12.5 -22.625 -16.703 1 91.31 189 LYS B O 1
ATOM 3938 N N . LYS B 1 190 ? 10.555 -23.328 -15.891 1 93.38 190 LYS B N 1
ATOM 3939 C CA . LYS B 1 190 ? 9.859 -22.078 -16.172 1 93.38 190 LYS B CA 1
ATOM 3940 C C . LYS B 1 190 ? 9.008 -21.641 -14.984 1 93.38 190 LYS B C 1
ATOM 3942 O O . LYS B 1 190 ? 7.777 -21.625 -15.062 1 93.38 190 LYS B O 1
ATOM 3947 N N . PRO B 1 191 ? 9.688 -21.266 -13.93 1 97.38 191 PRO B N 1
ATOM 3948 C CA . PRO B 1 191 ? 8.938 -20.875 -12.734 1 97.38 191 PRO B CA 1
ATOM 3949 C C . PRO B 1 191 ? 8.172 -19.578 -12.922 1 97.38 191 PRO B C 1
ATOM 3951 O O . PRO B 1 191 ? 8.641 -18.672 -13.617 1 97.38 191 PRO B O 1
ATOM 3954 N N . HIS B 1 192 ? 6.973 -19.531 -12.336 1 97.75 192 HIS B N 1
ATOM 3955 C CA . HIS B 1 192 ? 6.027 -18.438 -12.531 1 97.75 192 HIS B CA 1
ATOM 3956 C C . HIS B 1 192 ? 5.348 -18.062 -11.219 1 97.75 192 HIS B C 1
ATOM 3958 O O . HIS B 1 192 ? 4.773 -18.922 -10.539 1 97.75 192 HIS B O 1
ATOM 3964 N N . ILE B 1 193 ? 5.5 -16.844 -10.805 1 98.44 193 ILE B N 1
ATOM 3965 C CA . ILE B 1 193 ? 4.773 -16.328 -9.648 1 98.44 193 ILE B CA 1
ATOM 3966 C C . ILE B 1 193 ? 3.645 -15.406 -10.117 1 98.44 193 ILE B C 1
ATOM 3968 O O . ILE B 1 193 ? 3.867 -14.492 -10.914 1 98.44 193 ILE B O 1
ATOM 3972 N N . ILE B 1 194 ? 2.453 -15.664 -9.625 1 98.38 194 ILE B N 1
ATOM 3973 C CA . ILE B 1 194 ? 1.258 -14.914 -9.984 1 98.38 194 ILE B CA 1
ATOM 3974 C C . ILE B 1 194 ? 0.692 -14.219 -8.75 1 98.38 194 ILE B C 1
ATOM 3976 O O . ILE B 1 194 ? 0.341 -14.875 -7.766 1 98.38 194 ILE B O 1
ATOM 3980 N N . ASN B 1 195 ? 0.666 -12.906 -8.75 1 98 195 ASN B N 1
ATOM 3981 C CA . ASN B 1 195 ? 0.009 -12.109 -7.719 1 98 195 ASN B CA 1
ATOM 3982 C C . ASN B 1 195 ? -1.359 -11.617 -8.18 1 98 195 ASN B C 1
ATOM 3984 O O . ASN B 1 195 ? -1.524 -11.219 -9.336 1 98 195 ASN B O 1
ATOM 3988 N N . ILE B 1 196 ? -2.32 -11.656 -7.285 1 96.38 196 ILE B N 1
ATOM 3989 C CA . ILE B 1 196 ? -3.682 -11.234 -7.59 1 96.38 196 ILE B CA 1
ATOM 3990 C C . ILE B 1 196 ? -3.943 -9.859 -6.977 1 96.38 196 ILE B C 1
ATOM 3992 O O . ILE B 1 196 ? -4.16 -9.742 -5.77 1 96.38 196 ILE B O 1
ATOM 3996 N N . ALA B 1 197 ? -3.959 -8.883 -7.789 1 94.31 197 ALA B N 1
ATOM 3997 C CA . ALA B 1 197 ? -4.297 -7.531 -7.352 1 94.31 197 ALA B CA 1
ATOM 3998 C C . ALA B 1 197 ? -5.785 -7.25 -7.543 1 94.31 197 ALA B C 1
ATOM 4000 O O . ALA B 1 197 ? -6.629 -8.102 -7.25 1 94.31 197 ALA B O 1
ATOM 4001 N N . SER B 1 198 ? -6.141 -5.992 -7.777 1 88.25 198 SER B N 1
ATOM 4002 C CA . SER B 1 198 ? -7.504 -5.516 -7.969 1 88.25 198 SER B CA 1
ATOM 4003 C C . SER B 1 198 ? -7.531 -4.223 -8.773 1 88.25 198 SER B C 1
ATOM 4005 O O . SER B 1 198 ? -6.527 -3.508 -8.836 1 88.25 198 SER B O 1
ATOM 4007 N N . ALA B 1 199 ? -8.656 -4.039 -9.422 1 85.25 199 ALA B N 1
ATOM 4008 C CA . ALA B 1 199 ? -8.883 -2.709 -9.977 1 85.25 199 ALA B CA 1
ATOM 4009 C C . ALA B 1 199 ? -8.711 -1.631 -8.914 1 85.25 199 ALA B C 1
ATOM 4011 O O . ALA B 1 199 ? -8.266 -0.519 -9.211 1 85.25 199 ALA B O 1
ATOM 4012 N N . LEU B 1 200 ? -8.93 -1.97 -7.742 1 86 200 LEU B N 1
ATOM 4013 C CA . LEU B 1 200 ? -8.906 -1.033 -6.621 1 86 200 LEU B CA 1
ATOM 4014 C C . LEU B 1 200 ? -7.473 -0.742 -6.191 1 86 200 LEU B C 1
ATOM 4016 O O . LEU B 1 200 ? -7.23 0.154 -5.379 1 86 200 LEU B O 1
ATOM 4020 N N . ALA B 1 201 ? -6.555 -1.43 -6.73 1 86.69 201 ALA B N 1
ATOM 4021 C CA . ALA B 1 201 ? -5.148 -1.102 -6.504 1 86.69 201 ALA B CA 1
ATOM 4022 C C . ALA B 1 201 ? -4.781 0.225 -7.164 1 86.69 201 ALA B C 1
ATOM 4024 O O . ALA B 1 201 ? -3.842 0.899 -6.734 1 86.69 201 ALA B O 1
ATOM 4025 N N . HIS B 1 202 ? -5.543 0.539 -8.172 1 86.44 202 HIS B N 1
ATOM 4026 C CA . HIS B 1 202 ? -5.227 1.69 -9.008 1 86.44 202 HIS B CA 1
ATOM 4027 C C . HIS B 1 202 ? -6.055 2.906 -8.609 1 86.44 202 HIS B C 1
ATOM 4029 O O . HIS B 1 202 ? -5.684 4.043 -8.914 1 86.44 202 HIS B O 1
ATOM 4035 N N . PHE B 1 203 ? -7.121 2.654 -8 1 85.94 203 PHE B N 1
ATOM 4036 C CA . PHE B 1 203 ? -8.039 3.715 -7.609 1 85.94 203 PHE B CA 1
ATOM 4037 C C . PHE B 1 203 ? -8.977 3.238 -6.504 1 85.94 203 PHE B C 1
ATOM 4039 O O . PHE B 1 203 ? -9.797 2.338 -6.719 1 85.94 203 PHE B O 1
ATOM 4046 N N . SER B 1 204 ? -8.938 3.869 -5.363 1 87.69 204 SER B N 1
ATOM 4047 C CA . SER B 1 204 ? -9.594 3.34 -4.172 1 87.69 204 SER B CA 1
ATOM 4048 C C . SER B 1 204 ? -11.07 3.727 -4.137 1 87.69 204 SER B C 1
ATOM 4050 O O . SER B 1 204 ? -11.484 4.676 -4.801 1 87.69 204 SER B O 1
ATOM 4052 N N . ALA B 1 205 ? -11.867 2.957 -3.385 1 83.94 205 ALA B N 1
ATOM 4053 C CA . ALA B 1 205 ? -13.297 3.209 -3.223 1 83.94 205 ALA B CA 1
ATOM 4054 C C . ALA B 1 205 ? -13.664 3.322 -1.746 1 83.94 205 ALA B C 1
ATOM 4056 O O . ALA B 1 205 ? -13 2.74 -0.886 1 83.94 205 ALA B O 1
ATOM 4057 N N . VAL B 1 206 ? -14.773 4.027 -1.537 1 88.06 206 VAL B N 1
ATOM 4058 C CA . VAL B 1 206 ? -15.297 4.195 -0.186 1 88.06 206 VAL B CA 1
ATOM 4059 C C . VAL B 1 206 ? -15.812 2.857 0.341 1 88.06 206 VAL B C 1
ATOM 4061 O O . VAL B 1 206 ? -16.453 2.096 -0.393 1 88.06 206 VAL B O 1
ATOM 4064 N N . GLY B 1 207 ? -15.445 2.568 1.555 1 89.62 207 GLY B N 1
ATOM 4065 C CA . GLY B 1 207 ? -15.992 1.388 2.209 1 89.62 207 GLY B CA 1
ATOM 4066 C C . GLY B 1 207 ? -15.078 0.181 2.121 1 89.62 207 GLY B C 1
ATOM 4067 O O . GLY B 1 207 ? -15.328 -0.84 2.766 1 89.62 207 GLY B O 1
ATOM 4068 N N . VAL B 1 208 ? -14.031 0.255 1.328 1 91.81 208 VAL B N 1
ATOM 4069 C CA . VAL B 1 208 ? -13.078 -0.843 1.203 1 91.81 208 VAL B CA 1
ATOM 4070 C C . VAL B 1 208 ? -11.656 -0.296 1.214 1 91.81 208 VAL B C 1
ATOM 4072 O O . VAL B 1 208 ? -10.789 -0.773 0.47 1 91.81 208 VAL B O 1
ATOM 4075 N N . GLY B 1 209 ? -11.484 0.662 1.99 1 94.81 209 GLY B N 1
ATOM 4076 C CA . GLY B 1 209 ? -10.219 1.382 1.997 1 94.81 209 GLY B CA 1
ATOM 4077 C C . GLY B 1 209 ? -9.039 0.512 2.383 1 94.81 209 GLY B C 1
ATOM 4078 O O . GLY B 1 209 ? -7.961 0.628 1.8 1 94.81 209 GLY B O 1
ATOM 4079 N N . ALA B 1 210 ? -9.266 -0.345 3.396 1 96.69 210 ALA B N 1
ATOM 4080 C CA . ALA B 1 210 ? -8.172 -1.219 3.814 1 96.69 210 ALA B CA 1
ATOM 4081 C C . ALA B 1 210 ? -7.781 -2.18 2.695 1 96.69 210 ALA B C 1
ATOM 4083 O O . ALA B 1 210 ? -6.59 -2.406 2.453 1 96.69 210 ALA B O 1
ATOM 4084 N N . TYR B 1 211 ? -8.75 -2.697 2.018 1 95.12 211 TYR B N 1
ATOM 4085 C CA . TYR B 1 211 ? -8.508 -3.607 0.903 1 95.12 211 TYR B CA 1
ATOM 4086 C C . TYR B 1 211 ? -7.805 -2.889 -0.245 1 95.12 211 TYR B C 1
ATOM 4088 O O . TYR B 1 211 ? -6.789 -3.365 -0.756 1 95.12 211 TYR B O 1
ATOM 4096 N N . ALA B 1 212 ? -8.32 -1.735 -0.626 1 95.38 212 ALA B N 1
ATOM 4097 C CA . ALA B 1 212 ? -7.734 -0.96 -1.716 1 95.38 212 ALA B CA 1
ATOM 4098 C C . ALA B 1 212 ? -6.289 -0.59 -1.408 1 95.38 212 ALA B C 1
ATOM 4100 O O . ALA B 1 212 ? -5.414 -0.705 -2.271 1 95.38 212 ALA B O 1
ATOM 4101 N N . ALA B 1 213 ? -6.055 -0.194 -0.192 1 97.94 213 ALA B N 1
ATOM 4102 C CA . ALA B 1 213 ? -4.695 0.152 0.217 1 97.94 213 ALA B CA 1
ATOM 4103 C C . ALA B 1 213 ? -3.768 -1.058 0.122 1 97.94 213 ALA B C 1
ATOM 4105 O O . ALA B 1 213 ? -2.629 -0.941 -0.333 1 97.94 213 ALA B O 1
ATOM 4106 N N . SER B 1 214 ? -4.219 -2.18 0.562 1 98 214 SER B N 1
ATOM 4107 C CA . SER B 1 214 ? -3.412 -3.395 0.518 1 98 214 SER B CA 1
ATOM 4108 C C . SER B 1 214 ? -3.092 -3.793 -0.919 1 98 214 SER B C 1
ATOM 4110 O O . SER B 1 214 ? -1.98 -4.242 -1.211 1 98 214 SER B O 1
ATOM 4112 N N . LYS B 1 215 ? -4.039 -3.65 -1.755 1 96.75 215 LYS B N 1
ATOM 4113 C CA . LYS B 1 215 ? -3.816 -4.039 -3.145 1 96.75 215 LYS B CA 1
ATOM 4114 C C . LYS B 1 215 ? -2.908 -3.037 -3.854 1 96.75 215 LYS B C 1
ATOM 4116 O O . LYS B 1 215 ? -2.125 -3.414 -4.727 1 96.75 215 LYS B O 1
ATOM 4121 N N . ALA B 1 216 ? -3.023 -1.788 -3.484 1 97.06 216 ALA B N 1
ATOM 4122 C CA . ALA B 1 216 ? -2.057 -0.813 -3.982 1 97.06 216 ALA B CA 1
ATOM 4123 C C . ALA B 1 216 ? -0.641 -1.167 -3.535 1 97.06 216 ALA B C 1
ATOM 4125 O O . ALA B 1 216 ? 0.299 -1.115 -4.332 1 97.06 216 ALA B O 1
ATOM 4126 N N . ALA B 1 217 ? -0.509 -1.475 -2.307 1 98.31 217 ALA B N 1
ATOM 4127 C CA . ALA B 1 217 ? 0.79 -1.881 -1.776 1 98.31 217 ALA B CA 1
ATOM 4128 C C . ALA B 1 217 ? 1.302 -3.135 -2.479 1 98.31 217 ALA B C 1
ATOM 4130 O O . ALA B 1 217 ? 2.486 -3.232 -2.805 1 98.31 217 ALA B O 1
ATOM 4131 N N . LEU B 1 218 ? 0.433 -4.07 -2.695 1 98.12 218 LEU B N 1
ATOM 4132 C CA . LEU B 1 218 ? 0.814 -5.309 -3.361 1 98.12 218 LEU B CA 1
ATOM 4133 C C . LEU B 1 218 ? 1.316 -5.035 -4.773 1 98.12 218 LEU B C 1
ATOM 4135 O O . LEU B 1 218 ? 2.291 -5.645 -5.223 1 98.12 218 LEU B O 1
ATOM 4139 N N . LEU B 1 219 ? 0.6 -4.227 -5.484 1 96.75 219 LEU B N 1
ATOM 4140 C CA . LEU B 1 219 ? 1.043 -3.824 -6.816 1 96.75 219 LEU B CA 1
ATOM 4141 C C . LEU B 1 219 ? 2.469 -3.285 -6.773 1 96.75 219 LEU B C 1
ATOM 4143 O O . LEU B 1 219 ? 3.303 -3.656 -7.605 1 96.75 219 LEU B O 1
ATOM 4147 N N . SER B 1 220 ? 2.75 -2.434 -5.84 1 97 220 SER B N 1
ATOM 4148 C CA . SER B 1 220 ? 4.086 -1.873 -5.672 1 97 220 SER B CA 1
ATOM 4149 C C . SER B 1 220 ? 5.105 -2.959 -5.34 1 97 220 SER B C 1
ATOM 4151 O O . SER B 1 220 ? 6.211 -2.967 -5.887 1 97 220 SER B O 1
ATOM 4153 N N . VAL B 1 221 ? 4.754 -3.83 -4.469 1 97.75 221 VAL B N 1
ATOM 4154 C CA . VAL B 1 221 ? 5.621 -4.941 -4.098 1 97.75 221 VAL B CA 1
ATOM 4155 C C . VAL B 1 221 ? 5.926 -5.793 -5.324 1 97.75 221 VAL B C 1
ATOM 4157 O O . VAL B 1 221 ? 7.074 -6.191 -5.543 1 97.75 221 VAL B O 1
ATOM 4160 N N . HIS B 1 222 ? 4.902 -6.066 -6.094 1 97.25 222 HIS B N 1
ATOM 4161 C CA . HIS B 1 222 ? 5.082 -6.824 -7.328 1 97.25 222 HIS B CA 1
ATOM 4162 C C . HIS B 1 222 ? 6.121 -6.164 -8.234 1 97.25 222 HIS B C 1
ATOM 4164 O O . HIS B 1 222 ? 7.039 -6.828 -8.719 1 97.25 222 HIS B O 1
ATOM 4170 N N . GLU B 1 223 ? 5.945 -4.895 -8.453 1 94.88 223 GLU B N 1
ATOM 4171 C CA . GLU B 1 223 ? 6.855 -4.141 -9.312 1 94.88 223 GLU B CA 1
ATOM 4172 C C . GLU B 1 223 ? 8.297 -4.238 -8.812 1 94.88 223 GLU B C 1
ATOM 4174 O O . GLU B 1 223 ? 9.219 -4.434 -9.602 1 94.88 223 GLU B O 1
ATOM 4179 N N . THR B 1 224 ? 8.43 -4.078 -7.531 1 95.12 224 THR B N 1
ATOM 4180 C CA . THR B 1 224 ? 9.758 -4.125 -6.934 1 95.12 224 THR B CA 1
ATOM 4181 C C . THR B 1 224 ? 10.367 -5.512 -7.094 1 95.12 224 THR B C 1
ATOM 4183 O O . THR B 1 224 ? 11.516 -5.645 -7.527 1 95.12 224 THR B O 1
ATOM 4186 N N . LEU B 1 225 ? 9.633 -6.496 -6.797 1 96.44 225 LEU B N 1
ATOM 4187 C CA . LEU B 1 225 ? 10.125 -7.867 -6.863 1 96.44 225 LEU B CA 1
ATOM 4188 C C . LEU B 1 225 ? 10.508 -8.242 -8.289 1 96.44 225 LEU B C 1
ATOM 4190 O O . LEU B 1 225 ? 11.531 -8.883 -8.516 1 96.44 225 LEU B O 1
ATOM 4194 N N . GLU B 1 226 ? 9.664 -7.914 -9.203 1 95.06 226 GLU B N 1
ATOM 4195 C CA . GLU B 1 226 ? 9.938 -8.195 -10.609 1 95.06 226 GLU B CA 1
ATOM 4196 C C . GLU B 1 226 ? 11.297 -7.648 -11.023 1 95.06 226 GLU B C 1
ATOM 4198 O O . GLU B 1 226 ? 12.078 -8.344 -11.68 1 95.06 226 GLU B O 1
ATOM 4203 N N . ASN B 1 227 ? 11.5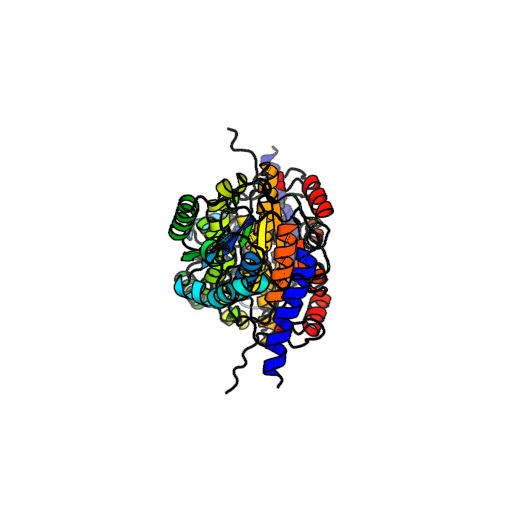62 -6.488 -10.633 1 92.81 227 ASN B N 1
ATOM 4204 C CA . ASN B 1 227 ? 12.812 -5.848 -11.023 1 92.81 227 ASN B CA 1
ATOM 4205 C C . ASN B 1 227 ? 13.992 -6.391 -10.227 1 92.81 227 ASN B C 1
ATOM 4207 O O . ASN B 1 227 ? 15.102 -6.496 -10.75 1 92.81 227 ASN B O 1
ATOM 4211 N N . GLU B 1 228 ? 13.828 -6.699 -8.977 1 93.56 228 GLU B N 1
ATOM 4212 C CA . GLU B 1 228 ? 14.891 -7.316 -8.188 1 93.56 228 GLU B CA 1
ATOM 4213 C C . GLU B 1 228 ? 15.266 -8.688 -8.742 1 93.56 228 GLU B C 1
ATOM 4215 O O . GLU B 1 228 ? 16.453 -9.023 -8.836 1 93.56 228 GLU B O 1
ATOM 4220 N N . LEU B 1 229 ? 14.289 -9.406 -9.109 1 94.81 229 LEU B N 1
ATOM 4221 C CA . LEU B 1 229 ? 14.539 -10.719 -9.695 1 94.81 229 LEU B CA 1
ATOM 4222 C C . LEU B 1 229 ? 15.305 -10.594 -11.008 1 94.81 229 LEU B C 1
ATOM 4224 O O . LEU B 1 229 ? 16.25 -11.352 -11.258 1 94.81 229 LEU B O 1
ATOM 4228 N N . ARG B 1 230 ? 14.891 -9.672 -11.766 1 91.38 230 ARG B N 1
ATOM 4229 C CA . ARG B 1 230 ? 15.578 -9.43 -13.031 1 91.38 230 ARG B CA 1
ATOM 4230 C C . ARG B 1 230 ? 17.031 -9.055 -12.789 1 91.38 230 ARG B C 1
ATOM 4232 O O . ARG B 1 230 ? 17.938 -9.555 -13.477 1 91.38 230 ARG B O 1
ATOM 4239 N N . GLN B 1 231 ? 17.266 -8.242 -11.852 1 90.12 231 GLN B N 1
ATOM 4240 C CA . GLN B 1 231 ? 18.609 -7.797 -11.539 1 90.12 231 GLN B CA 1
ATOM 4241 C C . GLN B 1 231 ? 19.484 -8.961 -11.062 1 90.12 231 GLN B C 1
ATOM 4243 O O . GLN B 1 231 ? 20.688 -8.984 -11.305 1 90.12 231 GLN B O 1
ATOM 4248 N N . GLN B 1 232 ? 18.875 -9.883 -10.492 1 92.81 232 GLN B N 1
ATOM 4249 C CA . GLN B 1 232 ? 19.609 -11.055 -9.984 1 92.81 232 GLN B CA 1
ATOM 4250 C C . GLN B 1 232 ? 19.641 -12.164 -11.031 1 92.81 232 GLN B C 1
ATOM 4252 O O . GLN B 1 232 ? 20.078 -13.281 -10.742 1 92.81 232 GLN B O 1
ATOM 4257 N N . HIS B 1 233 ? 19.109 -11.883 -12.156 1 94.62 233 HIS B N 1
ATOM 4258 C CA . HIS B 1 233 ? 19.062 -12.828 -13.258 1 94.62 233 HIS B CA 1
ATOM 4259 C C . HIS B 1 233 ? 18.344 -14.117 -12.859 1 94.62 233 HIS B C 1
ATOM 4261 O O . HIS B 1 233 ? 18.797 -15.211 -13.188 1 94.62 233 HIS B O 1
ATOM 4267 N N . SER B 1 234 ? 17.375 -13.906 -12.047 1 96.25 234 SER B N 1
ATOM 4268 C CA . SER B 1 234 ? 16.5 -15.039 -1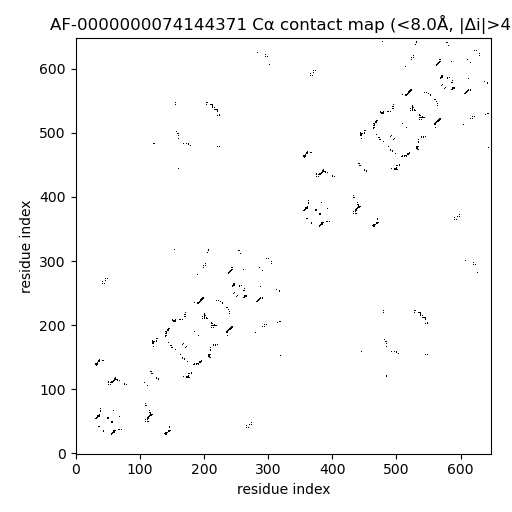1.711 1 96.25 234 SER B CA 1
ATOM 4269 C C . SER B 1 234 ? 15.703 -15.508 -12.922 1 96.25 234 SER B C 1
ATOM 4271 O O . SER B 1 234 ? 15.344 -14.703 -13.781 1 96.25 234 SER B O 1
ATOM 4273 N N . ASN B 1 235 ? 15.406 -16.797 -12.969 1 97.12 235 ASN B N 1
ATOM 4274 C CA . ASN B 1 235 ? 14.609 -17.328 -14.078 1 97.12 235 ASN B CA 1
ATOM 4275 C C . ASN B 1 235 ? 13.117 -17.25 -13.781 1 97.12 235 ASN B C 1
ATOM 4277 O O . ASN B 1 235 ? 12.297 -17.703 -14.578 1 97.12 235 ASN B O 1
ATOM 4281 N N . ILE B 1 236 ? 12.758 -16.672 -12.656 1 97.88 236 ILE B N 1
ATOM 4282 C CA . ILE B 1 236 ? 11.352 -16.578 -12.266 1 97.88 236 ILE B CA 1
ATOM 4283 C C . ILE B 1 236 ? 10.688 -15.438 -13.023 1 97.88 236 ILE B C 1
ATOM 4285 O O . ILE B 1 236 ? 11.148 -14.297 -12.977 1 97.88 236 ILE B O 1
ATOM 4289 N N . ASP B 1 237 ? 9.578 -15.773 -13.734 1 97.38 237 ASP B N 1
ATOM 4290 C CA . ASP B 1 237 ? 8.719 -14.75 -14.328 1 97.38 237 ASP B CA 1
ATOM 4291 C C . ASP B 1 237 ? 7.559 -14.406 -13.406 1 97.38 237 ASP B C 1
ATOM 4293 O O . ASP B 1 237 ? 7.164 -15.219 -12.562 1 97.38 237 ASP B O 1
ATOM 4297 N N . MET B 1 238 ? 7.055 -13.219 -13.57 1 97.31 238 MET B N 1
ATOM 4298 C CA . MET B 1 238 ? 5.961 -12.797 -12.703 1 97.31 238 MET B CA 1
ATOM 4299 C C . MET B 1 238 ? 4.785 -12.281 -13.516 1 97.31 238 MET B C 1
ATOM 4301 O O . MET B 1 238 ? 4.969 -11.75 -14.617 1 97.31 238 MET B O 1
ATOM 4305 N N . SER B 1 239 ? 3.611 -12.484 -12.984 1 97.56 239 SER B N 1
ATOM 4306 C CA . SER B 1 239 ? 2.381 -11.914 -13.523 1 97.56 239 SER B CA 1
ATOM 4307 C C . SER B 1 239 ? 1.568 -11.219 -12.438 1 97.56 239 SER B C 1
ATOM 4309 O O . SER B 1 239 ? 1.536 -11.68 -11.289 1 97.56 239 SER B O 1
ATOM 4311 N N . LEU B 1 240 ? 0.977 -10.164 -12.805 1 96.69 240 LEU B N 1
ATOM 4312 C CA . LEU B 1 240 ? 0.028 -9.453 -11.953 1 96.69 240 LEU B CA 1
ATOM 4313 C C . LEU B 1 240 ? -1.35 -9.398 -12.602 1 96.69 240 LEU B C 1
ATOM 4315 O O . LEU B 1 240 ? -1.484 -8.953 -13.742 1 96.69 240 LEU B O 1
ATOM 4319 N N . TYR B 1 241 ? -2.332 -9.914 -11.914 1 95.44 241 TYR B N 1
ATOM 4320 C CA . TYR B 1 241 ? -3.709 -9.859 -12.391 1 95.44 241 TYR B CA 1
ATOM 4321 C C . TYR B 1 241 ? -4.508 -8.797 -11.648 1 95.44 241 TYR B C 1
ATOM 4323 O O . TYR B 1 241 ? -4.598 -8.82 -10.422 1 95.44 241 TYR B O 1
ATOM 4331 N N . SER B 1 242 ? -5.055 -7.887 -12.336 1 93.25 242 SER B N 1
ATOM 4332 C CA . SER B 1 242 ? -5.973 -6.891 -11.789 1 93.25 242 SER B CA 1
ATOM 4333 C C . SER B 1 242 ? -7.406 -7.16 -12.227 1 93.25 242 SER B C 1
ATOM 4335 O O . SER B 1 242 ? -7.738 -7.023 -13.406 1 93.25 242 SER B O 1
ATOM 4337 N N . PHE B 1 243 ? -8.195 -7.434 -11.234 1 89.06 243 PHE B N 1
ATOM 4338 C CA . PHE B 1 243 ? -9.57 -7.809 -11.547 1 89.06 243 PHE B CA 1
ATOM 4339 C C . PHE B 1 243 ? -10.547 -6.762 -11.023 1 89.06 243 PHE B C 1
ATOM 4341 O O . PHE B 1 243 ? -10.25 -6.051 -10.062 1 89.06 243 PHE B O 1
ATOM 4348 N N . GLY B 1 244 ? -11.648 -6.727 -11.688 1 82.06 244 GLY B N 1
ATOM 4349 C CA . GLY B 1 244 ? -12.781 -5.957 -11.188 1 82.06 244 GLY B CA 1
ATOM 4350 C C . GLY B 1 244 ? -13.594 -6.699 -10.148 1 82.06 244 GLY B C 1
ATOM 4351 O O . GLY B 1 244 ? -13.102 -7.637 -9.516 1 82.06 244 GLY B O 1
ATOM 4352 N N . GLN B 1 245 ? -14.836 -6.293 -9.898 1 67.19 245 GLN B N 1
ATOM 4353 C CA . GLN B 1 245 ? -15.68 -6.855 -8.852 1 67.19 245 GLN B CA 1
ATOM 4354 C C . GLN B 1 245 ? -16.125 -8.273 -9.203 1 67.19 245 GLN B C 1
ATOM 4356 O O . GLN B 1 245 ? -16.516 -8.539 -10.336 1 67.19 245 GLN B O 1
ATOM 4361 N N . PHE B 1 246 ? -15.75 -9.195 -8.211 1 59.44 246 PHE B N 1
ATOM 4362 C CA . PHE B 1 246 ? -16.188 -10.578 -8.305 1 59.44 246 PHE B CA 1
ATOM 4363 C C . PHE B 1 246 ? -17.531 -10.766 -7.602 1 59.44 246 PHE B C 1
ATOM 4365 O O . PHE B 1 246 ? -17.859 -10.039 -6.66 1 59.44 246 PHE B O 1
ATOM 4372 N N . GLU B 1 247 ? -18.328 -11.641 -8.164 1 54.09 247 GLU B N 1
ATOM 4373 C CA . GLU B 1 247 ? -19.359 -12.203 -7.285 1 54.09 247 GLU B CA 1
ATOM 4374 C C . GLU B 1 247 ? -18.719 -13.016 -6.16 1 54.09 247 GLU B C 1
ATOM 4376 O O . GLU B 1 247 ? -18.125 -14.062 -6.406 1 54.09 247 GLU B O 1
ATOM 4381 N N . SER B 1 248 ? -18.203 -12.531 -5.16 1 54.66 248 SER B N 1
ATOM 4382 C CA . SER B 1 248 ? -17.609 -13.25 -4.043 1 54.66 248 SER B CA 1
ATOM 4383 C C . SER B 1 248 ? -18.297 -12.906 -2.729 1 54.66 248 SER B C 1
ATOM 4385 O O . SER B 1 248 ? -18.938 -11.859 -2.617 1 54.66 248 SER B O 1
ATOM 4387 N N . PRO B 1 249 ? -18.438 -13.992 -1.977 1 47.09 249 PRO B N 1
ATOM 4388 C CA . PRO B 1 249 ? -18.922 -13.633 -0.646 1 47.09 249 PRO B CA 1
ATOM 4389 C C . PRO B 1 249 ? -18.281 -12.359 -0.103 1 47.09 249 PRO B C 1
ATOM 4391 O O . PRO B 1 249 ? -18.875 -11.695 0.757 1 47.09 249 PRO B O 1
ATOM 4394 N N . MET B 1 250 ? -17.078 -12.109 -0.661 1 47.31 250 MET B N 1
ATOM 4395 C CA . MET B 1 250 ? -16.406 -10.906 -0.183 1 47.31 250 MET B CA 1
ATOM 4396 C C . MET B 1 250 ? -17.125 -9.648 -0.686 1 47.31 250 MET B C 1
ATOM 4398 O O . MET B 1 250 ? -17.094 -8.617 -0.021 1 47.31 250 MET B O 1
ATOM 4402 N N . PHE B 1 251 ? -17.609 -9.688 -1.933 1 50.91 251 PHE B N 1
ATOM 4403 C CA . PHE B 1 251 ? -18.344 -8.586 -2.531 1 50.91 251 PHE B CA 1
ATOM 4404 C C . PHE B 1 251 ? -19.766 -9.016 -2.92 1 50.91 251 PHE B C 1
ATOM 4406 O O . PHE B 1 251 ? -20 -9.414 -4.062 1 50.91 251 PHE B O 1
ATOM 4413 N N . PRO B 1 252 ? -20.688 -9.172 -2.039 1 44.75 252 PRO B N 1
ATOM 4414 C CA . PRO B 1 252 ? -22.016 -9.57 -2.52 1 44.75 252 PRO B CA 1
ATOM 4415 C C . PRO B 1 252 ? -22.531 -8.672 -3.643 1 44.75 252 PRO B C 1
ATOM 4417 O O . PRO B 1 252 ? -21.922 -7.637 -3.938 1 44.75 252 PRO B O 1
ATOM 4420 N N . GLU B 1 253 ? -23.781 -8.789 -4.184 1 46.19 253 GLU B N 1
ATOM 4421 C CA . GLU B 1 253 ? -24.578 -8.453 -5.363 1 46.19 253 GLU B CA 1
ATOM 4422 C C . GLU B 1 253 ? -24.469 -6.969 -5.695 1 46.19 253 GLU B C 1
ATOM 4424 O O . GLU B 1 253 ? -25.031 -6.508 -6.695 1 46.19 253 GLU B O 1
ATOM 4429 N N . ASP B 1 254 ? -23.922 -6.074 -4.918 1 45.69 254 ASP B N 1
ATOM 4430 C CA . ASP B 1 254 ? -24.516 -4.758 -5.141 1 45.69 254 ASP B CA 1
ATOM 4431 C C . ASP B 1 254 ? -23.656 -3.928 -6.094 1 45.69 254 ASP B C 1
ATOM 4433 O O . ASP B 1 254 ? -22.812 -3.148 -5.656 1 45.69 254 ASP B O 1
ATOM 4437 N N . THR B 1 255 ? -23.344 -4.543 -7.195 1 49.34 255 THR B N 1
ATOM 4438 C CA . THR B 1 255 ? -22.656 -3.607 -8.078 1 49.34 255 THR B CA 1
ATOM 4439 C C . THR B 1 255 ? -23.641 -2.594 -8.664 1 49.34 255 THR B C 1
ATOM 4441 O O . THR B 1 255 ? -24.641 -2.973 -9.266 1 49.34 255 THR B O 1
ATOM 4444 N N . PRO B 1 256 ? -23.5 -1.439 -8.359 1 45.41 256 PRO B N 1
ATOM 4445 C CA . PRO B 1 256 ? -24.516 -0.528 -8.875 1 45.41 256 PRO B CA 1
ATOM 4446 C C . PRO B 1 256 ? -24.672 -0.606 -10.391 1 45.41 256 PRO B C 1
ATOM 4448 O O . PRO B 1 256 ? -25.781 -0.443 -10.914 1 45.41 256 PRO B O 1
ATOM 4451 N N . ASN B 1 257 ? -23.594 -0.579 -11.148 1 45.66 257 ASN B N 1
ATOM 4452 C CA . ASN B 1 257 ? -23.797 -0.53 -12.594 1 45.66 257 ASN B CA 1
ATOM 4453 C C . ASN B 1 257 ? -23.219 -1.767 -13.281 1 45.66 257 ASN B C 1
ATOM 4455 O O . ASN B 1 257 ? -22.016 -1.85 -13.523 1 45.66 257 ASN B O 1
ATOM 4459 N N . LYS B 1 258 ? -23.938 -2.826 -13.266 1 49.69 258 LYS B N 1
ATOM 4460 C CA . LYS B 1 258 ? -23.656 -4.133 -13.867 1 49.69 258 LYS B CA 1
ATOM 4461 C C . LYS B 1 258 ? -23.078 -3.988 -15.266 1 49.69 258 LYS B C 1
ATOM 4463 O O . LYS B 1 258 ? -22.312 -4.848 -15.719 1 49.69 258 LYS B O 1
ATOM 4468 N N . PHE B 1 259 ? -23.562 -2.934 -15.891 1 42.69 259 PHE B N 1
ATOM 4469 C CA . PHE B 1 259 ? -23.172 -2.777 -17.281 1 42.69 259 PHE B CA 1
ATOM 4470 C C . PHE B 1 259 ? -21.703 -2.383 -17.391 1 42.69 259 PHE B C 1
ATOM 4472 O O . PHE B 1 259 ? -20.984 -2.871 -18.266 1 42.69 259 PHE B O 1
ATOM 4479 N N . LEU B 1 260 ? -21.281 -1.517 -16.531 1 45.69 260 LEU B N 1
ATOM 4480 C CA . LEU B 1 260 ? -19.938 -0.965 -16.656 1 45.69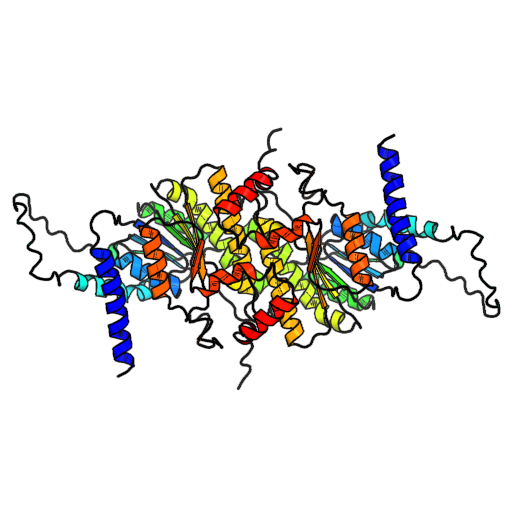 260 LEU B CA 1
ATOM 4481 C C . LEU B 1 260 ? -18.922 -1.816 -15.906 1 45.69 260 LEU B C 1
ATOM 4483 O O . LEU B 1 260 ? -17.734 -1.841 -16.25 1 45.69 260 LEU B O 1
ATOM 4487 N N . ALA B 1 261 ? -19.484 -2.561 -15 1 53.47 261 ALA B N 1
ATOM 4488 C CA . ALA B 1 261 ? -18.594 -3.383 -14.18 1 53.47 261 ALA B CA 1
ATOM 4489 C C . ALA B 1 261 ? -19.203 -4.758 -13.922 1 53.47 261 ALA B C 1
ATOM 4491 O O . ALA B 1 261 ? -19.719 -5.023 -12.828 1 53.47 261 ALA B O 1
ATOM 4492 N N . PRO B 1 262 ? -19.188 -5.586 -15.07 1 53.38 262 PRO B N 1
ATOM 4493 C CA . PRO B 1 262 ? -19.797 -6.902 -14.836 1 53.38 262 PRO B CA 1
ATOM 4494 C C . PRO B 1 262 ? -19.109 -7.68 -13.711 1 53.38 262 PRO B C 1
ATOM 4496 O O . PRO B 1 262 ? -17.906 -7.512 -13.492 1 53.38 262 PRO B O 1
ATOM 4499 N N . ILE B 1 263 ? -19.875 -8.367 -12.969 1 62.56 263 ILE B N 1
ATOM 4500 C CA . ILE B 1 263 ? -19.391 -9.219 -11.891 1 62.56 263 ILE B CA 1
ATOM 4501 C C . ILE B 1 263 ? -18.672 -10.438 -12.484 1 62.56 263 ILE B C 1
ATOM 4503 O O . ILE B 1 263 ? -19.234 -11.141 -13.336 1 62.56 263 ILE B O 1
ATOM 4507 N N . LEU B 1 264 ? -17.453 -10.523 -12.219 1 71.25 264 LEU B N 1
ATOM 4508 C CA . LEU B 1 264 ? -16.656 -11.648 -12.695 1 71.25 264 LEU B CA 1
ATOM 4509 C C . LEU B 1 264 ? -16.953 -12.906 -11.875 1 71.25 264 LEU B C 1
ATOM 4511 O O . LEU B 1 264 ? -17.062 -12.836 -10.656 1 71.25 264 LEU B O 1
ATOM 4515 N N . LYS B 1 265 ? -17.188 -14 -12.586 1 79.88 265 LYS B N 1
ATOM 4516 C CA . LYS B 1 265 ? -17.266 -15.297 -11.914 1 79.88 265 LYS B CA 1
ATOM 4517 C C . LYS B 1 265 ? -15.859 -15.828 -11.617 1 79.88 265 LYS B C 1
ATOM 4519 O O . LYS B 1 265 ? -14.969 -15.75 -12.461 1 79.88 265 LYS B O 1
ATOM 4524 N N . ALA B 1 266 ? -15.664 -16.359 -10.477 1 85.94 266 ALA B N 1
ATOM 4525 C CA . ALA B 1 266 ? -14.375 -16.891 -10.055 1 85.94 266 ALA B CA 1
ATOM 4526 C C . ALA B 1 266 ? -13.891 -17.969 -11.023 1 85.94 266 ALA B C 1
ATOM 4528 O O . ALA B 1 266 ? -12.695 -18.047 -11.32 1 85.94 266 ALA B O 1
ATOM 4529 N N . GLU B 1 267 ? -14.789 -18.688 -11.586 1 85 267 GLU B N 1
ATOM 4530 C CA . GLU B 1 267 ? -14.445 -19.781 -12.5 1 85 267 GLU B CA 1
ATOM 4531 C C . GLU B 1 267 ? -13.852 -19.25 -13.797 1 85 267 GLU B C 1
ATOM 4533 O O . GLU B 1 267 ? -12.867 -19.797 -14.305 1 85 267 GLU B O 1
ATOM 4538 N N . ASP B 1 268 ? -14.43 -18.141 -14.297 1 83.25 268 ASP B N 1
ATOM 4539 C CA . ASP B 1 268 ? -13.93 -17.547 -15.531 1 83.25 268 ASP B CA 1
ATOM 4540 C C . ASP B 1 268 ? -12.516 -17 -15.344 1 83.25 268 ASP B C 1
ATOM 4542 O O . ASP B 1 268 ? -11.664 -17.156 -16.219 1 83.25 268 ASP B O 1
ATOM 4546 N N . VAL B 1 269 ? -12.359 -16.453 -14.234 1 89.12 269 VAL B N 1
ATOM 4547 C CA . VAL B 1 269 ? -11.055 -15.898 -13.914 1 89.12 269 VAL B CA 1
ATOM 4548 C C . VAL B 1 269 ? -10.031 -17.031 -13.75 1 89.12 269 VAL B C 1
ATOM 4550 O O . VAL B 1 269 ? -8.922 -16.953 -14.281 1 89.12 269 VAL B O 1
ATOM 4553 N N . ALA B 1 270 ? -10.438 -18.031 -13.086 1 91.94 270 ALA B N 1
ATOM 4554 C CA . ALA B 1 270 ? -9.562 -19.172 -12.844 1 91.94 270 ALA B CA 1
ATOM 4555 C C . ALA B 1 270 ? -9.133 -19.812 -14.164 1 91.94 270 ALA B C 1
ATOM 4557 O O . ALA B 1 270 ? -7.969 -20.188 -14.328 1 91.94 270 ALA B O 1
ATOM 4558 N N . ILE B 1 271 ? -10.055 -19.906 -15.078 1 88.75 271 ILE B N 1
ATOM 4559 C CA . ILE B 1 271 ? -9.766 -20.484 -16.391 1 88.75 271 ILE B CA 1
ATOM 4560 C C . ILE B 1 271 ? -8.719 -19.641 -17.109 1 88.75 271 ILE B C 1
ATOM 4562 O O . ILE B 1 271 ? -7.773 -20.172 -17.688 1 88.75 271 ILE B O 1
ATOM 4566 N N . SER B 1 272 ? -8.922 -18.344 -17.016 1 89.56 272 SER B N 1
ATOM 4567 C CA . SER B 1 272 ? -7.984 -17.438 -17.672 1 89.56 272 SER B CA 1
ATOM 4568 C C . SER B 1 272 ? -6.582 -17.578 -17.078 1 89.56 272 SER B C 1
ATOM 4570 O O . SER B 1 272 ? -5.598 -17.625 -17.812 1 89.56 272 SER B O 1
ATOM 4572 N N . ILE B 1 273 ? -6.496 -17.656 -15.789 1 94.25 273 ILE B N 1
ATOM 4573 C CA . ILE B 1 273 ? -5.207 -17.781 -15.117 1 94.25 273 ILE B CA 1
ATOM 4574 C C . ILE B 1 273 ? -4.57 -19.125 -15.469 1 94.25 273 ILE B C 1
ATOM 4576 O O . ILE B 1 273 ? -3.381 -19.188 -15.789 1 94.25 273 ILE B O 1
ATOM 4580 N N . ALA B 1 274 ? -5.352 -20.219 -15.461 1 91.88 274 ALA B N 1
ATOM 4581 C CA . ALA B 1 274 ? -4.844 -21.547 -15.789 1 91.88 274 ALA B CA 1
ATOM 4582 C C . ALA B 1 274 ? -4.309 -21.594 -17.219 1 91.88 274 ALA B C 1
ATOM 4584 O O . ALA B 1 274 ? -3.266 -22.203 -17.484 1 91.88 274 ALA B O 1
ATOM 4585 N N . TYR B 1 275 ? -5.012 -20.938 -18.047 1 88.25 275 TYR B N 1
ATOM 4586 C CA . TYR B 1 275 ? -4.582 -20.859 -19.438 1 88.25 275 TYR B CA 1
ATOM 4587 C C . TYR B 1 275 ? -3.236 -20.141 -19.562 1 88.25 275 TYR B C 1
ATOM 4589 O O . TYR B 1 275 ? -2.332 -20.625 -20.25 1 88.25 275 TYR B O 1
ATOM 4597 N N . ASN B 1 276 ? -3.129 -19.047 -18.875 1 90.75 276 ASN B N 1
ATOM 4598 C CA . ASN B 1 276 ? -1.896 -18.281 -18.922 1 90.75 276 ASN B CA 1
ATOM 4599 C C . ASN B 1 276 ? -0.733 -19.031 -18.281 1 90.75 276 ASN B C 1
ATOM 4601 O O . ASN B 1 276 ? 0.413 -18.891 -18.719 1 90.75 276 ASN B O 1
ATOM 4605 N N . ILE B 1 277 ? -1.042 -19.797 -17.266 1 91.56 277 ILE B N 1
ATOM 4606 C CA . ILE B 1 277 ? -0.025 -20.625 -16.641 1 91.56 277 ILE B CA 1
ATOM 4607 C C . ILE B 1 277 ? 0.498 -21.641 -17.656 1 91.56 277 ILE B C 1
ATOM 4609 O O . ILE B 1 277 ? 1.71 -21.828 -17.797 1 91.56 277 ILE B O 1
ATOM 4613 N N . ARG B 1 278 ? -0.349 -22.188 -18.391 1 87.81 278 ARG B N 1
ATOM 4614 C CA . ARG B 1 278 ? 0.004 -23.234 -19.359 1 87.81 278 ARG B CA 1
ATOM 4615 C C . ARG B 1 278 ? 0.823 -22.656 -20.516 1 87.81 278 ARG B C 1
ATOM 4617 O O . ARG B 1 278 ? 1.787 -23.281 -20.969 1 87.81 278 ARG B O 1
ATOM 4624 N N . LYS B 1 279 ? 0.452 -21.547 -20.938 1 88.19 279 LYS B N 1
ATOM 4625 C CA . LYS B 1 279 ? 1.145 -20.906 -22.047 1 88.19 279 LYS B CA 1
ATOM 4626 C C . LYS B 1 279 ? 2.352 -20.109 -21.562 1 88.19 279 LYS B C 1
ATOM 4628 O O . LYS B 1 279 ? 3.098 -19.547 -22.375 1 88.19 279 LYS B O 1
ATOM 4633 N N . HIS B 1 280 ? 2.52 -20.047 -20.219 1 91.75 280 HIS B N 1
ATOM 4634 C CA . HIS B 1 280 ? 3.561 -19.25 -19.578 1 91.75 280 HIS B CA 1
ATOM 4635 C C . HIS B 1 280 ? 3.521 -17.797 -20.047 1 91.75 280 HIS B C 1
ATOM 4637 O O . HIS B 1 280 ? 4.555 -17.234 -20.406 1 91.75 280 HIS B O 1
ATOM 4643 N N . LYS B 1 281 ? 2.324 -17.312 -20.156 1 91.38 281 LYS B N 1
ATOM 4644 C CA . LYS B 1 281 ? 2.131 -15.906 -20.469 1 91.38 281 LYS B CA 1
ATOM 4645 C C . LYS B 1 281 ? 2.279 -15.039 -19.219 1 91.38 281 LYS B C 1
ATOM 4647 O O . LYS B 1 281 ? 1.388 -15.008 -18.359 1 91.38 281 LYS B O 1
ATOM 4652 N N . CYS B 1 282 ? 3.398 -14.312 -19.188 1 93.56 282 CYS B N 1
ATOM 4653 C CA . CYS B 1 282 ? 3.701 -13.5 -18.016 1 93.56 282 CYS B CA 1
ATOM 4654 C C . CYS B 1 282 ? 3.447 -12.023 -18.281 1 93.56 282 CYS B C 1
ATOM 4656 O O . CYS B 1 282 ? 3.223 -11.633 -19.438 1 93.56 282 CYS B O 1
ATOM 4658 N N . GLY B 1 283 ? 3.352 -11.242 -17.219 1 94.38 283 GLY B N 1
ATOM 4659 C CA . GLY B 1 283 ? 3.162 -9.805 -17.359 1 94.38 283 GLY B CA 1
ATOM 4660 C C . GLY B 1 283 ? 1.952 -9.289 -16.609 1 94.38 283 GLY B C 1
ATOM 4661 O O . GLY B 1 283 ? 1.673 -9.727 -15.5 1 94.38 283 GLY B O 1
ATOM 4662 N N . ARG B 1 284 ? 1.328 -8.211 -17.203 1 94.44 284 ARG B N 1
ATOM 4663 C CA . ARG B 1 284 ? 0.17 -7.574 -16.578 1 94.44 284 ARG B CA 1
ATOM 4664 C C . ARG B 1 284 ? -1.123 -8.016 -17.266 1 94.44 284 ARG B C 1
ATOM 4666 O O . ARG B 1 284 ? -1.24 -7.953 -18.484 1 94.44 284 ARG B O 1
ATOM 4673 N N . HIS B 1 285 ? -2.049 -8.469 -16.453 1 93.25 285 HIS B N 1
ATOM 4674 C CA . HIS B 1 285 ? -3.342 -8.906 -16.953 1 93.25 285 HIS B CA 1
ATOM 4675 C C . HIS B 1 285 ? -4.484 -8.141 -16.297 1 93.25 285 HIS B C 1
ATOM 4677 O O . HIS B 1 285 ? -4.484 -7.953 -15.078 1 93.25 285 HIS B O 1
ATOM 4683 N N . PHE B 1 286 ? -5.422 -7.645 -17.078 1 90.25 286 PHE B N 1
ATOM 4684 C CA . PHE B 1 286 ? -6.574 -6.879 -16.625 1 90.25 286 PHE B CA 1
ATOM 4685 C C . PHE B 1 286 ? -7.875 -7.516 -17.094 1 90.25 286 PHE B C 1
ATOM 4687 O O . PHE B 1 286 ? -8.039 -7.793 -18.281 1 90.25 286 PHE B O 1
ATOM 4694 N N . LYS B 1 287 ? -8.711 -7.809 -16.172 1 86.38 287 LYS B N 1
ATOM 4695 C CA . LYS B 1 287 ? -10.031 -8.328 -16.5 1 86.38 287 LYS B CA 1
ATOM 4696 C C . LYS B 1 287 ? -11.086 -7.785 -15.547 1 86.38 287 LYS B C 1
ATOM 4698 O O . LYS B 1 287 ? -10.852 -7.691 -14.344 1 86.38 287 LYS B O 1
ATOM 4703 N N . PRO B 1 288 ? -12.383 -7.395 -15.969 1 82.88 288 PRO B N 1
ATOM 4704 C CA . PRO B 1 288 ? -12.812 -7.316 -17.359 1 82.88 288 PRO B CA 1
ATOM 4705 C C . PRO B 1 288 ? -12.18 -6.145 -18.109 1 82.88 288 PRO B C 1
ATOM 4707 O O . PRO B 1 288 ? -11.195 -5.57 -17.641 1 82.88 288 PRO B O 1
ATOM 4710 N N . ARG B 1 289 ? -12.625 -5.805 -19.312 1 78.44 289 ARG B N 1
ATOM 4711 C CA . ARG B 1 289 ? -11.977 -4.871 -20.219 1 78.44 289 ARG B CA 1
ATOM 4712 C C . ARG B 1 289 ? -11.836 -3.49 -19.594 1 78.44 289 ARG B C 1
ATOM 4714 O O . ARG B 1 289 ? -10.844 -2.799 -19.797 1 78.44 289 ARG B O 1
ATOM 4721 N N . TYR B 1 290 ? -12.805 -3.057 -18.766 1 80.38 290 TYR B N 1
ATOM 4722 C CA . TYR B 1 290 ? -12.781 -1.703 -18.234 1 80.38 290 TYR B CA 1
ATOM 4723 C C . TYR B 1 290 ? -11.609 -1.52 -17.266 1 80.38 290 TYR B C 1
ATOM 4725 O O . TYR B 1 290 ? -11.18 -0.392 -17.016 1 80.38 290 TYR B O 1
ATOM 4733 N N . VAL B 1 291 ? -11.047 -2.568 -16.734 1 86.88 291 VAL B N 1
ATOM 4734 C CA . VAL B 1 291 ? -9.969 -2.492 -15.75 1 86.88 291 VAL B CA 1
ATOM 4735 C C . VAL B 1 291 ? -8.703 -1.953 -16.406 1 86.88 291 VAL B C 1
ATOM 4737 O O . VAL B 1 291 ? -7.828 -1.411 -15.734 1 86.88 291 VAL B O 1
ATOM 4740 N N . HIS B 1 292 ? -8.672 -2.025 -17.719 1 85.44 292 HIS B N 1
ATOM 4741 C CA . HIS B 1 292 ? -7.539 -1.459 -18.438 1 85.44 292 HIS B CA 1
ATOM 4742 C C . HIS B 1 292 ? -7.484 0.056 -18.281 1 85.44 292 HIS B C 1
ATOM 4744 O O . HIS B 1 292 ? -6.426 0.666 -18.453 1 85.44 292 HIS B O 1
ATOM 4750 N N . ALA B 1 293 ? -8.586 0.595 -17.922 1 86 293 ALA B N 1
ATOM 4751 C CA . ALA B 1 293 ? -8.664 2.051 -17.828 1 86 293 ALA B CA 1
ATOM 4752 C C . ALA B 1 293 ? -8.273 2.529 -16.438 1 86 293 ALA B C 1
ATOM 4754 O O . ALA B 1 293 ? -7.961 3.707 -16.234 1 86 293 ALA B O 1
ATOM 4755 N N . MET B 1 294 ? -8.188 1.655 -15.5 1 87.56 294 MET B N 1
ATOM 4756 C CA . MET B 1 294 ? -8.055 2.033 -14.102 1 87.56 294 MET B CA 1
ATOM 4757 C C . MET B 1 294 ? -6.703 2.684 -13.836 1 87.56 294 MET B C 1
ATOM 4759 O O . MET B 1 294 ? -6.625 3.691 -13.133 1 87.56 294 MET B O 1
ATOM 4763 N N . PRO B 1 295 ? -5.617 2.182 -14.461 1 88.12 295 PRO B N 1
ATOM 4764 C CA . PRO B 1 295 ? -4.316 2.816 -14.227 1 88.12 295 PRO B CA 1
ATOM 4765 C C . PRO B 1 295 ? -4.258 4.254 -14.734 1 88.12 295 PRO B C 1
ATOM 4767 O O . PRO B 1 295 ? -3.357 5.012 -14.359 1 88.12 295 PRO B O 1
ATOM 4770 N N . TRP B 1 296 ? -5.25 4.664 -15.484 1 88.88 296 TRP B N 1
ATOM 4771 C CA . TRP B 1 296 ? -5.262 6 -16.078 1 88.88 296 TRP B CA 1
ATOM 4772 C C . TRP B 1 296 ? -5.977 6.988 -15.156 1 88.88 296 TRP B C 1
ATOM 4774 O O . TRP B 1 296 ? -5.984 8.195 -15.43 1 88.88 296 TRP B O 1
ATOM 4784 N N . MET B 1 297 ? -6.434 6.602 -14.102 1 87.69 297 MET B N 1
ATOM 4785 C CA . MET B 1 297 ? -7.27 7.457 -13.266 1 87.69 297 MET B CA 1
ATOM 4786 C C . MET B 1 297 ? -6.414 8.438 -12.461 1 87.69 297 MET B C 1
ATOM 4788 O O . MET B 1 297 ? -6.707 9.633 -12.414 1 87.69 297 MET B O 1
ATOM 4792 N N . ARG B 1 298 ? -5.324 8.016 -11.883 1 86.38 298 ARG B N 1
ATOM 4793 C CA . ARG B 1 298 ? -4.543 8.836 -10.953 1 86.38 298 ARG B CA 1
ATOM 4794 C C . ARG B 1 298 ? -3.834 9.969 -11.688 1 86.38 298 ARG B C 1
ATOM 4796 O O . ARG B 1 298 ? -3.613 11.039 -11.125 1 86.38 298 ARG B O 1
ATOM 4803 N N . PRO B 1 299 ? -3.467 9.781 -12.969 1 86.75 299 PRO B N 1
ATOM 4804 C CA . PRO B 1 299 ? -2.861 10.898 -13.695 1 86.75 299 PRO B CA 1
ATOM 4805 C C . PRO B 1 299 ? -3.869 11.992 -14.047 1 86.75 299 PRO B C 1
ATOM 4807 O O . PRO B 1 299 ? -3.48 13.117 -14.359 1 86.75 299 PRO B O 1
ATOM 4810 N N . LEU B 1 300 ? -5.105 11.773 -14 1 87.75 300 LEU B N 1
ATOM 4811 C CA . LEU B 1 300 ? -6.125 12.742 -14.391 1 87.75 300 LEU B CA 1
ATOM 4812 C C . LEU B 1 300 ? -6.289 13.82 -13.312 1 87.75 300 LEU B C 1
ATOM 4814 O O . LEU B 1 300 ? -6.023 13.57 -12.133 1 87.75 300 LEU B O 1
ATOM 4818 N N . PRO B 1 301 ? -6.707 14.984 -13.805 1 87.12 301 PRO B N 1
ATOM 4819 C CA . PRO B 1 301 ? -7.02 16.016 -12.805 1 87.12 301 PRO B CA 1
ATOM 4820 C C . PRO B 1 301 ? -8.117 15.586 -11.836 1 87.12 301 PRO B C 1
ATOM 4822 O O . PRO B 1 301 ? -8.977 14.766 -12.195 1 87.12 301 PRO B O 1
ATOM 4825 N N . LEU B 1 302 ? -8.047 16.172 -10.648 1 87.38 302 LEU B N 1
ATOM 4826 C CA . LEU B 1 302 ? -8.93 15.75 -9.562 1 87.38 302 LEU B CA 1
ATOM 4827 C C . LEU B 1 302 ? -10.391 15.875 -9.969 1 87.38 302 LEU B C 1
ATOM 4829 O O . LEU B 1 302 ? -11.219 15.031 -9.602 1 87.38 302 LEU B O 1
ATOM 4833 N N . TRP B 1 303 ? -10.742 16.922 -10.672 1 86.38 303 TRP B N 1
ATOM 4834 C CA . TRP B 1 303 ? -12.141 17.125 -11.047 1 86.38 303 TRP B CA 1
ATOM 4835 C C . TRP B 1 303 ? -12.625 16 -11.961 1 86.38 303 TRP B C 1
ATOM 4837 O O . TRP B 1 303 ? -13.781 15.57 -11.875 1 86.38 303 TRP B O 1
ATOM 4847 N N . LEU B 1 304 ? -11.75 15.516 -12.844 1 87.25 304 LEU B N 1
ATOM 4848 C CA . LEU B 1 304 ? -12.102 14.406 -13.727 1 87.25 304 LEU B CA 1
ATOM 4849 C C . LEU B 1 304 ? -12.195 13.102 -12.945 1 87.25 304 LEU B C 1
ATOM 4851 O O . LEU B 1 304 ? -13.031 12.25 -13.242 1 87.25 304 LEU B O 1
ATOM 4855 N N . GLN B 1 305 ? -11.289 13.008 -11.961 1 88.06 305 GLN B N 1
ATOM 4856 C CA . GLN B 1 305 ? -11.375 11.844 -11.086 1 88.06 305 GLN B CA 1
ATOM 4857 C C . GLN B 1 305 ? -12.711 11.797 -10.359 1 88.06 305 GLN B C 1
ATOM 4859 O O . GLN B 1 305 ? -13.328 10.734 -10.25 1 88.06 305 GLN B O 1
ATOM 4864 N N . ARG B 1 306 ? -13.133 12.922 -9.914 1 85.56 306 ARG B N 1
ATOM 4865 C CA . ARG B 1 306 ? -14.383 13.008 -9.164 1 85.56 306 ARG B CA 1
ATOM 4866 C C . ARG B 1 306 ? -15.57 12.648 -10.047 1 85.56 306 ARG B C 1
ATOM 4868 O O . ARG B 1 306 ? -16.516 11.984 -9.602 1 85.56 306 ARG B O 1
ATOM 4875 N N . ILE B 1 307 ? -15.531 13.062 -11.297 1 83.75 307 ILE B N 1
ATOM 4876 C CA . ILE B 1 307 ? -16.594 12.75 -12.25 1 83.75 307 ILE B CA 1
ATOM 4877 C C . ILE B 1 307 ? -16.625 11.25 -12.523 1 83.75 307 ILE B C 1
ATOM 4879 O O . ILE B 1 307 ? -17.703 10.633 -12.508 1 83.75 307 ILE B O 1
ATOM 4883 N N . ALA B 1 308 ? -15.453 10.719 -12.734 1 82.69 308 ALA B N 1
ATOM 4884 C CA . ALA B 1 308 ? -15.359 9.289 -13 1 82.69 308 ALA B CA 1
ATOM 4885 C C . ALA B 1 308 ? -15.891 8.477 -11.82 1 82.69 308 ALA B C 1
ATOM 4887 O O . ALA B 1 308 ? -16.594 7.48 -12.016 1 82.69 308 ALA B O 1
ATOM 4888 N N . ARG B 1 309 ? -15.586 8.953 -10.672 1 82.5 309 ARG B N 1
ATOM 4889 C CA . ARG B 1 309 ? -16.062 8.289 -9.461 1 82.5 309 ARG B CA 1
ATOM 4890 C C . ARG B 1 309 ? -17.578 8.352 -9.367 1 82.5 309 ARG B C 1
ATOM 4892 O O . ARG B 1 309 ? -18.234 7.348 -9.07 1 82.5 309 ARG B O 1
ATOM 4899 N N . ALA B 1 310 ? -18.078 9.453 -9.594 1 79.12 310 ALA B N 1
ATOM 4900 C CA . ALA B 1 310 ? -19.516 9.656 -9.508 1 79.12 310 ALA B CA 1
ATOM 4901 C C . ALA B 1 310 ? -20.25 8.781 -10.516 1 79.12 310 ALA B C 1
ATOM 4903 O O . ALA B 1 310 ? -21.281 8.18 -10.195 1 79.12 310 ALA B O 1
ATOM 4904 N N . PHE B 1 311 ? -19.656 8.617 -11.648 1 77.06 311 PHE B N 1
ATOM 4905 C CA . PHE B 1 311 ? -20.297 7.875 -12.727 1 77.06 311 PHE B CA 1
ATOM 4906 C C . PHE B 1 311 ? -20.172 6.375 -12.5 1 77.06 311 PHE B C 1
ATOM 4908 O O . PHE B 1 311 ? -21.062 5.605 -12.867 1 77.06 311 PHE B O 1
ATOM 4915 N N . SER B 1 312 ? -19.094 5.988 -11.93 1 76.19 312 SER B N 1
ATOM 4916 C CA . SER B 1 312 ? -18.844 4.562 -11.734 1 76.19 312 SER B CA 1
ATOM 4917 C C . SER B 1 312 ? -19.703 4.004 -10.602 1 76.19 312 SER B C 1
ATOM 4919 O O . SER B 1 312 ? -19.984 2.805 -10.57 1 76.19 312 SER B O 1
ATOM 4921 N N . GLY B 1 313 ? -20.109 4.832 -9.633 1 74.25 313 GLY B N 1
ATOM 4922 C CA . GLY B 1 313 ? -20.844 4.383 -8.453 1 74.25 313 GLY B CA 1
ATOM 4923 C C . GLY B 1 313 ? -19.984 3.58 -7.492 1 74.25 313 GLY B C 1
ATOM 4924 O O . GLY B 1 313 ? -20.516 2.893 -6.613 1 74.25 313 GLY B O 1
ATOM 4925 N N . MET B 1 314 ? -18.766 3.66 -7.633 1 77 314 MET B N 1
ATOM 4926 C CA . MET B 1 314 ? -17.844 2.834 -6.855 1 77 314 MET B CA 1
ATOM 4927 C C . MET B 1 314 ? -17.953 3.162 -5.371 1 77 314 MET B C 1
ATOM 4929 O O . MET B 1 314 ? -17.719 2.295 -4.523 1 77 314 MET B O 1
ATOM 4933 N N . ASP B 1 315 ? -18.344 4.324 -5.055 1 77.44 315 ASP B N 1
ATOM 4934 C CA . ASP B 1 315 ? -18.344 4.762 -3.662 1 77.44 315 ASP B CA 1
ATOM 4935 C C . ASP B 1 315 ? -19.672 4.422 -2.99 1 77.44 315 ASP B C 1
ATOM 4937 O O . ASP B 1 315 ? -19.844 4.637 -1.787 1 77.44 315 ASP B O 1
ATOM 4941 N N . ASN B 1 316 ? -20.578 3.936 -3.67 1 71.31 316 ASN B N 1
ATOM 4942 C CA . ASN B 1 316 ? -21.875 3.586 -3.129 1 71.31 316 ASN B CA 1
ATOM 4943 C C . ASN B 1 316 ? -22.016 2.078 -2.93 1 71.31 316 ASN B C 1
ATOM 4945 O O . ASN B 1 316 ? -22.984 1.616 -2.316 1 71.31 316 ASN B O 1
ATOM 4949 N N . VAL B 1 317 ? -21.078 1.469 -3.434 1 60.38 317 VAL B N 1
ATOM 4950 C CA . VAL B 1 317 ? -21.188 0.013 -3.441 1 60.38 317 VAL B CA 1
ATOM 4951 C C . VAL B 1 317 ? -21.016 -0.524 -2.021 1 60.38 317 VAL B C 1
ATOM 4953 O O . VAL B 1 317 ? -21.719 -1.446 -1.608 1 60.38 317 VAL B O 1
ATOM 4956 N N . TYR B 1 318 ? -20.25 0.14 -1.212 1 59.41 318 TYR B N 1
ATOM 4957 C CA . TYR B 1 318 ? -19.859 -0.439 0.067 1 59.41 318 TYR B CA 1
ATOM 4958 C C . TYR B 1 318 ? -20.453 0.344 1.229 1 59.41 318 TYR B C 1
ATOM 4960 O O . TYR B 1 318 ? -20.344 -0.071 2.385 1 59.41 318 TYR B O 1
ATOM 4968 N N . ALA B 1 319 ? -21.141 1.623 1.131 1 53.12 319 ALA B N 1
ATOM 4969 C CA . ALA B 1 319 ? -21.672 2.488 2.178 1 53.12 319 ALA B CA 1
ATOM 4970 C C . ALA B 1 319 ? -22.859 1.828 2.889 1 53.12 319 ALA B C 1
ATOM 4972 O O . ALA B 1 319 ? -23.062 2.033 4.086 1 53.12 319 ALA B O 1
ATOM 4973 N N . ARG B 1 320 ? -24.109 1.498 2.369 1 41.78 320 ARG B N 1
ATOM 4974 C CA . ARG B 1 320 ? -25.453 1.463 2.945 1 41.78 320 ARG B CA 1
ATOM 4975 C C . ARG B 1 320 ? -25.578 0.332 3.961 1 41.78 320 ARG B C 1
ATOM 4977 O O . ARG B 1 320 ? -26.359 0.43 4.91 1 41.78 320 ARG B O 1
ATOM 4984 N N . LYS B 1 321 ? -25.719 -1.05 3.738 1 40.72 321 LYS B N 1
ATOM 4985 C CA . LYS B 1 321 ? -26.922 -1.764 4.168 1 40.72 321 LYS B CA 1
ATOM 4986 C C . LYS B 1 321 ? -27 -1.838 5.691 1 40.72 321 LYS B C 1
ATOM 4988 O O . LYS B 1 321 ? -27.031 -2.93 6.262 1 40.72 321 LYS B O 1
ATOM 4993 N N . LYS B 1 322 ? -26.266 -1.205 6.555 1 34.91 322 LYS B N 1
ATOM 4994 C CA . LYS B 1 322 ? -26.875 -1.774 7.75 1 34.91 322 LYS B CA 1
ATOM 4995 C C . LYS B 1 322 ? -28.391 -1.521 7.758 1 34.91 322 LYS B C 1
ATOM 4997 O O . LYS B 1 322 ? -28.844 -0.488 8.25 1 34.91 322 LYS B O 1
ATOM 5002 N N . GLU B 1 323 ? -29.188 -1.151 6.715 1 27.8 323 GLU B N 1
ATOM 5003 C CA . GLU B 1 323 ? -30.562 -1.032 7.191 1 27.8 323 GLU B CA 1
ATOM 5004 C C . GLU B 1 323 ? -30.906 -2.16 8.156 1 27.8 323 GLU B C 1
ATOM 5006 O O . GLU B 1 323 ? -31.484 -1.919 9.227 1 27.8 323 GLU B O 1
ATOM 5011 N N . ASP B 1 324 ? -31.359 -3.412 7.605 1 25.14 324 ASP B N 1
ATOM 5012 C CA . ASP B 1 324 ? -32.312 -4.207 8.375 1 25.14 324 ASP B CA 1
ATOM 5013 C C . ASP B 1 324 ? -31.609 -4.934 9.523 1 25.14 324 ASP B C 1
ATOM 5015 O O . ASP B 1 324 ? -30.5 -5.438 9.359 1 25.14 324 ASP B O 1
#

Nearest PDB structures (foldseek):
  4weo-assembly1_A  TM=8.757E-01  e=2.572E-15  Burkholderia cenocepacia J2315
  4weo-assembly1_B  TM=8.740E-01  e=5.951E-15  Burkholderia cenocepacia J2315
  3m1a-assembly1_C  TM=7.711E-01  e=4.804E-16  Streptomyces avermitilis
  3m1a-assembly6_J  TM=7.661E-01  e=2.422E-15  Streptomyces avermitilis
  4weo-assembly1_C  TM=8.473E-01  e=4.049E-14  Burkholderia cenocepacia J2315

Organism: Schizosaccharomyces japonicus (strain yFS275 / FY16936) (NCBI:txid402676)

pLDDT: mean 77.28, std 23.95, range [23.56, 98.62]